Protein AF-A0A3S9SYV9-F1 (afdb_monomer)

Nearest PDB structures (foldseek):
  8h8b-assembly1_A  TM=3.430E-01  e=2.920E-08  Vibrio parahaemolyticus RIMD 2210633
  8qja-assembly3_C  TM=2.789E-01  e=6.130E-09  Advenella mimigardefordensis DPN7
  8uxt-assembly1_A  TM=2.568E-01  e=8.721E-09  Acinetobacter baumannii AB307-0294
  8qja-assembly1_A  TM=2.303E-01  e=1.052E-09  Advenella mimigardefordensis DPN7
  8qjd-assembly2_B  TM=2.544E-01  e=7.885E-09  Salmonella bongori N268-08

InterPro domains:
  IPR050708 Type VI secretion system VgrG/RHS [PTHR32305] (154-370)
  IPR056823 Teneurin-like, YD-shell [PF25023] (156-371)

Radius of gyration: 25.35 Å; Cα contacts (8 Å, |Δi|>4): 875; chains: 1; bounding box: 62×71×66 Å

Foldseek 3Di:
DDDPDWPKDKDKAFAKDWDWFAAQKFKDALCLPVQAFGDHDPALWDQQQFNQMKIWGQGPAWFFWFKKKFDFFQVLQDDDDDLVQKWKWFAQPSRGIDTDDSVQWDWDADNSRIIMIGGVGTDIHRMMMMTGNRNCADPVRDHDDPRSGIGRSVPGMIIIGIDRIWMWMFTADPVRATQWIWTGDVHTWIKGWDADPPDSQTAKIAGPPVRFMKGWDADPVRHTAKMWRAWDQDPVRDIDADLDDPPIWMKGFDADPVRHTAWIDTSNHTAKGFDADPVGQGQWIAGPVQGIKGFDADPVSDTQKIQSPVVRWIKGFDDDPNATQKIFRHDPPDPTWIKGFDADPVGDGAFIATPVRHTPDGFDADPVRDTSPDDDD

Structure (mmCIF, N/CA/C/O backbone):
data_AF-A0A3S9SYV9-F1
#
_entry.id   AF-A0A3S9SYV9-F1
#
loop_
_atom_site.group_PDB
_atom_site.id
_atom_site.type_symbol
_atom_site.label_atom_id
_atom_site.label_alt_id
_atom_site.label_comp_id
_atom_site.label_asym_id
_atom_site.label_entity_id
_atom_site.label_seq_id
_atom_site.pdbx_PDB_ins_code
_atom_site.Cartn_x
_atom_site.Cartn_y
_atom_site.Cartn_z
_atom_site.occupancy
_atom_site.B_iso_or_equiv
_atom_site.auth_seq_id
_atom_site.auth_comp_id
_atom_site.auth_asym_id
_atom_site.auth_atom_id
_atom_site.pdbx_PDB_model_num
ATOM 1 N N . MET A 1 1 ? -6.947 -41.726 -13.491 1.00 32.94 1 MET A N 1
ATOM 2 C CA . MET A 1 1 ? -7.273 -40.985 -12.256 1.00 32.94 1 MET A CA 1
ATOM 3 C C . MET A 1 1 ? -6.008 -40.227 -11.882 1.00 32.94 1 MET A C 1
ATOM 5 O O . MET A 1 1 ? -5.112 -40.821 -11.305 1.00 32.94 1 MET A O 1
ATOM 9 N N . SER A 1 2 ? -5.841 -39.002 -12.391 1.00 28.55 2 SER A N 1
ATOM 10 C CA . SER A 1 2 ? -4.617 -38.226 -12.152 1.00 28.55 2 SER A CA 1
ATOM 11 C C . SER A 1 2 ? -4.814 -37.427 -10.873 1.00 28.55 2 SER A C 1
ATOM 13 O O . SER A 1 2 ? -5.689 -36.564 -10.816 1.00 28.55 2 SER A O 1
ATOM 15 N N . VAL A 1 3 ? -4.065 -37.778 -9.834 1.00 29.42 3 VAL A N 1
ATOM 16 C CA . VAL A 1 3 ? -3.992 -37.007 -8.594 1.00 29.42 3 VAL A CA 1
ATOM 17 C C . VAL A 1 3 ? -3.172 -35.763 -8.924 1.00 29.42 3 VAL A C 1
ATOM 19 O O . VAL A 1 3 ? -1.954 -35.840 -9.044 1.00 29.42 3 VAL A O 1
ATOM 22 N N . TYR A 1 4 ? -3.838 -34.631 -9.153 1.00 37.09 4 TYR A N 1
ATOM 23 C CA . TYR A 1 4 ? -3.157 -33.341 -9.221 1.00 37.09 4 TYR A CA 1
ATOM 24 C C . TYR A 1 4 ? -2.640 -33.027 -7.815 1.00 37.09 4 TYR A C 1
ATOM 26 O O . TYR A 1 4 ? -3.418 -32.667 -6.931 1.00 37.09 4 TYR A O 1
ATOM 34 N N . MET A 1 5 ? -1.339 -33.212 -7.591 1.00 36.34 5 MET A N 1
ATOM 35 C CA . MET A 1 5 ? -0.671 -32.647 -6.424 1.00 36.34 5 MET A CA 1
ATOM 36 C C . MET A 1 5 ? -0.715 -31.129 -6.587 1.00 36.34 5 MET A C 1
ATOM 38 O O . MET A 1 5 ? -0.077 -30.589 -7.487 1.00 36.34 5 MET A O 1
ATOM 42 N N . ARG A 1 6 ? -1.520 -30.443 -5.770 1.00 44.97 6 ARG A N 1
ATOM 43 C CA . ARG A 1 6 ? -1.390 -28.992 -5.619 1.00 44.97 6 ARG A CA 1
ATOM 44 C C . ARG A 1 6 ? -0.018 -28.751 -4.998 1.00 44.97 6 ARG A C 1
ATOM 46 O O . ARG A 1 6 ? 0.234 -29.230 -3.894 1.00 44.97 6 ARG A O 1
ATOM 53 N N . GLU A 1 7 ? 0.873 -28.081 -5.722 1.00 51.38 7 GLU A N 1
ATOM 54 C CA . GLU A 1 7 ? 2.138 -27.628 -5.153 1.00 51.38 7 GLU A CA 1
ATOM 55 C C . GLU A 1 7 ? 1.826 -26.543 -4.125 1.00 51.38 7 GLU A C 1
ATOM 57 O O . GLU A 1 7 ? 1.419 -25.433 -4.459 1.00 51.38 7 GLU A O 1
ATOM 62 N N . TYR A 1 8 ? 1.954 -26.918 -2.860 1.00 56.91 8 TYR A N 1
ATOM 63 C CA . TYR A 1 8 ? 1.797 -26.037 -1.720 1.00 56.91 8 TYR A CA 1
ATOM 64 C C . TYR A 1 8 ? 3.190 -25.558 -1.320 1.00 56.91 8 TYR A C 1
ATOM 66 O O . TYR A 1 8 ? 4.042 -26.370 -0.951 1.00 56.91 8 TYR A O 1
ATOM 74 N N . GLN A 1 9 ? 3.441 -24.254 -1.437 1.00 76.44 9 GLN A N 1
ATOM 75 C CA . GLN A 1 9 ? 4.695 -23.656 -0.984 1.00 76.44 9 GLN A CA 1
ATOM 76 C C . GLN A 1 9 ? 4.468 -22.901 0.320 1.00 76.44 9 GLN A C 1
ATOM 78 O O . GLN A 1 9 ? 3.582 -22.048 0.405 1.00 76.44 9 GLN A O 1
ATOM 83 N N . VAL A 1 10 ? 5.298 -23.209 1.317 1.00 79.38 10 VAL A N 1
ATOM 84 C CA . VAL A 1 10 ? 5.347 -22.518 2.608 1.00 79.38 10 VAL A CA 1
ATOM 85 C C . VAL A 1 10 ? 6.697 -21.841 2.736 1.00 79.38 10 VAL A C 1
ATOM 87 O O . VAL A 1 10 ? 7.726 -22.456 2.454 1.00 79.38 10 VAL A O 1
ATOM 90 N N . ALA A 1 11 ? 6.684 -20.594 3.184 1.00 79.06 11 ALA A N 1
ATOM 91 C CA . ALA A 1 11 ? 7.879 -19.876 3.587 1.00 79.06 11 ALA A CA 1
ATOM 92 C C . ALA A 1 11 ? 7.674 -19.306 4.990 1.00 79.06 11 ALA A C 1
ATOM 94 O O . ALA A 1 11 ? 6.656 -18.668 5.263 1.00 79.06 11 ALA A O 1
ATOM 95 N N . GLU A 1 12 ? 8.650 -19.526 5.861 1.00 82.06 12 GLU A N 1
ATOM 96 C CA . GLU A 1 12 ? 8.803 -18.757 7.092 1.00 82.06 12 GLU A CA 1
ATOM 97 C C . GLU A 1 12 ? 9.744 -17.599 6.783 1.00 82.06 12 GLU A C 1
ATOM 99 O O . GLU A 1 12 ? 10.798 -17.795 6.176 1.00 82.06 12 GLU A O 1
ATOM 104 N N . VAL A 1 13 ? 9.310 -16.386 7.111 1.00 80.25 13 VAL A N 1
ATOM 105 C CA . VAL A 1 13 ? 10.032 -15.162 6.776 1.00 80.25 13 VAL A CA 1
ATOM 106 C C . VAL A 1 13 ? 10.212 -14.363 8.053 1.00 80.25 13 VAL A C 1
ATOM 108 O O . VAL A 1 13 ? 9.231 -14.074 8.736 1.00 80.25 13 VAL A O 1
ATOM 111 N N . GLU A 1 14 ? 11.456 -14.021 8.364 1.00 80.75 14 GLU A N 1
ATOM 112 C CA . GLU A 1 14 ? 11.798 -13.087 9.436 1.00 80.75 14 GLU A CA 1
ATOM 113 C C . GLU A 1 14 ? 11.598 -11.642 8.958 1.00 80.75 14 GLU A C 1
ATOM 115 O O . GLU A 1 14 ? 11.756 -11.340 7.772 1.00 80.75 14 GLU A O 1
ATOM 120 N N . GLY A 1 15 ? 11.215 -10.752 9.871 1.00 76.56 15 GLY A N 1
ATOM 121 C CA . GLY A 1 15 ? 10.959 -9.338 9.591 1.00 76.56 15 GLY A CA 1
ATOM 122 C C . GLY A 1 15 ? 9.756 -8.807 10.366 1.00 76.56 15 GLY A C 1
ATOM 123 O O . GLY A 1 15 ? 9.040 -9.569 11.001 1.00 76.56 15 GLY A O 1
ATOM 124 N N . THR A 1 16 ? 9.498 -7.501 10.312 1.00 83.31 16 THR A N 1
ATOM 125 C CA . THR A 1 16 ? 8.352 -6.922 11.026 1.00 83.31 16 THR A CA 1
ATOM 126 C C . THR A 1 16 ? 7.107 -7.086 10.181 1.00 83.31 16 THR A C 1
ATOM 128 O O . THR A 1 16 ? 6.980 -6.486 9.112 1.00 83.31 16 THR A O 1
ATOM 131 N N . PHE A 1 17 ? 6.161 -7.867 10.685 1.00 86.56 17 PHE A N 1
ATOM 132 C CA . PHE A 1 17 ? 4.874 -8.070 10.046 1.00 86.56 17 PHE A CA 1
ATOM 133 C C . PHE A 1 17 ? 3.739 -7.569 10.924 1.00 86.56 17 PHE A C 1
ATOM 135 O O . PHE A 1 17 ? 3.785 -7.653 12.152 1.00 86.56 17 PHE A O 1
ATOM 142 N N . TYR A 1 18 ? 2.695 -7.082 10.258 1.00 90.00 18 TYR A N 1
ATOM 143 C CA . TYR A 1 18 ? 1.478 -6.602 10.888 1.00 90.00 18 TYR A CA 1
ATOM 144 C C . TYR A 1 18 ? 0.292 -7.453 10.448 1.00 90.00 18 TYR A C 1
ATOM 146 O O . TYR A 1 18 ? 0.066 -7.642 9.254 1.00 90.00 18 TYR A O 1
ATOM 154 N N . GLY A 1 19 ? -0.463 -7.963 11.416 1.00 89.50 19 GLY A N 1
ATOM 155 C CA . GLY A 1 19 ? -1.680 -8.736 11.188 1.00 89.50 19 GLY A CA 1
ATOM 156 C C . GLY A 1 19 ? -2.866 -8.054 11.845 1.00 89.50 19 GLY A C 1
ATOM 157 O O . GLY A 1 19 ? -2.871 -7.866 13.061 1.00 89.50 19 GLY A O 1
ATOM 158 N N . GLU A 1 20 ? -3.877 -7.688 11.056 1.00 89.94 20 GLU A N 1
ATOM 159 C CA . GLU A 1 20 ? -5.078 -7.043 11.590 1.00 89.94 20 GLU A CA 1
ATOM 160 C C . GLU A 1 20 ? -5.781 -7.961 12.603 1.00 89.94 20 GLU A C 1
ATOM 162 O O . GLU A 1 20 ? -6.046 -9.150 12.340 1.00 89.94 20 GLU A O 1
ATOM 167 N N . ARG A 1 21 ? -6.085 -7.398 13.774 1.00 90.81 21 ARG A N 1
ATOM 168 C CA . ARG A 1 21 ? -6.859 -8.029 14.840 1.00 90.81 21 ARG A CA 1
ATOM 169 C C . ARG A 1 21 ? -8.244 -7.403 14.878 1.00 90.81 21 ARG A C 1
ATOM 171 O O . ARG A 1 21 ? -8.396 -6.192 14.791 1.00 90.81 21 ARG A O 1
ATOM 178 N N . THR A 1 22 ? -9.253 -8.245 15.051 1.00 86.88 22 THR A N 1
ATOM 179 C CA . THR A 1 22 ? -10.637 -7.810 15.218 1.00 86.88 22 THR A CA 1
ATOM 180 C C . THR A 1 22 ? -11.067 -7.959 16.672 1.00 86.88 22 THR A C 1
ATOM 182 O O . THR A 1 22 ? -10.459 -8.683 17.468 1.00 86.88 22 THR A O 1
ATOM 185 N N . GLY A 1 23 ? -12.132 -7.253 17.024 1.00 90.38 23 GLY A N 1
ATOM 186 C CA . GLY A 1 23 ? -12.687 -7.259 18.362 1.00 90.38 23 GLY A CA 1
ATOM 187 C C . GLY A 1 23 ? -13.959 -6.433 18.428 1.00 90.38 23 GLY A C 1
ATOM 188 O O . GLY A 1 23 ? -14.531 -6.039 17.412 1.00 90.38 23 GLY A O 1
ATOM 189 N N . PHE A 1 24 ? -14.394 -6.174 19.647 1.00 94.06 24 PHE A N 1
ATOM 190 C CA . PHE A 1 24 ? -15.469 -5.250 19.934 1.00 94.06 24 PHE A CA 1
ATOM 191 C C . PHE A 1 24 ? -14.972 -3.810 19.776 1.00 94.06 24 PHE A C 1
ATOM 193 O O . PHE A 1 24 ? -14.129 -3.347 20.542 1.00 94.06 24 PHE A O 1
ATOM 200 N N . LEU A 1 25 ? -15.492 -3.114 18.769 1.00 95.62 25 LEU A N 1
ATOM 201 C CA . LEU A 1 25 ? -15.267 -1.684 18.586 1.00 95.62 25 LEU A CA 1
ATOM 202 C C . LEU A 1 25 ? -16.074 -0.904 19.615 1.00 95.62 25 LEU A C 1
ATOM 204 O O . LEU A 1 25 ? -17.266 -1.167 19.787 1.00 95.62 25 LEU A O 1
ATOM 208 N N . GLY A 1 26 ? -15.429 0.051 20.276 1.00 94.75 26 GLY A N 1
ATOM 209 C CA . GLY A 1 26 ? -16.073 0.820 21.326 1.00 94.75 26 GLY A CA 1
ATOM 210 C C . GLY A 1 26 ? -15.733 2.299 21.318 1.00 94.75 26 GLY A C 1
ATOM 211 O O . GLY A 1 26 ? -14.740 2.742 20.736 1.00 94.75 26 GLY A O 1
ATOM 212 N N . LEU A 1 27 ? -16.588 3.032 22.017 1.00 96.44 27 LEU A N 1
ATOM 213 C CA . LEU A 1 27 ? -16.524 4.460 22.277 1.00 96.44 27 LEU A CA 1
ATOM 214 C C . LEU A 1 27 ? -16.571 4.670 23.794 1.00 96.44 27 LEU A C 1
ATOM 216 O O . LEU A 1 27 ? -17.246 3.933 24.513 1.00 96.44 27 LEU A O 1
ATOM 220 N N . ALA A 1 28 ? -15.860 5.677 24.279 1.00 96.00 28 ALA A N 1
ATOM 221 C CA . ALA A 1 28 ? -16.059 6.249 25.597 1.00 96.00 28 ALA A CA 1
ATOM 222 C C . ALA A 1 28 ? -16.313 7.749 25.423 1.00 96.00 28 ALA A C 1
ATOM 224 O O . ALA A 1 28 ? -15.402 8.503 25.072 1.00 96.00 28 ALA A O 1
ATOM 225 N N . GLU A 1 29 ? -17.567 8.157 25.601 1.00 92.88 29 GLU A N 1
ATOM 226 C CA . GLU A 1 29 ? -17.967 9.557 25.491 1.00 92.88 29 GLU A CA 1
ATOM 227 C C . GLU A 1 29 ? -17.609 10.336 26.753 1.00 92.88 29 GLU A C 1
ATOM 229 O O . GLU A 1 29 ? -17.670 9.791 27.856 1.00 92.88 29 GLU A O 1
ATOM 234 N N . GLU A 1 30 ? -17.263 11.615 26.596 1.00 92.44 30 GLU A N 1
ATOM 235 C CA . GLU A 1 30 ? -16.918 12.492 27.727 1.00 92.44 30 GLU A CA 1
ATOM 236 C C . GLU A 1 30 ? -15.788 11.908 28.603 1.00 92.44 30 GLU A C 1
ATOM 238 O O . GLU A 1 30 ? -15.714 12.124 29.816 1.00 92.44 30 GLU A O 1
ATOM 243 N N . ASP A 1 31 ? -14.865 11.175 27.973 1.00 93.06 31 ASP A N 1
ATOM 244 C CA . ASP A 1 31 ? -13.722 10.516 28.604 1.00 93.06 31 ASP A CA 1
ATOM 245 C C . ASP A 1 31 ? -12.575 11.499 28.869 1.00 93.06 31 ASP A C 1
ATOM 247 O O . ASP A 1 31 ? -11.430 11.246 28.517 1.00 93.06 31 ASP A O 1
ATOM 251 N N . ILE A 1 32 ? -12.868 12.627 29.524 1.00 88.25 32 ILE A N 1
ATOM 252 C CA . ILE A 1 32 ? -11.968 13.784 29.710 1.00 88.25 32 ILE A CA 1
ATOM 253 C C . ILE A 1 32 ? -10.565 13.415 30.236 1.00 88.25 32 ILE A C 1
ATOM 255 O O . ILE A 1 32 ? -9.602 14.145 30.009 1.00 88.25 32 ILE A O 1
ATOM 259 N N . PHE A 1 33 ? -10.435 12.299 30.958 1.00 88.38 33 PHE A N 1
ATOM 260 C CA . PHE A 1 33 ? -9.170 11.839 31.539 1.00 88.38 33 PHE A CA 1
ATOM 261 C C . PHE A 1 33 ? -8.582 10.589 30.865 1.00 88.38 33 PHE A C 1
ATOM 263 O O . PHE A 1 33 ? -7.517 10.117 31.276 1.00 88.38 33 PHE A O 1
ATOM 270 N N . GLY A 1 34 ? -9.255 10.030 29.859 1.00 89.06 34 GLY A N 1
ATOM 271 C CA . GLY A 1 34 ? -8.834 8.807 29.182 1.00 89.06 34 GLY A CA 1
ATOM 272 C C . GLY A 1 34 ? -8.993 7.541 30.032 1.00 89.06 34 GLY A C 1
ATOM 273 O O . GLY A 1 34 ? -8.336 6.534 29.759 1.00 89.06 34 GLY A O 1
ATOM 274 N N . THR A 1 35 ? -9.827 7.544 31.072 1.00 89.31 35 THR A N 1
ATOM 275 C CA . THR A 1 35 ? -9.948 6.447 32.052 1.00 89.31 35 THR A CA 1
ATOM 276 C C . THR A 1 35 ? -11.219 5.614 31.919 1.00 89.31 35 THR A C 1
ATOM 278 O O . THR A 1 35 ? -11.289 4.544 32.521 1.00 89.31 35 THR A O 1
ATOM 281 N N . LEU A 1 36 ? -12.205 6.053 31.135 1.00 95.94 36 LEU A N 1
ATOM 282 C CA . LEU A 1 36 ? -13.459 5.325 30.957 1.00 95.94 36 LEU A CA 1
ATOM 283 C C . LEU A 1 36 ? -13.276 4.048 30.122 1.00 95.94 36 LEU A C 1
ATOM 285 O O . LEU A 1 36 ? -12.420 3.969 29.235 1.00 95.94 36 LEU A O 1
ATOM 289 N N . SER A 1 37 ? -14.105 3.044 30.402 1.00 97.12 37 SER A N 1
ATOM 290 C CA . SER A 1 37 ? -14.185 1.810 29.619 1.00 97.12 37 SER A CA 1
ATOM 291 C C . SER A 1 37 ? -14.749 2.057 28.227 1.00 97.12 37 SER A C 1
ATOM 293 O O . SER A 1 37 ? -15.659 2.867 28.061 1.00 97.12 37 SER A O 1
ATOM 295 N N . LEU A 1 38 ? -14.262 1.301 27.241 1.00 97.06 38 LEU A N 1
ATOM 296 C CA . LEU A 1 38 ? -14.901 1.262 25.932 1.00 97.06 38 LEU A CA 1
ATOM 297 C C . LEU A 1 38 ? -16.234 0.523 26.048 1.00 97.06 38 LEU A C 1
ATOM 299 O O . LEU A 1 38 ? -16.277 -0.618 26.522 1.00 97.06 38 LEU A O 1
ATOM 303 N N . VAL A 1 39 ? -17.303 1.168 25.592 1.00 96.56 39 VAL A N 1
ATOM 304 C CA . VAL A 1 39 ? -18.648 0.596 25.491 1.00 96.56 39 VAL A CA 1
ATOM 305 C C . VAL A 1 39 ? -19.120 0.609 24.043 1.00 96.56 39 VAL A C 1
ATOM 307 O O . VAL A 1 39 ? -18.532 1.260 23.183 1.00 96.56 39 VAL A O 1
ATOM 310 N N . GLY A 1 40 ? -20.161 -0.165 23.760 1.00 92.19 40 GLY A N 1
ATOM 311 C CA . GLY A 1 40 ? -20.677 -0.309 22.403 1.00 92.19 40 GLY A CA 1
ATOM 312 C C . GLY A 1 40 ? -21.384 0.979 22.020 1.00 92.19 40 GLY A C 1
ATOM 313 O O . GLY A 1 40 ? -22.198 1.445 22.820 1.00 92.19 40 GLY A O 1
ATOM 314 N N . PRO A 1 41 ? -21.082 1.567 20.856 1.00 89.44 41 PRO A N 1
ATOM 315 C CA . PRO A 1 41 ? -21.733 2.803 20.472 1.00 89.44 41 PRO A CA 1
ATOM 316 C C . PRO A 1 41 ? -23.213 2.549 20.149 1.00 89.44 41 PRO A C 1
ATOM 318 O O . PRO A 1 41 ? -23.564 1.509 19.585 1.00 89.44 41 PRO A O 1
ATOM 321 N N . GLU A 1 42 ? -24.085 3.500 20.491 1.00 87.62 42 GLU A N 1
ATOM 322 C CA . GLU A 1 42 ? -25.486 3.479 20.038 1.00 87.62 42 GLU A CA 1
ATOM 323 C C . GLU A 1 42 ? -25.581 3.727 18.524 1.00 87.62 42 GLU A C 1
ATOM 325 O O . GLU A 1 42 ? -26.410 3.123 17.843 1.00 87.62 42 GLU A O 1
ATOM 330 N N . ASP A 1 43 ? -24.686 4.573 18.007 1.00 89.75 43 ASP A N 1
ATOM 331 C CA . ASP A 1 43 ? -24.488 4.856 16.590 1.00 89.75 43 ASP A CA 1
ATOM 332 C C . ASP A 1 43 ? -23.005 4.705 16.242 1.00 89.75 43 ASP A C 1
ATOM 334 O O . ASP A 1 43 ? -22.131 5.283 16.887 1.00 89.75 43 ASP A O 1
ATOM 338 N N . TYR A 1 44 ? -22.715 3.930 15.201 1.00 90.75 44 TYR A N 1
ATOM 339 C CA . TYR A 1 44 ? -21.349 3.749 14.724 1.00 90.75 44 TYR A CA 1
ATOM 340 C C . TYR A 1 44 ? -20.789 5.011 14.064 1.00 90.75 44 TYR A C 1
ATOM 342 O O . TYR A 1 44 ? -19.579 5.077 13.867 1.00 90.75 44 TYR A O 1
ATOM 350 N N . TRP A 1 45 ? -21.615 6.012 13.753 1.00 94.00 45 TRP A N 1
ATOM 351 C CA . TRP A 1 45 ? -21.139 7.324 13.336 1.00 94.00 45 TRP A CA 1
ATOM 352 C C . TRP A 1 45 ? -20.653 8.145 14.536 1.00 94.00 45 TRP A C 1
ATOM 354 O O . TRP A 1 45 ? -21.437 8.718 15.293 1.00 94.00 45 TRP A O 1
ATOM 364 N N . VAL A 1 46 ? -19.335 8.211 14.713 1.00 94.94 46 VAL A N 1
ATOM 365 C CA . VAL A 1 46 ? -18.696 8.775 15.906 1.00 94.94 46 VAL A CA 1
ATOM 366 C C . VAL A 1 46 ? -17.954 10.059 15.566 1.00 94.94 46 VAL A C 1
ATOM 368 O O . VAL A 1 46 ? -17.221 10.119 14.586 1.00 94.94 46 VAL A O 1
ATOM 371 N N . LYS A 1 47 ? -18.095 11.069 16.429 1.00 94.75 47 LYS A N 1
ATOM 372 C CA . LYS A 1 47 ? -17.286 12.297 16.429 1.00 94.75 47 LYS A CA 1
ATOM 373 C C . LYS A 1 47 ? -16.143 12.118 17.415 1.00 94.75 47 LYS A C 1
ATOM 375 O O . LYS A 1 47 ? -16.348 12.198 18.628 1.00 94.75 47 LYS A O 1
ATOM 380 N N . PHE A 1 48 ? -14.966 11.788 16.903 1.00 95.44 48 PHE A N 1
ATOM 381 C CA . PHE A 1 48 ? -13.834 11.410 17.738 1.00 95.44 48 PHE A CA 1
ATOM 382 C C . PHE A 1 48 ? -13.191 12.623 18.407 1.00 95.44 48 PHE A C 1
ATOM 384 O O . PHE A 1 48 ? -12.925 12.613 19.607 1.00 95.44 48 PHE A O 1
ATOM 391 N N . ASP A 1 49 ? -12.981 13.698 17.658 1.00 93.75 49 ASP A N 1
ATOM 392 C CA . ASP A 1 49 ? -12.330 14.904 18.155 1.00 93.75 49 ASP A CA 1
ATOM 393 C C . ASP A 1 49 ? -13.288 15.838 18.917 1.00 93.75 49 ASP A C 1
ATOM 395 O O . ASP A 1 49 ? -13.077 17.040 18.962 1.00 93.75 49 ASP A O 1
ATOM 399 N N . TYR A 1 50 ? -14.333 15.300 19.542 1.00 91.19 50 TYR A N 1
ATOM 400 C CA . TYR A 1 50 ? -15.347 16.048 20.283 1.00 91.19 50 TYR A CA 1
ATOM 401 C C . TYR A 1 50 ? -15.429 15.538 21.726 1.00 91.19 50 TYR A C 1
ATOM 403 O O . TYR A 1 50 ? -15.254 14.346 21.960 1.00 91.19 50 TYR A O 1
ATOM 411 N N . LYS A 1 51 ? -15.710 16.421 22.697 1.00 90.50 51 LYS A N 1
ATOM 412 C CA . LYS A 1 51 ? -16.008 16.066 24.106 1.00 90.50 51 LYS A CA 1
ATOM 413 C C . LYS A 1 51 ? -14.950 15.234 24.850 1.00 90.50 51 LYS A C 1
ATOM 415 O O . LYS A 1 51 ? -15.257 14.584 25.840 1.00 90.50 51 LYS A O 1
ATOM 420 N N . GLY A 1 52 ? -13.702 15.231 24.413 1.00 89.88 52 GLY A N 1
ATOM 421 C CA . GLY A 1 52 ? -12.663 14.383 24.990 1.00 89.88 52 GLY A CA 1
ATOM 422 C C . GLY A 1 52 ? -12.948 12.895 24.780 1.00 89.88 52 GLY A C 1
ATOM 423 O O . GLY A 1 52 ? -12.606 12.075 25.630 1.00 89.88 52 GLY A O 1
ATOM 424 N N . ASN A 1 53 ? -13.642 12.548 23.694 1.00 94.44 53 ASN A N 1
ATOM 425 C CA . ASN A 1 53 ? -14.036 11.180 23.407 1.00 94.44 53 ASN A CA 1
ATOM 426 C C . ASN A 1 53 ? -12.821 10.275 23.192 1.00 94.44 53 ASN A C 1
ATOM 428 O O . ASN A 1 53 ? -11.744 10.695 22.754 1.00 94.44 53 ASN A O 1
ATOM 432 N N . SER A 1 54 ? -13.033 8.991 23.447 1.00 97.12 54 SER A N 1
ATOM 433 C CA . SER A 1 54 ? -12.059 7.959 23.141 1.00 97.12 54 SER A CA 1
ATOM 434 C C . SER A 1 54 ? -12.673 6.858 22.292 1.00 97.12 54 SER A C 1
ATOM 436 O O . SER A 1 54 ? -13.777 6.402 22.567 1.00 97.12 54 SER A O 1
ATOM 438 N N . ILE A 1 55 ? -11.935 6.382 21.299 1.00 97.62 55 ILE A N 1
ATOM 439 C CA . ILE A 1 55 ? -12.338 5.274 20.426 1.00 97.62 55 ILE A CA 1
ATOM 440 C C . ILE A 1 55 ? -11.315 4.155 20.509 1.00 97.62 55 ILE A C 1
ATOM 442 O O . ILE A 1 55 ? -10.153 4.386 20.845 1.00 97.62 55 ILE A O 1
ATOM 446 N N . GLY A 1 56 ? -11.722 2.927 20.217 1.00 97.12 56 GLY A N 1
ATOM 447 C CA . GLY A 1 56 ? -10.781 1.823 20.263 1.00 97.12 56 GLY A CA 1
ATOM 448 C C . GLY A 1 56 ? -11.390 0.460 20.021 1.00 97.12 56 GLY A C 1
ATOM 449 O O . GLY A 1 56 ? -12.533 0.322 19.581 1.00 97.12 56 GLY A O 1
ATOM 450 N N . VAL A 1 57 ? -10.596 -0.557 20.340 1.00 97.31 57 VAL A N 1
ATOM 451 C CA . VAL A 1 57 ? -10.943 -1.961 20.134 1.00 97.31 57 VAL A CA 1
ATOM 452 C C . VAL A 1 57 ? -10.671 -2.740 21.413 1.00 97.31 57 VAL A C 1
ATOM 454 O O . VAL A 1 57 ? -9.576 -2.669 21.972 1.00 97.31 57 VAL A O 1
ATOM 457 N N . VAL A 1 58 ? -11.653 -3.524 21.848 1.00 97.75 58 VAL A N 1
ATOM 458 C CA . VAL A 1 58 ? -11.493 -4.590 22.839 1.00 97.75 58 VAL A CA 1
ATOM 459 C C . VAL A 1 58 ? -11.372 -5.906 22.078 1.00 97.75 58 VAL A C 1
ATOM 461 O O . VAL A 1 58 ? -12.326 -6.385 21.468 1.00 97.75 58 VAL A O 1
ATOM 464 N N . LEU A 1 59 ? -10.176 -6.473 22.065 1.00 95.94 59 LEU A N 1
ATOM 465 C CA . LEU A 1 59 ? -9.845 -7.694 21.345 1.00 95.94 59 LEU A CA 1
ATOM 466 C C . LEU A 1 59 ? -10.536 -8.914 21.966 1.00 95.94 59 LEU A C 1
ATOM 468 O O . LEU A 1 59 ? -10.880 -8.934 23.147 1.00 95.94 59 LEU A O 1
ATOM 472 N N . VAL A 1 60 ? -10.702 -9.966 21.162 1.00 91.88 60 VAL A N 1
ATOM 473 C CA . VAL A 1 60 ? -11.254 -11.257 21.622 1.00 91.88 60 VAL A CA 1
ATOM 474 C C . VAL A 1 60 ? -10.334 -11.935 22.648 1.00 91.88 60 VAL A C 1
ATOM 476 O O . VAL A 1 60 ? -10.791 -12.621 23.557 1.00 91.88 60 VAL A O 1
ATOM 479 N N . GLU A 1 61 ? -9.030 -11.720 22.505 1.00 92.81 61 GLU A N 1
ATOM 480 C CA . GLU A 1 61 ? -7.970 -12.192 23.391 1.00 92.81 61 GLU A CA 1
ATOM 481 C C . GLU A 1 61 ? -6.829 -11.170 23.382 1.00 92.81 61 GLU A C 1
ATOM 483 O O . GLU A 1 61 ? -6.743 -10.340 22.471 1.00 92.81 61 GLU A O 1
ATOM 488 N N . LYS A 1 62 ? -5.939 -11.240 24.376 1.00 95.88 62 LYS A N 1
ATOM 489 C CA . LYS A 1 62 ? -4.756 -10.377 24.407 1.00 95.88 62 LYS A CA 1
ATOM 490 C C . LYS A 1 62 ? -3.882 -10.626 23.180 1.00 95.88 62 LYS A C 1
ATOM 492 O O . LYS A 1 62 ? -3.675 -11.772 22.790 1.00 95.88 62 LYS A O 1
ATOM 497 N N . ALA A 1 63 ? -3.362 -9.553 22.598 1.00 95.25 63 ALA A N 1
ATOM 498 C CA . ALA A 1 63 ? -2.418 -9.627 21.491 1.00 95.25 63 ALA A CA 1
ATOM 499 C C . ALA A 1 63 ? -1.364 -8.525 21.613 1.00 95.25 63 ALA A C 1
ATOM 501 O O . ALA A 1 63 ? -1.651 -7.444 22.131 1.00 95.25 63 ALA A O 1
ATOM 502 N N . SER A 1 64 ? -0.163 -8.802 21.105 1.00 96.06 64 SER A N 1
ATOM 503 C CA . SER A 1 64 ? 0.956 -7.857 21.050 1.00 96.06 64 SER A CA 1
ATOM 504 C C . SER A 1 64 ? 0.771 -6.876 19.894 1.00 96.06 64 SER A C 1
ATOM 506 O O . SER A 1 64 ? 1.169 -7.136 18.759 1.00 96.06 64 SER A O 1
ATOM 508 N N . ILE A 1 65 ? 0.109 -5.757 20.160 1.00 97.31 65 ILE A N 1
ATOM 509 C CA . ILE A 1 65 ? -0.201 -4.733 19.162 1.00 97.31 65 ILE A CA 1
ATOM 510 C C . ILE A 1 65 ? 1.005 -3.837 18.943 1.00 97.31 65 ILE A C 1
ATOM 512 O O . ILE A 1 65 ? 1.626 -3.401 19.904 1.00 97.31 65 ILE A O 1
ATOM 516 N N . GLY A 1 66 ? 1.314 -3.534 17.684 1.00 96.25 66 GLY A N 1
ATOM 517 C CA . GLY A 1 66 ? 2.374 -2.581 17.344 1.00 96.25 66 GLY A CA 1
ATOM 518 C C . GLY A 1 66 ? 1.954 -1.477 16.381 1.00 96.25 66 GLY A C 1
ATOM 519 O O . GLY A 1 66 ? 2.786 -0.633 16.057 1.00 96.25 66 GLY A O 1
ATOM 520 N N . LYS A 1 67 ? 0.712 -1.492 15.884 1.00 96.69 67 LYS A N 1
ATOM 521 C CA . LYS A 1 67 ? 0.195 -0.449 14.994 1.00 96.69 67 LYS A CA 1
ATOM 522 C C . LYS A 1 67 ? -1.314 -0.273 15.155 1.00 96.69 67 LYS A C 1
ATOM 524 O O . LYS A 1 67 ? -2.044 -1.255 15.299 1.00 96.69 67 LYS A O 1
ATOM 529 N N . ILE A 1 68 ? -1.765 0.973 15.090 1.00 98.12 68 ILE A N 1
ATOM 530 C CA . ILE A 1 68 ? -3.173 1.370 15.022 1.00 98.12 68 ILE A CA 1
ATOM 531 C C . ILE A 1 68 ? -3.318 2.365 13.872 1.00 98.12 68 ILE A C 1
ATOM 533 O O . ILE A 1 68 ? -2.504 3.274 13.745 1.00 98.12 68 ILE A O 1
ATOM 537 N N . GLU A 1 69 ? -4.353 2.205 13.059 1.00 97.62 69 GLU A N 1
ATOM 538 C CA . GLU A 1 69 ? -4.723 3.161 12.015 1.00 97.62 69 GLU A CA 1
ATOM 539 C C . GLU A 1 69 ? -6.041 3.836 12.387 1.00 97.62 69 GLU A C 1
ATOM 541 O O . GLU A 1 69 ? -6.970 3.165 12.855 1.00 97.62 69 GLU A O 1
ATOM 546 N N . LEU A 1 70 ? -6.104 5.151 12.175 1.00 97.50 70 LEU A N 1
ATOM 547 C CA . LEU A 1 70 ? -7.311 5.949 12.314 1.00 97.50 70 LEU A CA 1
ATOM 548 C C . LEU A 1 70 ? -7.636 6.615 10.985 1.00 97.50 70 LEU A C 1
ATOM 550 O O . LEU A 1 70 ? -6.789 7.314 10.437 1.00 97.50 70 LEU A O 1
ATOM 554 N N . LYS A 1 71 ? -8.860 6.426 10.504 1.00 95.38 71 LYS A N 1
ATOM 555 C CA . LYS A 1 71 ? -9.305 6.964 9.215 1.00 95.38 71 LYS A CA 1
ATOM 556 C C . LYS A 1 71 ? -10.593 7.755 9.394 1.00 95.38 71 LYS A C 1
ATOM 558 O O . LYS A 1 71 ? -11.591 7.157 9.804 1.00 95.38 71 LYS A O 1
ATOM 563 N N . PRO A 1 72 ? -10.614 9.073 9.166 1.00 95.12 72 PRO A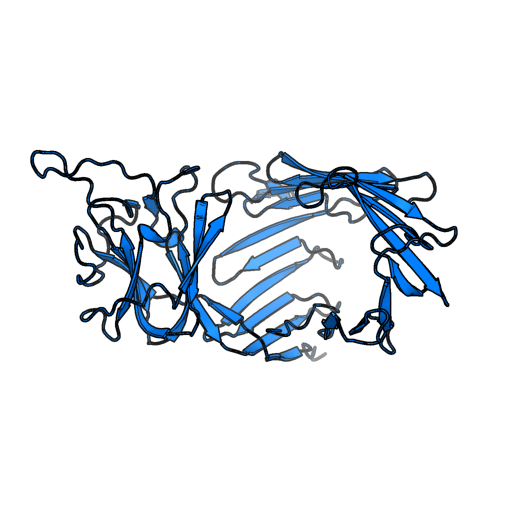 N 1
ATOM 564 C CA . PRO A 1 72 ? -11.859 9.810 9.268 1.00 95.12 72 PRO A CA 1
ATOM 565 C C . PRO A 1 72 ? -12.823 9.382 8.150 1.00 95.12 72 PRO A C 1
ATOM 567 O O . PRO A 1 72 ? -12.513 8.572 7.273 1.00 95.12 72 PRO A O 1
ATOM 570 N N . ALA A 1 73 ? -14.036 9.917 8.190 1.00 92.19 73 ALA A N 1
ATOM 571 C CA . ALA A 1 73 ? -14.944 9.845 7.067 1.00 92.19 73 ALA A CA 1
ATOM 572 C C . ALA A 1 73 ? -14.253 10.470 5.843 1.00 92.19 73 ALA A C 1
ATOM 574 O O . ALA A 1 73 ? -13.597 11.497 5.964 1.00 92.19 73 ALA A O 1
ATOM 575 N N . PRO A 1 74 ? -14.402 9.888 4.658 1.00 81.50 74 PRO A N 1
ATOM 576 C CA . PRO A 1 74 ? -13.696 10.316 3.443 1.00 81.50 74 PRO A CA 1
ATOM 577 C C . PRO A 1 74 ? -13.996 11.733 2.970 1.00 81.50 74 PRO A C 1
ATOM 579 O O . PRO A 1 74 ? -13.237 12.298 2.190 1.00 81.50 74 PRO A O 1
ATOM 582 N N . GLU A 1 75 ? -15.137 12.296 3.362 1.00 84.75 75 GLU A N 1
ATOM 583 C CA . GLU A 1 75 ? -15.463 13.692 3.102 1.00 84.75 75 GLU A CA 1
ATOM 584 C C . GLU A 1 75 ? -14.624 14.663 3.949 1.00 84.75 75 GLU A C 1
ATOM 586 O O . GLU A 1 75 ? -14.592 15.862 3.660 1.00 84.75 75 GLU A O 1
ATOM 591 N N . VAL A 1 76 ? -13.939 14.162 4.981 1.00 88.81 76 VAL A N 1
ATOM 592 C CA . VAL A 1 76 ? -12.971 14.909 5.780 1.00 88.81 76 VAL A CA 1
ATOM 593 C C . VAL A 1 76 ? -11.655 14.957 5.015 1.00 88.81 76 VAL A C 1
ATOM 595 O O . VAL A 1 76 ? -10.873 14.018 5.037 1.00 88.81 76 VAL A O 1
ATOM 598 N N . LEU A 1 77 ? -11.416 16.081 4.344 1.00 81.19 77 LEU A N 1
ATOM 599 C CA . LEU A 1 77 ? -10.160 16.337 3.629 1.00 81.19 77 LEU A CA 1
ATOM 600 C C . LEU A 1 77 ? -9.078 16.943 4.532 1.00 81.19 77 LEU A C 1
ATOM 602 O O . LEU A 1 77 ? -7.893 16.839 4.249 1.00 81.19 77 LEU A O 1
ATOM 606 N N . GLU A 1 78 ? -9.487 17.617 5.605 1.00 89.44 78 GLU A N 1
ATOM 607 C CA . GLU A 1 78 ? -8.596 18.219 6.591 1.00 89.44 78 GLU A CA 1
ATOM 608 C C . GLU A 1 78 ? -9.223 18.080 7.977 1.00 89.44 78 GLU A C 1
ATOM 610 O O . GLU A 1 78 ? -10.441 18.179 8.134 1.00 89.44 78 GLU A O 1
ATOM 615 N N . HIS A 1 79 ? -8.382 17.885 8.990 1.00 95.75 79 HIS A N 1
ATOM 616 C CA . HIS A 1 79 ? -8.812 17.874 10.382 1.00 95.75 79 HIS A CA 1
ATOM 617 C C . HIS A 1 79 ? -7.692 18.306 11.331 1.00 95.75 79 HIS A C 1
ATOM 619 O O . HIS A 1 79 ? -6.501 18.079 11.089 1.00 95.75 79 HIS A O 1
ATOM 625 N N . ARG A 1 80 ? -8.092 18.825 12.490 1.00 95.19 80 ARG A N 1
ATOM 626 C CA . ARG A 1 80 ? -7.211 19.291 13.575 1.00 95.19 80 ARG A CA 1
ATOM 627 C C . ARG A 1 80 ? -6.497 18.225 14.415 1.00 95.19 80 ARG A C 1
ATOM 629 O O . ARG A 1 80 ? -5.702 18.587 15.281 1.00 95.19 80 ARG A O 1
ATOM 636 N N . VAL A 1 81 ? -6.791 16.934 14.237 1.00 96.69 81 VAL A N 1
ATOM 637 C CA . VAL A 1 81 ? -6.093 15.868 14.983 1.00 96.69 81 VAL A CA 1
ATOM 638 C C . VAL A 1 81 ? -4.617 15.777 14.576 1.00 96.69 81 VAL A C 1
ATOM 640 O O . VAL A 1 81 ? -4.297 15.558 13.409 1.00 96.69 81 VAL A O 1
ATOM 643 N N . GLU A 1 82 ? -3.752 15.908 15.582 1.00 96.69 82 GLU A N 1
ATOM 644 C CA . GLU A 1 82 ? -2.285 15.869 15.522 1.00 96.69 82 GLU A CA 1
ATOM 645 C C . GLU A 1 82 ? -1.701 15.057 16.694 1.00 96.69 82 GLU A C 1
ATOM 647 O O . GLU A 1 82 ? -2.373 14.863 17.715 1.00 96.69 82 GLU A O 1
ATOM 652 N N . LYS A 1 83 ? -0.425 14.637 16.620 1.00 95.94 83 LYS A N 1
ATOM 653 C CA . LYS A 1 83 ? 0.236 13.819 17.668 1.00 95.94 83 LYS A CA 1
ATOM 654 C C . LYS A 1 83 ? -0.005 14.344 19.092 1.00 95.94 83 LYS A C 1
ATOM 656 O O . LYS A 1 83 ? -0.369 13.590 19.993 1.00 95.94 83 LYS A O 1
ATOM 661 N N . ASN A 1 84 ? 0.186 15.644 19.313 1.00 95.81 84 ASN A N 1
ATOM 662 C CA . ASN A 1 84 ? 0.064 16.273 20.632 1.00 95.81 84 ASN A CA 1
ATOM 663 C C . ASN A 1 84 ? -1.388 16.388 21.133 1.00 95.81 84 ASN A C 1
ATOM 665 O O . ASN A 1 84 ? -1.596 16.584 22.334 1.00 95.81 84 ASN A O 1
ATOM 669 N N . THR A 1 85 ? -2.376 16.221 20.253 1.00 95.81 85 THR A N 1
ATOM 670 C CA . THR A 1 85 ? -3.814 16.240 20.573 1.00 95.81 85 THR A CA 1
ATOM 671 C C . THR A 1 85 ? -4.355 14.869 20.978 1.00 95.81 85 THR A C 1
ATOM 673 O O . THR A 1 85 ? -5.508 14.768 21.387 1.00 95.81 85 THR A O 1
ATOM 676 N N . LEU A 1 86 ? -3.518 13.827 20.930 1.00 96.75 86 LEU A N 1
ATOM 677 C CA . LEU A 1 86 ? -3.908 12.452 21.220 1.00 96.75 86 LEU A CA 1
ATOM 678 C C . LEU A 1 86 ? -3.218 11.883 22.455 1.00 96.75 86 LEU A C 1
ATOM 680 O O . LEU A 1 86 ? -2.179 12.353 22.932 1.00 96.75 86 LEU A O 1
ATOM 684 N N . SER A 1 87 ? -3.811 10.833 23.007 1.00 97.56 87 SER A N 1
ATOM 685 C CA . SER A 1 87 ? -3.150 9.931 23.944 1.00 97.56 87 SER A CA 1
ATOM 686 C C . SER A 1 87 ? -3.554 8.495 23.653 1.00 97.56 87 SER A C 1
ATOM 688 O O . SER A 1 87 ? -4.725 8.203 23.436 1.00 97.56 87 SER A O 1
ATOM 690 N N . VAL A 1 88 ? -2.569 7.603 23.650 1.00 98.19 88 VAL A N 1
ATOM 691 C CA . VAL A 1 88 ? -2.776 6.171 23.437 1.00 98.19 88 VAL A CA 1
ATOM 692 C C . VAL A 1 88 ? -2.840 5.494 24.795 1.00 98.19 88 VAL A C 1
ATOM 694 O O . VAL A 1 88 ? -1.999 5.738 25.661 1.00 98.19 88 VAL A O 1
ATOM 697 N N . TYR A 1 89 ? -3.836 4.643 24.979 1.00 98.12 89 TYR A N 1
ATOM 698 C CA . TYR A 1 89 ? -4.024 3.850 26.177 1.00 98.12 89 TYR A CA 1
ATOM 699 C C . TYR A 1 89 ? -4.167 2.378 25.817 1.00 98.12 89 TYR A C 1
ATOM 701 O O . TYR A 1 89 ? -4.719 2.018 24.777 1.00 98.12 89 TYR A O 1
ATOM 709 N N . TYR A 1 90 ? -3.723 1.527 26.729 1.00 98.06 90 TYR A N 1
ATOM 710 C CA . TYR A 1 90 ? -3.943 0.091 26.671 1.00 98.06 90 TYR A CA 1
ATOM 711 C C . TYR A 1 90 ? -4.518 -0.398 27.997 1.00 98.06 90 TYR A C 1
ATOM 713 O O . TYR A 1 90 ? -4.356 0.237 29.043 1.00 98.06 90 TYR A O 1
ATOM 721 N N . SER A 1 91 ? -5.219 -1.524 27.961 1.00 98.12 91 SER A N 1
ATOM 722 C CA . SER A 1 91 ? -5.847 -2.109 29.136 1.00 98.12 91 SER A CA 1
ATOM 723 C C . SER A 1 91 ? -5.836 -3.637 29.071 1.00 98.12 91 SER A C 1
ATOM 725 O O . SER A 1 91 ? -6.178 -4.219 28.037 1.00 98.12 91 SER A O 1
ATOM 727 N N . PRO A 1 92 ? -5.469 -4.329 30.164 1.00 97.31 92 PRO A N 1
ATOM 728 C CA . PRO A 1 92 ? -5.513 -5.784 30.223 1.00 97.31 92 PRO A CA 1
ATOM 729 C C . PRO A 1 92 ? -6.940 -6.342 30.334 1.00 97.31 92 PRO A C 1
ATOM 731 O O . PRO A 1 92 ? -7.100 -7.552 30.170 1.00 97.31 92 PRO A O 1
ATOM 734 N N . ASP A 1 93 ? -7.936 -5.502 30.639 1.00 96.56 93 ASP A N 1
ATOM 735 C CA . ASP A 1 93 ? -9.286 -5.917 31.038 1.00 96.56 93 ASP A CA 1
ATOM 736 C C . ASP A 1 93 ? -10.430 -5.000 30.545 1.00 96.56 93 ASP A C 1
ATOM 738 O O . ASP A 1 93 ? -11.589 -5.321 30.788 1.00 96.56 93 ASP A O 1
ATOM 742 N N . ASN A 1 94 ? -10.132 -3.900 29.839 1.00 97.25 94 ASN A N 1
ATOM 743 C CA . ASN A 1 94 ? -11.072 -2.829 29.459 1.00 97.25 94 ASN A CA 1
ATOM 744 C C . ASN A 1 94 ? -11.662 -2.040 30.652 1.00 97.25 94 ASN A C 1
ATOM 746 O O . ASN A 1 94 ? -12.632 -1.302 30.489 1.00 97.25 94 ASN A O 1
ATOM 750 N N . PHE A 1 95 ? -11.083 -2.147 31.848 1.00 95.69 95 PHE A N 1
ATOM 751 C CA . PHE A 1 95 ? -11.493 -1.382 33.033 1.00 95.69 95 PHE A CA 1
ATOM 752 C C . PHE A 1 95 ? -10.376 -0.470 33.524 1.00 95.69 95 PHE A C 1
ATOM 754 O O . PHE A 1 95 ? -10.603 0.709 33.782 1.00 95.69 95 PHE A O 1
ATOM 761 N N . THR A 1 96 ? -9.159 -1.000 33.627 1.00 96.00 96 THR A N 1
ATOM 762 C CA . THR A 1 96 ? -7.992 -0.230 34.061 1.00 96.00 96 THR A CA 1
ATOM 763 C C . THR A 1 96 ? -7.163 0.147 32.846 1.00 96.00 96 THR A C 1
ATOM 765 O O . THR A 1 96 ? -6.562 -0.721 32.213 1.00 96.00 96 THR A O 1
ATOM 768 N N . PHE A 1 97 ? -7.131 1.435 32.508 1.00 97.12 97 PHE A N 1
ATOM 769 C CA . PHE A 1 97 ? -6.357 1.948 31.379 1.00 97.12 97 PHE A CA 1
ATOM 770 C C . PHE A 1 97 ? -5.027 2.549 31.824 1.00 97.12 97 PHE A C 1
ATOM 772 O O . PHE A 1 97 ? -4.955 3.319 32.782 1.00 97.12 97 PHE A O 1
ATOM 779 N N . TYR A 1 98 ? -3.982 2.227 31.070 1.00 97.12 98 TYR A N 1
ATOM 780 C CA . TYR A 1 98 ? -2.63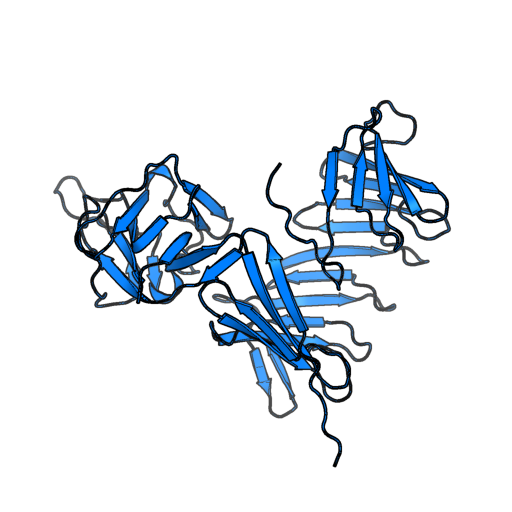3 2.745 31.237 1.00 97.12 98 TYR A CA 1
ATOM 781 C C . TYR A 1 98 ? -2.278 3.585 30.016 1.00 97.12 98 TYR A C 1
ATOM 783 O O . TYR A 1 98 ? -2.430 3.125 28.884 1.00 97.12 98 TYR A O 1
ATOM 791 N N . LYS A 1 99 ? -1.821 4.820 30.238 1.00 97.62 99 LYS A N 1
ATOM 792 C CA . LYS A 1 99 ? -1.347 5.685 29.154 1.00 97.62 99 LYS A CA 1
ATOM 793 C C . LYS A 1 99 ? -0.001 5.163 28.651 1.00 97.62 99 LYS A C 1
ATOM 795 O O . LYS A 1 99 ? 0.912 4.972 29.453 1.00 97.62 99 LYS A O 1
ATOM 800 N N . LEU A 1 100 ? 0.125 4.977 27.340 1.00 97.19 100 LEU A N 1
ATOM 801 C CA . LEU A 1 100 ? 1.402 4.707 26.693 1.00 97.19 100 LEU A CA 1
ATOM 802 C C . LEU A 1 100 ? 2.225 6.014 26.650 1.00 97.19 100 LEU A C 1
ATOM 804 O O . LEU A 1 100 ? 1.700 7.039 26.192 1.00 97.19 100 LEU A O 1
ATOM 808 N N . PRO A 1 101 ? 3.473 6.021 27.153 1.00 97.56 101 PRO A N 1
ATOM 809 C CA . PRO A 1 101 ? 4.359 7.183 27.089 1.00 97.56 101 PRO A CA 1
ATOM 810 C C . PRO A 1 101 ? 4.511 7.742 25.664 1.00 97.56 101 PRO A C 1
ATOM 812 O O . PRO A 1 101 ? 4.519 6.989 24.697 1.00 97.56 101 PRO A O 1
ATOM 815 N N . GLU A 1 102 ? 4.599 9.070 25.519 1.00 94.50 102 GLU A N 1
ATOM 816 C CA . GLU A 1 102 ? 4.586 9.755 24.206 1.00 94.50 102 GLU A CA 1
ATOM 817 C C . GLU A 1 102 ? 5.856 9.529 23.362 1.00 94.50 102 GLU A C 1
ATOM 819 O O . GLU A 1 102 ? 5.862 9.810 22.157 1.00 94.50 102 GLU A O 1
ATOM 824 N N . ASP A 1 103 ? 6.915 9.024 23.993 1.00 95.25 103 ASP A N 1
ATOM 825 C CA . ASP A 1 103 ? 8.170 8.577 23.392 1.00 95.25 103 ASP A CA 1
ATOM 826 C C . ASP A 1 103 ? 8.117 7.128 22.881 1.00 95.25 103 ASP A C 1
ATOM 828 O O . ASP A 1 103 ? 8.900 6.791 22.004 1.00 95.25 103 ASP A O 1
ATOM 832 N N . GLN A 1 104 ? 7.153 6.315 23.328 1.00 97.44 104 GLN A N 1
ATOM 833 C CA . GLN A 1 104 ? 7.006 4.905 22.925 1.00 97.44 104 GLN A CA 1
ATOM 834 C C . GLN A 1 104 ? 6.111 4.694 21.695 1.00 97.44 104 GLN A C 1
ATOM 836 O O . GLN A 1 104 ? 5.752 3.561 21.361 1.00 97.44 104 GLN A O 1
ATOM 841 N N . TRP A 1 105 ? 5.700 5.772 21.026 1.00 97.94 105 TRP A N 1
ATOM 842 C CA . TRP A 1 105 ? 4.942 5.681 19.783 1.00 97.94 105 TRP A CA 1
ATOM 843 C C . TRP A 1 105 ? 5.175 6.865 18.842 1.00 97.94 105 TRP A C 1
ATOM 845 O O . TRP A 1 105 ? 5.410 8.016 19.235 1.00 97.94 105 TRP A O 1
ATOM 855 N N . TYR A 1 106 ? 5.058 6.561 17.558 1.00 96.69 106 TYR A N 1
ATOM 856 C CA . TYR A 1 106 ? 5.206 7.471 16.436 1.00 96.69 106 TYR A CA 1
ATOM 857 C C . TYR A 1 106 ? 3.843 7.757 15.814 1.00 96.69 106 TYR A C 1
ATOM 859 O O . TYR A 1 106 ? 2.921 6.948 15.913 1.00 96.69 106 TYR A O 1
ATOM 867 N N . PHE A 1 107 ? 3.727 8.935 15.213 1.00 97.81 107 PHE A N 1
ATOM 868 C CA . PHE A 1 107 ? 2.521 9.426 14.563 1.00 97.81 107 PHE A CA 1
ATOM 869 C C . PHE A 1 107 ? 2.891 9.825 13.146 1.00 97.81 107 PHE A C 1
ATOM 871 O O . PHE A 1 107 ? 3.789 10.647 12.959 1.00 97.81 107 PHE A O 1
ATOM 878 N N . GLU A 1 108 ? 2.172 9.272 12.188 1.00 97.50 108 GLU A N 1
ATOM 879 C CA . GLU A 1 108 ? 2.246 9.632 10.782 1.00 97.50 108 GLU A CA 1
ATOM 880 C C . GLU A 1 108 ? 0.841 10.021 10.335 1.00 97.50 108 GLU A C 1
ATOM 882 O O . GLU A 1 108 ? -0.133 9.384 10.738 1.00 97.50 108 GLU A O 1
ATOM 887 N N . LYS A 1 109 ? 0.739 11.085 9.545 1.00 94.62 109 LYS A N 1
ATOM 888 C CA . LYS A 1 109 ? -0.504 11.549 8.934 1.00 94.62 109 LYS A CA 1
ATOM 889 C C . LYS A 1 109 ? -0.212 11.803 7.468 1.00 94.62 109 LYS A C 1
ATOM 891 O O . LYS A 1 109 ? 0.744 12.524 7.173 1.00 94.62 109 LYS A O 1
ATOM 896 N N . ASP A 1 110 ? -0.966 11.160 6.591 1.00 89.50 110 ASP A N 1
ATOM 897 C CA . ASP A 1 110 ? -0.786 11.310 5.151 1.00 89.50 110 ASP A CA 1
ATOM 898 C C . ASP A 1 110 ? -1.585 12.498 4.589 1.00 89.50 110 ASP A C 1
ATOM 900 O O . ASP A 1 110 ? -2.201 13.272 5.328 1.00 89.50 110 ASP A O 1
ATOM 904 N N . GLU A 1 111 ? -1.513 12.685 3.270 1.00 84.19 111 GLU A N 1
ATOM 905 C CA . GLU A 1 111 ? -2.183 13.784 2.565 1.00 84.19 111 GLU A CA 1
ATOM 906 C C . GLU A 1 111 ? -3.713 13.675 2.584 1.00 84.19 111 GLU A C 1
ATOM 908 O O . GLU A 1 111 ? -4.387 14.694 2.434 1.00 84.19 111 GLU A O 1
ATOM 913 N N . ASP A 1 112 ? -4.251 12.471 2.800 1.00 82.94 112 ASP A N 1
ATOM 914 C CA . ASP A 1 112 ? -5.687 12.214 2.923 1.00 82.94 112 ASP A CA 1
ATOM 915 C C . ASP A 1 112 ? -6.173 12.399 4.380 1.00 82.94 112 ASP A C 1
ATOM 917 O O . ASP A 1 112 ? -7.370 12.332 4.658 1.00 82.94 112 ASP A O 1
ATOM 921 N N . GLY A 1 113 ? -5.258 12.670 5.322 1.00 89.31 113 GLY A N 1
ATOM 922 C CA . GLY A 1 113 ? -5.557 12.817 6.746 1.00 89.31 113 GLY A CA 1
ATOM 923 C C . GLY A 1 113 ? -5.660 11.486 7.496 1.00 89.31 113 GLY A C 1
ATOM 924 O O . GLY A 1 113 ? -5.984 11.479 8.684 1.00 89.31 113 GLY A O 1
ATOM 925 N N . ASP A 1 114 ? -5.345 10.357 6.862 1.00 93.69 114 ASP A N 1
ATOM 926 C CA . ASP A 1 114 ? -5.291 9.079 7.561 1.00 93.69 114 ASP A CA 1
ATOM 927 C C . ASP A 1 114 ? -4.109 9.082 8.534 1.00 93.69 114 ASP A C 1
ATOM 929 O O . ASP A 1 114 ? -2.985 9.472 8.211 1.00 93.69 114 ASP A O 1
ATOM 933 N N . ILE A 1 115 ? -4.362 8.631 9.761 1.00 97.81 115 ILE A N 1
ATOM 934 C CA . ILE A 1 115 ? -3.375 8.614 10.836 1.00 97.81 115 ILE A CA 1
ATOM 935 C C . ILE A 1 115 ? -2.888 7.186 11.054 1.00 97.81 115 ILE A C 1
ATOM 937 O O . ILE A 1 115 ? -3.676 6.278 11.321 1.00 97.81 115 ILE A O 1
ATOM 941 N N . THR A 1 116 ? -1.571 7.007 11.080 1.00 97.94 116 THR A N 1
ATOM 942 C CA . THR A 1 116 ? -0.924 5.774 11.531 1.00 97.94 116 THR A CA 1
ATOM 943 C C . THR A 1 116 ? -0.168 6.020 12.834 1.00 97.94 116 THR A C 1
ATOM 945 O O . THR A 1 116 ? 0.706 6.880 12.931 1.00 97.94 116 THR A O 1
ATOM 948 N N . ILE A 1 117 ? -0.503 5.237 13.859 1.00 98.31 117 ILE A N 1
ATOM 949 C CA . ILE A 1 117 ? 0.184 5.202 15.148 1.00 98.31 117 ILE A CA 1
ATOM 950 C C . ILE A 1 117 ? 1.012 3.920 15.208 1.00 98.31 117 ILE A C 1
ATOM 952 O O . ILE A 1 117 ? 0.458 2.820 15.175 1.00 98.31 117 ILE A O 1
ATOM 956 N N . ILE A 1 118 ? 2.330 4.054 15.338 1.00 97.75 118 ILE A N 1
ATOM 957 C CA . ILE A 1 118 ? 3.278 2.931 15.364 1.00 97.75 118 ILE A CA 1
ATOM 958 C C . ILE A 1 118 ? 3.912 2.867 16.747 1.00 97.75 118 ILE A C 1
ATOM 960 O O . ILE A 1 118 ? 4.442 3.867 17.220 1.00 97.75 118 ILE A O 1
ATOM 964 N N . PHE A 1 119 ? 3.873 1.714 17.410 1.00 97.69 119 PHE A N 1
ATOM 965 C CA . PHE A 1 119 ? 4.519 1.561 18.715 1.00 97.69 119 PHE A CA 1
ATOM 966 C C . PHE A 1 119 ? 5.992 1.204 18.530 1.00 97.69 119 PHE A C 1
ATOM 968 O O . PHE A 1 119 ? 6.323 0.407 17.650 1.00 97.69 119 PHE A O 1
ATOM 975 N N . GLU A 1 120 ? 6.861 1.773 19.364 1.00 94.88 120 GLU A N 1
ATOM 976 C CA . GLU A 1 120 ? 8.291 1.443 19.397 1.00 94.88 120 GLU A CA 1
ATOM 977 C C . GLU A 1 120 ? 8.475 -0.052 19.698 1.00 94.88 120 GLU A C 1
ATOM 979 O O . GLU A 1 120 ? 9.034 -0.797 18.892 1.00 94.88 120 GLU A O 1
ATOM 984 N N . GLU A 1 121 ? 7.846 -0.522 20.775 1.00 95.06 121 GLU A N 1
ATOM 985 C CA . GLU A 1 121 ? 7.750 -1.934 21.148 1.00 95.06 121 GLU A CA 1
ATOM 986 C C . GLU A 1 121 ? 6.293 -2.403 21.148 1.00 95.06 121 GLU A C 1
ATOM 988 O O . GLU A 1 121 ? 5.392 -1.614 21.453 1.00 95.06 121 GLU A O 1
ATOM 993 N N . PRO A 1 122 ? 6.011 -3.672 20.799 1.00 95.62 122 PRO A N 1
ATOM 994 C CA . PRO A 1 122 ? 4.646 -4.138 20.747 1.00 95.62 122 PRO A CA 1
ATOM 995 C C . PRO A 1 122 ? 4.109 -4.291 22.172 1.00 95.62 122 PRO A C 1
ATOM 997 O O . PRO A 1 122 ? 4.760 -4.845 23.058 1.00 95.62 122 PRO A O 1
ATOM 1000 N N . VAL A 1 123 ? 2.889 -3.818 22.393 1.00 97.88 123 VAL A N 1
ATOM 1001 C CA . VAL A 1 123 ? 2.243 -3.823 23.704 1.00 97.88 123 VAL A CA 1
ATOM 1002 C C . VAL A 1 123 ? 1.228 -4.954 23.737 1.00 97.88 123 VAL A C 1
ATOM 1004 O O . VAL A 1 123 ? 0.347 -5.023 22.885 1.00 97.88 123 VAL A O 1
ATOM 1007 N N . GLU A 1 124 ? 1.329 -5.851 24.717 1.00 97.56 124 GLU A N 1
ATOM 1008 C CA . GLU A 1 124 ? 0.343 -6.915 24.915 1.00 97.56 124 GLU A CA 1
ATOM 1009 C C . GLU A 1 124 ? -0.795 -6.430 25.821 1.00 97.56 124 GLU A C 1
ATOM 1011 O O . GLU A 1 124 ? -0.605 -6.174 27.012 1.00 97.56 124 GLU A O 1
ATOM 1016 N N . ALA A 1 125 ? -2.006 -6.324 25.273 1.00 97.88 125 ALA A N 1
ATOM 1017 C CA . ALA A 1 125 ? -3.188 -5.954 26.048 1.00 97.88 125 ALA A CA 1
ATOM 1018 C C . ALA A 1 125 ? -4.475 -6.522 25.437 1.00 97.88 125 ALA A C 1
ATOM 1020 O O . ALA A 1 125 ? -4.468 -7.053 24.326 1.00 97.88 125 ALA A O 1
ATOM 1021 N N . LEU A 1 126 ? -5.578 -6.428 26.186 1.00 97.75 126 LEU A N 1
ATOM 1022 C CA . LEU A 1 126 ? -6.904 -6.848 25.724 1.00 97.75 126 LEU A CA 1
ATOM 1023 C C . LEU A 1 126 ? -7.628 -5.709 25.005 1.00 97.75 126 LEU A C 1
ATOM 1025 O O . LEU A 1 126 ? -8.335 -5.957 24.041 1.00 97.75 126 LEU A O 1
ATOM 1029 N N . ALA A 1 127 ? -7.467 -4.471 25.464 1.00 98.06 127 ALA A N 1
ATOM 1030 C CA . ALA A 1 127 ? -8.093 -3.311 24.853 1.00 98.06 127 ALA A CA 1
ATOM 1031 C C . ALA A 1 127 ? -7.071 -2.217 24.574 1.00 98.06 127 ALA A C 1
ATOM 1033 O O . ALA A 1 127 ? -6.159 -1.984 25.368 1.00 98.06 127 ALA A O 1
ATOM 1034 N N . PHE A 1 128 ? -7.272 -1.527 23.460 1.00 98.12 128 PHE A N 1
ATOM 1035 C CA . PHE A 1 128 ? -6.506 -0.356 23.060 1.00 98.12 128 PHE A CA 1
ATOM 1036 C C . PHE A 1 128 ? -7.466 0.770 22.749 1.00 98.12 128 PHE A C 1
ATOM 1038 O O . PHE A 1 128 ? -8.511 0.554 22.136 1.00 98.12 128 PHE A O 1
ATOM 1045 N N . LYS A 1 129 ? -7.103 1.967 23.191 1.00 95.69 129 LYS A N 1
ATOM 1046 C CA . LYS A 1 129 ? -7.956 3.141 23.143 1.00 95.69 129 LYS A CA 1
ATOM 1047 C C . LYS A 1 129 ? -7.135 4.365 22.783 1.00 95.69 129 LYS A C 1
ATOM 1049 O O . LYS A 1 129 ? -6.055 4.578 23.325 1.00 95.69 129 LYS A O 1
ATOM 1054 N N . ILE A 1 130 ? -7.667 5.169 21.882 1.00 97.88 130 ILE A N 1
ATOM 1055 C CA . ILE A 1 130 ? -7.094 6.428 21.446 1.00 97.88 130 ILE A CA 1
ATOM 1056 C C . ILE A 1 130 ? -8.032 7.485 21.994 1.00 97.88 130 ILE A C 1
ATOM 1058 O O . ILE A 1 130 ? -9.234 7.447 21.747 1.00 97.88 130 ILE A O 1
ATOM 1062 N N . HIS A 1 131 ? -7.475 8.384 22.787 1.00 97.62 131 HIS A N 1
ATOM 1063 C CA . HIS A 1 131 ? -8.191 9.439 23.475 1.00 97.62 131 HIS A CA 1
ATOM 1064 C C . HIS A 1 131 ? -7.898 10.779 22.803 1.00 97.62 131 HIS A C 1
ATOM 1066 O O . HIS A 1 131 ? -6.729 11.154 22.646 1.00 97.62 131 HIS A O 1
ATOM 1072 N N . SER A 1 132 ? -8.957 11.489 22.428 1.00 96.56 132 SER A N 1
ATOM 1073 C CA . SER A 1 132 ? -8.896 12.866 21.955 1.00 96.56 132 SER A CA 1
ATOM 1074 C C . SER A 1 132 ? -8.783 13.821 23.140 1.00 96.56 132 SER A C 1
ATOM 1076 O O . SER A 1 132 ? -9.597 13.780 24.055 1.00 96.56 132 SER A O 1
ATOM 1078 N N . LYS A 1 133 ? -7.819 14.746 23.105 1.00 94.88 133 LYS A N 1
ATOM 1079 C CA . LYS A 1 133 ? -7.692 15.816 24.113 1.00 94.88 133 LYS A CA 1
ATOM 1080 C C . LYS A 1 133 ? -8.620 17.013 23.841 1.00 94.88 133 LYS A C 1
ATOM 1082 O O . LYS A 1 133 ? -8.555 18.006 24.568 1.00 94.88 133 LYS A O 1
ATOM 1087 N N . PHE A 1 134 ? -9.442 16.971 22.789 1.00 92.56 134 PHE A N 1
ATOM 1088 C CA . PHE A 1 134 ? -10.343 18.068 22.427 1.00 92.56 134 PHE A CA 1
ATOM 1089 C C . PHE A 1 134 ? -11.611 18.062 23.276 1.00 92.56 134 PHE A C 1
ATOM 1091 O O . PHE A 1 134 ? -12.481 17.224 23.090 1.00 92.56 134 PHE A O 1
ATOM 1098 N N . ASP A 1 135 ? -11.736 19.036 24.172 1.00 85.31 135 ASP A N 1
ATOM 1099 C CA . ASP A 1 135 ? -12.857 19.172 25.112 1.00 85.31 135 ASP A CA 1
ATOM 1100 C C . ASP A 1 135 ? -13.912 20.217 24.664 1.00 85.31 135 ASP A C 1
ATOM 1102 O O . ASP A 1 135 ? -15.031 20.208 25.151 1.00 85.31 135 ASP A O 1
ATOM 1106 N N . ASP A 1 136 ? -13.597 21.099 23.704 1.00 85.88 136 ASP A N 1
ATOM 1107 C CA . ASP A 1 136 ? -14.493 22.075 23.034 1.00 85.88 136 ASP A CA 1
ATOM 1108 C C . ASP A 1 136 ? -15.598 22.762 23.872 1.00 85.88 136 ASP A C 1
ATOM 1110 O O . ASP A 1 136 ? -16.677 23.084 23.369 1.00 85.88 136 ASP A O 1
ATOM 1114 N N . ARG A 1 137 ? -15.351 23.051 25.150 1.00 90.69 137 ARG A N 1
ATOM 1115 C CA . ARG A 1 137 ? -16.306 23.792 25.984 1.00 90.69 137 ARG A CA 1
ATOM 1116 C C . ARG A 1 137 ? -16.245 25.300 25.728 1.00 90.69 137 ARG A C 1
ATOM 1118 O O . ARG A 1 137 ? -15.168 25.879 25.578 1.00 90.69 137 ARG A O 1
ATOM 1125 N N . ASP A 1 138 ? -17.407 25.947 25.697 1.00 90.69 138 ASP A N 1
ATOM 1126 C CA . ASP A 1 138 ? -17.532 27.404 25.667 1.00 90.69 138 ASP A CA 1
ATOM 1127 C C . ASP A 1 138 ? -17.328 28.040 27.057 1.00 90.69 138 ASP A C 1
ATOM 1129 O O . ASP A 1 138 ? -17.054 27.372 28.057 1.00 90.69 138 ASP A O 1
ATOM 1133 N N . MET A 1 139 ? -17.485 29.367 27.136 1.00 91.56 139 MET A N 1
ATOM 1134 C CA . MET A 1 139 ? -17.346 30.118 28.392 1.00 91.56 139 MET A CA 1
ATOM 1135 C C . MET A 1 139 ? -18.394 29.756 29.462 1.00 91.56 139 MET A C 1
ATOM 1137 O O . MET A 1 139 ? -18.246 30.154 30.617 1.00 91.56 139 MET A O 1
ATOM 1141 N N . TYR A 1 140 ? -19.450 29.032 29.084 1.00 93.62 140 TYR A N 1
ATOM 1142 C CA . TYR A 1 140 ? -20.519 28.553 29.955 1.00 93.62 140 TYR A CA 1
ATOM 1143 C C . TYR A 1 140 ? -20.398 27.052 30.255 1.00 93.62 140 TYR A C 1
ATOM 1145 O O . TYR A 1 140 ? -21.318 26.479 30.838 1.00 93.62 140 TYR A O 1
ATOM 1153 N N . PHE A 1 141 ? -19.266 26.428 29.905 1.00 87.56 141 PHE A N 1
ATOM 1154 C CA . PHE A 1 141 ? -19.016 24.989 30.026 1.00 87.56 141 PHE A CA 1
ATOM 1155 C C . PHE A 1 141 ? -19.939 24.110 29.165 1.00 87.56 141 PHE A C 1
ATOM 1157 O O . PHE A 1 141 ? -20.028 22.905 29.398 1.00 87.56 141 PHE A O 1
ATOM 1164 N N . GLY A 1 142 ? -20.606 24.689 28.164 1.00 89.12 142 GLY A N 1
ATOM 1165 C CA . GLY A 1 142 ? -21.367 23.952 27.164 1.00 89.12 142 GLY A CA 1
ATOM 1166 C C . GLY A 1 142 ? -20.449 23.433 26.063 1.00 89.12 142 GLY A C 1
ATOM 1167 O O . GLY A 1 142 ? -19.589 24.162 25.575 1.00 89.12 142 GLY A O 1
ATOM 1168 N N . PHE A 1 143 ? -20.624 22.179 25.658 1.00 88.19 143 PHE A N 1
ATOM 1169 C CA . PHE A 1 143 ? -19.873 21.617 24.538 1.00 88.19 143 PHE A CA 1
ATOM 1170 C C . PHE A 1 143 ? -20.296 22.260 23.216 1.00 88.19 143 PHE A C 1
ATOM 1172 O O . PHE A 1 143 ? -21.473 22.233 22.852 1.00 88.19 143 PHE A O 1
ATOM 1179 N N . VAL A 1 144 ? -19.324 22.780 22.473 1.00 91.38 144 VAL A N 1
ATOM 1180 C CA . VAL A 1 144 ? -19.497 23.299 21.116 1.00 91.38 144 VAL A CA 1
ATOM 1181 C C . VAL A 1 144 ? -19.003 22.244 20.144 1.00 91.38 144 VAL A C 1
ATOM 1183 O O . VAL A 1 144 ? -17.846 21.850 20.185 1.00 91.38 144 VAL A O 1
ATOM 1186 N N . ASP A 1 145 ? -19.875 21.774 19.262 1.00 91.25 145 ASP A N 1
ATOM 1187 C CA . ASP A 1 145 ? -19.475 20.803 18.250 1.00 91.25 145 ASP A CA 1
ATOM 1188 C C . ASP A 1 145 ? -18.622 21.477 17.168 1.00 91.25 145 ASP A C 1
ATOM 1190 O O . ASP A 1 145 ? -19.123 22.267 16.365 1.00 91.25 145 ASP A O 1
ATOM 1194 N N . LYS A 1 146 ? -17.321 21.187 17.198 1.00 91.62 146 LYS A N 1
ATOM 1195 C CA . LYS A 1 146 ? -16.333 21.567 16.181 1.00 91.62 146 LYS A CA 1
ATOM 1196 C C . LYS A 1 146 ? -15.705 20.340 15.524 1.00 91.62 146 LYS A C 1
ATOM 1198 O O . LYS A 1 146 ? -14.584 20.435 15.041 1.00 91.62 146 LYS A O 1
ATOM 1203 N N . SER A 1 147 ? -16.370 19.189 15.601 1.00 91.44 147 SER A N 1
ATOM 1204 C CA . SER A 1 147 ? -15.786 17.932 15.146 1.00 91.44 147 SER A CA 1
ATOM 1205 C C . SER A 1 147 ? -15.367 18.002 13.679 1.00 91.44 147 SER A C 1
ATOM 1207 O O . SER A 1 147 ? -16.167 18.307 12.797 1.00 91.44 147 SER A O 1
ATOM 1209 N N . GLU A 1 148 ? -14.094 17.719 13.437 1.00 94.75 148 GLU A N 1
ATOM 1210 C CA . GLU A 1 148 ? -13.499 17.606 12.106 1.00 94.75 148 GLU A CA 1
ATOM 1211 C C . GLU A 1 148 ? -13.034 16.172 11.849 1.00 94.75 148 GLU A C 1
ATOM 1213 O O . GLU A 1 148 ? -12.915 15.774 10.701 1.00 94.75 148 GLU A O 1
ATOM 1218 N N . PHE A 1 149 ? -12.833 15.366 12.897 1.00 96.06 149 PHE A N 1
ATOM 1219 C CA . PHE A 1 149 ? -12.504 13.950 12.785 1.00 96.06 149 PHE A CA 1
ATOM 1220 C C . PHE A 1 149 ? -13.692 13.117 13.261 1.00 96.06 149 PHE A C 1
ATOM 1222 O O . PHE A 1 149 ? -13.890 12.867 14.456 1.00 96.06 149 PHE A O 1
ATOM 1229 N N . TYR A 1 150 ? -14.499 12.675 12.308 1.00 95.31 150 TYR A N 1
ATOM 1230 C CA . TYR A 1 150 ? -15.670 11.842 12.547 1.00 95.31 150 TYR A CA 1
ATOM 1231 C C . TYR A 1 150 ? -15.779 10.765 11.479 1.00 95.31 150 TYR A C 1
ATOM 1233 O O . TYR A 1 150 ? -15.184 10.905 10.421 1.00 95.31 150 TYR A O 1
ATOM 1241 N N . GLY A 1 151 ? -16.562 9.720 11.727 1.00 94.81 151 GLY A N 1
ATOM 1242 C CA . GLY A 1 151 ? -16.873 8.715 10.717 1.00 94.81 151 GLY A CA 1
ATOM 1243 C C . GLY A 1 151 ? -17.450 7.437 11.298 1.00 94.81 151 GLY A C 1
ATOM 1244 O O . GLY A 1 151 ? -17.751 7.349 12.488 1.00 94.81 151 GLY A O 1
ATOM 1245 N N . ASP A 1 152 ? -17.611 6.434 10.439 1.00 94.31 152 ASP A N 1
ATOM 1246 C CA . ASP A 1 152 ? -18.051 5.106 10.856 1.00 94.31 152 ASP A CA 1
ATOM 1247 C C . ASP A 1 152 ? -16.929 4.388 11.615 1.00 94.31 152 ASP A C 1
ATOM 1249 O O . ASP A 1 152 ? -15.902 4.033 11.033 1.00 94.31 152 ASP A O 1
ATOM 1253 N N . LEU A 1 153 ? -17.143 4.115 12.903 1.00 94.06 153 LEU A N 1
ATOM 1254 C CA . LEU A 1 153 ? -16.183 3.465 13.794 1.00 94.06 153 LEU A CA 1
ATOM 1255 C C . LEU A 1 153 ? -15.650 2.130 13.238 1.00 94.06 153 LEU A C 1
ATOM 1257 O O . LEU A 1 153 ? -14.521 1.756 13.545 1.00 94.06 153 LEU A O 1
ATOM 1261 N N . ARG A 1 154 ? -16.423 1.432 12.390 1.00 89.94 154 ARG A N 1
ATOM 1262 C CA . ARG A 1 154 ? -16.016 0.169 11.736 1.00 89.94 154 ARG A CA 1
ATOM 1263 C C . ARG A 1 154 ? -14.875 0.333 10.744 1.00 89.94 154 ARG A C 1
ATOM 1265 O O . ARG A 1 154 ? -14.097 -0.599 10.567 1.00 89.94 154 ARG A O 1
ATOM 1272 N N . ASN A 1 155 ? -14.788 1.500 10.121 1.00 89.50 155 ASN A N 1
ATOM 1273 C CA . ASN A 1 155 ? -13.741 1.836 9.161 1.00 89.50 155 ASN A CA 1
ATOM 1274 C C . ASN A 1 155 ? -12.700 2.774 9.779 1.00 89.50 155 ASN A C 1
ATOM 1276 O O . ASN A 1 155 ? -11.557 2.794 9.332 1.00 89.50 155 ASN A O 1
ATOM 1280 N N . MET A 1 156 ? -13.095 3.507 10.823 1.00 93.88 156 MET A N 1
ATOM 1281 C CA . MET A 1 156 ? -12.289 4.551 11.433 1.00 93.88 156 MET A CA 1
ATOM 1282 C C . MET A 1 156 ? -11.192 4.034 12.352 1.00 93.88 156 MET A C 1
ATOM 1284 O O . MET A 1 156 ? -10.230 4.759 12.547 1.00 93.88 156 MET A O 1
ATOM 1288 N N . VAL A 1 157 ? -11.294 2.830 12.924 1.00 95.69 157 VAL A N 1
ATOM 1289 C CA . VAL A 1 157 ? -10.238 2.274 13.787 1.00 95.69 157 VAL A CA 1
ATOM 1290 C C . VAL A 1 157 ? -9.876 0.869 13.344 1.00 95.69 157 VAL A C 1
ATOM 1292 O O . VAL A 1 157 ? -10.706 -0.038 13.397 1.00 95.69 157 VAL A O 1
ATOM 1295 N N . LYS A 1 158 ? -8.604 0.670 12.999 1.00 94.25 158 LYS A N 1
ATOM 1296 C CA . LYS A 1 158 ? -8.021 -0.656 12.768 1.00 94.25 158 LYS A CA 1
ATOM 1297 C C . LYS A 1 158 ? -6.804 -0.861 13.653 1.00 94.25 158 LYS A C 1
ATOM 1299 O O . LYS A 1 158 ? -6.064 0.074 13.946 1.00 94.25 158 LYS A O 1
ATOM 1304 N N . ILE A 1 159 ? -6.592 -2.097 14.091 1.00 95.12 159 ILE A N 1
ATOM 1305 C CA . ILE A 1 159 ? -5.528 -2.447 15.031 1.00 95.12 159 ILE A CA 1
ATOM 1306 C C . ILE A 1 159 ? -4.774 -3.683 14.565 1.00 95.12 159 ILE A C 1
ATOM 1308 O O . ILE A 1 159 ? -5.364 -4.652 14.088 1.00 95.12 159 ILE A O 1
ATOM 1312 N N . TYR A 1 160 ? -3.453 -3.654 14.711 1.00 94.81 160 TYR A N 1
ATOM 1313 C CA . TYR A 1 160 ? -2.574 -4.646 14.116 1.00 94.81 160 TYR A CA 1
ATOM 1314 C C . TYR A 1 160 ? -1.598 -5.210 15.142 1.00 94.81 160 TYR A C 1
ATOM 1316 O O . TYR A 1 160 ? -0.813 -4.489 15.769 1.00 94.81 160 TYR A O 1
ATOM 1324 N N . GLN A 1 161 ? -1.624 -6.534 15.272 1.00 93.94 161 GLN A N 1
ATOM 1325 C CA . GLN A 1 161 ? -0.590 -7.280 15.974 1.00 93.94 161 GLN A CA 1
ATOM 1326 C C . GLN A 1 161 ? 0.729 -7.149 15.214 1.00 93.94 161 GLN A C 1
ATOM 1328 O O . GLN A 1 161 ? 0.723 -7.247 13.989 1.00 93.94 161 GLN A O 1
ATOM 1333 N N . ARG A 1 162 ? 1.838 -6.964 15.936 1.00 93.00 162 ARG A N 1
ATOM 1334 C CA . ARG A 1 162 ? 3.195 -6.964 15.378 1.00 93.00 162 ARG A CA 1
ATOM 1335 C C . ARG A 1 162 ? 3.917 -8.251 15.765 1.00 93.00 162 ARG A C 1
ATOM 1337 O O . ARG A 1 162 ? 3.876 -8.650 16.928 1.00 93.00 162 ARG A O 1
ATOM 1344 N N . THR A 1 163 ? 4.572 -8.889 14.802 1.00 89.75 163 THR A N 1
ATOM 1345 C CA . THR A 1 163 ? 5.462 -10.038 15.029 1.00 89.75 163 THR A CA 1
ATOM 1346 C C . THR A 1 163 ? 6.739 -9.886 14.210 1.00 89.75 163 THR A C 1
ATOM 1348 O O . THR A 1 163 ? 6.710 -9.283 13.140 1.00 89.75 163 THR A O 1
ATOM 1351 N N . ASP A 1 164 ? 7.833 -10.491 14.679 1.00 87.56 164 ASP A N 1
ATOM 1352 C CA . ASP A 1 164 ? 9.147 -10.463 14.004 1.00 87.56 164 ASP A CA 1
ATOM 1353 C C . ASP A 1 164 ? 9.309 -11.584 12.959 1.00 87.56 164 ASP A C 1
ATOM 1355 O O . ASP A 1 164 ? 10.404 -11.901 12.490 1.00 87.56 164 ASP A O 1
ATOM 1359 N N . GLY A 1 165 ? 8.190 -12.193 12.575 1.00 84.81 165 GLY A N 1
ATOM 1360 C CA . GLY A 1 165 ? 8.128 -13.139 11.480 1.00 84.81 165 GLY A CA 1
ATOM 1361 C C . GLY A 1 165 ? 6.698 -13.448 11.069 1.00 84.81 165 GLY A C 1
ATOM 1362 O O . GLY A 1 165 ? 5.746 -13.233 11.827 1.00 84.81 165 GLY A O 1
ATOM 1363 N N . ALA A 1 166 ? 6.552 -13.965 9.856 1.00 87.00 166 ALA A N 1
ATOM 1364 C CA . ALA A 1 166 ? 5.284 -14.411 9.305 1.00 87.00 166 ALA A CA 1
ATOM 1365 C C . ALA A 1 166 ? 5.452 -15.740 8.578 1.00 87.00 166 ALA A C 1
ATOM 1367 O O . ALA A 1 166 ? 6.487 -16.029 7.973 1.00 87.00 166 ALA A O 1
ATOM 1368 N N . ARG A 1 167 ? 4.376 -16.526 8.574 1.00 88.62 167 ARG A N 1
ATOM 1369 C CA . ARG A 1 167 ? 4.261 -17.683 7.690 1.00 88.62 167 ARG A CA 1
ATOM 1370 C C . ARG A 1 167 ? 3.468 -17.284 6.454 1.00 88.62 167 ARG A C 1
ATOM 1372 O O . ARG A 1 167 ? 2.336 -16.810 6.556 1.00 88.62 167 ARG A O 1
ATOM 1379 N N . LEU A 1 168 ? 4.077 -17.474 5.291 1.00 88.38 168 LEU A N 1
ATOM 1380 C CA . LEU A 1 168 ? 3.467 -17.236 3.992 1.00 88.38 168 LEU A CA 1
ATOM 1381 C C . LEU A 1 168 ? 3.138 -18.570 3.336 1.00 88.38 168 LEU A C 1
ATOM 1383 O O . LEU A 1 168 ? 3.984 -19.462 3.277 1.00 88.38 168 LEU A O 1
ATOM 1387 N N . GLU A 1 169 ? 1.929 -18.689 2.804 1.00 91.06 169 GLU A N 1
ATOM 1388 C CA . GLU A 1 169 ? 1.503 -19.872 2.060 1.00 91.06 169 GLU A CA 1
ATOM 1389 C C . GLU A 1 169 ? 0.932 -19.483 0.706 1.00 91.06 169 GLU A C 1
ATOM 1391 O O . GLU A 1 169 ? 0.264 -18.453 0.571 1.00 91.06 169 GLU A O 1
ATOM 1396 N N . TYR A 1 170 ? 1.171 -20.329 -0.289 1.00 90.81 170 TYR A N 1
ATOM 1397 C CA . TYR A 1 170 ? 0.745 -20.088 -1.657 1.00 90.81 170 TYR A CA 1
ATOM 1398 C C . TYR A 1 170 ? 0.109 -21.333 -2.257 1.00 90.81 170 TYR A C 1
ATOM 1400 O O . TYR A 1 170 ? 0.662 -22.429 -2.152 1.00 90.81 170 TYR A O 1
ATOM 1408 N N . ASP A 1 171 ? -1.013 -21.123 -2.942 1.00 93.75 171 ASP A N 1
ATOM 1409 C CA . ASP A 1 171 ? -1.634 -22.127 -3.799 1.00 93.75 171 ASP A CA 1
ATOM 1410 C C . ASP A 1 171 ? -1.531 -21.688 -5.255 1.00 93.75 171 ASP A C 1
ATOM 1412 O O . ASP A 1 171 ? -1.680 -20.502 -5.571 1.00 93.75 171 ASP A O 1
ATOM 1416 N N . TYR A 1 172 ? -1.344 -22.659 -6.146 1.00 92.94 172 TYR A N 1
ATOM 1417 C CA . TYR A 1 172 ? -1.204 -22.433 -7.579 1.00 92.94 172 TYR A CA 1
ATOM 1418 C C . TYR A 1 172 ? -2.182 -23.289 -8.389 1.00 92.94 172 TYR A C 1
ATOM 1420 O O . TYR A 1 172 ? -2.583 -24.380 -7.969 1.00 92.94 172 TYR A O 1
ATOM 1428 N N . ASP A 1 173 ? -2.567 -22.793 -9.564 1.00 93.00 173 ASP A N 1
ATOM 1429 C CA . ASP A 1 173 ? -3.219 -23.601 -10.591 1.00 93.00 173 ASP A CA 1
ATOM 1430 C C . ASP A 1 173 ? -2.200 -24.463 -11.368 1.00 93.00 173 ASP A C 1
ATOM 1432 O O . ASP A 1 173 ? -0.989 -24.396 -11.152 1.00 93.00 173 ASP A O 1
ATOM 1436 N N . ALA A 1 174 ? -2.685 -25.288 -12.301 1.00 90.62 174 ALA A N 1
ATOM 1437 C CA . ALA A 1 174 ? -1.827 -26.152 -13.119 1.00 90.62 174 ALA A CA 1
ATOM 1438 C C . ALA A 1 174 ? -0.931 -25.387 -14.118 1.00 90.62 174 ALA A C 1
ATOM 1440 O O . ALA A 1 174 ? -0.002 -25.977 -14.667 1.00 90.62 174 ALA A O 1
ATOM 1441 N N . GLY A 1 175 ? -1.221 -24.109 -14.382 1.00 90.12 175 GLY A N 1
ATOM 1442 C CA . GLY A 1 175 ? -0.406 -23.216 -15.206 1.00 90.12 175 GLY A CA 1
ATOM 1443 C C . GLY A 1 175 ? 0.665 -22.463 -14.411 1.00 90.12 175 GLY A C 1
ATOM 1444 O O . GLY A 1 175 ? 1.442 -21.723 -15.012 1.00 90.12 175 GLY A O 1
ATOM 1445 N N . GLY A 1 176 ? 0.720 -22.648 -13.086 1.00 91.06 176 GLY A N 1
ATOM 1446 C CA . GLY A 1 176 ? 1.632 -21.938 -12.192 1.00 91.06 176 GLY A CA 1
ATOM 1447 C C . GLY A 1 176 ? 1.146 -20.542 -11.792 1.00 91.06 176 GLY A C 1
ATOM 1448 O O . GLY A 1 176 ? 1.917 -19.772 -11.216 1.00 91.06 176 GLY A O 1
ATOM 1449 N N . ASN A 1 177 ? -0.115 -20.193 -12.064 1.00 92.75 177 ASN A N 1
ATOM 1450 C CA . ASN A 1 177 ? -0.693 -18.946 -11.579 1.00 92.75 177 ASN A CA 1
ATOM 1451 C C . ASN A 1 177 ? -1.072 -19.091 -10.108 1.00 92.75 177 ASN A C 1
ATOM 1453 O O . ASN A 1 177 ? -1.679 -20.083 -9.706 1.00 92.75 177 ASN A O 1
ATOM 1457 N N . ARG A 1 178 ? -0.738 -18.090 -9.295 1.00 94.31 178 ARG A N 1
ATOM 1458 C CA . ARG A 1 178 ? -1.066 -18.086 -7.869 1.00 94.31 178 ARG A CA 1
ATOM 1459 C C . ARG A 1 178 ? -2.557 -17.854 -7.688 1.00 94.31 178 ARG A C 1
ATOM 1461 O O . ARG A 1 178 ? -3.022 -16.777 -8.014 1.00 94.31 178 ARG A O 1
ATOM 1468 N N . ILE A 1 179 ? -3.280 -18.803 -7.109 1.00 96.25 179 ILE A N 1
ATOM 1469 C CA . ILE A 1 179 ? -4.728 -18.693 -6.858 1.00 96.25 179 ILE A CA 1
ATOM 1470 C C . ILE A 1 179 ? -5.054 -18.267 -5.425 1.00 96.25 179 ILE A C 1
ATOM 1472 O O . ILE A 1 179 ? -6.131 -17.728 -5.183 1.00 96.25 179 ILE A O 1
ATOM 1476 N N . ALA A 1 180 ? -4.120 -18.450 -4.487 1.00 95.81 180 ALA A N 1
ATOM 1477 C CA . ALA A 1 180 ? -4.240 -17.932 -3.129 1.00 95.81 180 ALA A CA 1
ATOM 1478 C C . ALA A 1 180 ? -2.875 -17.549 -2.545 1.00 95.81 180 ALA A C 1
ATOM 1480 O O . ALA A 1 180 ? -1.853 -18.176 -2.838 1.00 95.81 180 ALA A O 1
ATOM 1481 N N . LYS A 1 181 ? -2.875 -16.517 -1.702 1.00 93.25 181 LYS A N 1
ATOM 1482 C CA . LYS A 1 181 ? -1.794 -16.154 -0.786 1.00 93.25 181 LYS A CA 1
ATOM 1483 C C . LYS A 1 181 ? -2.382 -16.078 0.615 1.00 93.25 181 LYS A C 1
ATOM 1485 O O . LYS A 1 181 ? -3.337 -15.335 0.821 1.00 93.25 181 LYS A O 1
ATOM 1490 N N . ARG A 1 182 ? -1.762 -16.757 1.575 1.00 92.12 182 ARG A N 1
ATOM 1491 C CA . ARG A 1 182 ? -2.045 -16.583 3.001 1.00 92.12 182 ARG A CA 1
ATOM 1492 C C . ARG A 1 182 ? -0.855 -15.934 3.695 1.00 92.12 182 ARG A C 1
ATOM 1494 O O . ARG A 1 182 ? 0.268 -16.405 3.539 1.00 92.12 182 ARG A O 1
ATOM 1501 N N . THR A 1 183 ? -1.107 -14.862 4.438 1.00 89.88 183 THR A N 1
ATOM 1502 C CA . THR A 1 183 ? -0.151 -14.228 5.354 1.00 89.88 183 THR A CA 1
ATOM 1503 C C . THR A 1 183 ? -0.621 -14.510 6.776 1.00 89.88 183 THR A C 1
ATOM 1505 O O . THR A 1 183 ? -1.724 -14.114 7.149 1.00 89.88 183 THR A O 1
ATOM 1508 N N . ILE A 1 184 ? 0.183 -15.213 7.569 1.00 89.44 184 ILE A N 1
ATOM 1509 C CA . ILE A 1 184 ? -0.190 -15.624 8.924 1.00 89.44 184 ILE A CA 1
ATOM 1510 C C . ILE A 1 184 ? 0.653 -14.838 9.928 1.00 89.44 184 ILE A C 1
ATOM 1512 O O . ILE A 1 184 ? 1.854 -15.079 10.058 1.00 89.44 184 ILE A O 1
ATOM 1516 N N . VAL A 1 185 ? -0.003 -13.905 10.623 1.00 87.56 185 VAL A N 1
ATOM 1517 C CA . VAL A 1 185 ? 0.562 -13.006 11.645 1.00 87.56 185 VAL A CA 1
ATOM 1518 C C . VAL A 1 185 ? -0.443 -12.919 12.791 1.00 87.56 185 VAL A C 1
ATOM 1520 O O . VAL A 1 185 ? -1.314 -12.049 12.811 1.00 87.56 185 VAL A O 1
ATOM 1523 N N . GLY A 1 186 ? -0.425 -13.914 13.682 1.00 80.56 186 GLY A N 1
ATOM 1524 C CA . GLY A 1 186 ? -1.490 -14.155 14.668 1.00 80.56 186 GLY A CA 1
ATOM 1525 C C . GLY A 1 186 ? -2.802 -14.629 14.023 1.00 80.56 186 GLY A C 1
ATOM 1526 O O . GLY A 1 186 ? -3.282 -15.717 14.318 1.00 80.56 186 GLY A O 1
ATOM 1527 N N . ASN A 1 187 ? -3.344 -13.847 13.086 1.00 81.94 187 ASN A N 1
ATOM 1528 C CA . ASN A 1 187 ? -4.467 -14.188 12.216 1.00 81.94 187 ASN A CA 1
ATOM 1529 C C . ASN A 1 187 ? -4.000 -14.536 10.792 1.00 81.94 187 ASN A C 1
ATOM 1531 O O . ASN A 1 187 ? -2.940 -14.102 10.349 1.00 81.94 187 ASN A O 1
ATOM 1535 N N . THR A 1 188 ? -4.830 -15.278 10.050 1.00 87.62 188 THR A N 1
ATOM 1536 C CA . THR A 1 188 ? -4.574 -15.632 8.639 1.00 87.62 188 THR A CA 1
ATOM 1537 C C . THR A 1 188 ? -5.277 -14.664 7.702 1.00 87.62 188 THR A C 1
ATOM 1539 O O . THR A 1 188 ? -6.500 -14.718 7.560 1.00 87.62 188 THR A O 1
ATOM 1542 N N . GLU A 1 189 ? -4.544 -13.742 7.092 1.00 88.69 189 GLU A N 1
ATOM 1543 C CA . GLU A 1 189 ? -5.044 -12.954 5.966 1.00 88.69 189 GLU A CA 1
ATOM 1544 C C . GLU A 1 189 ? -4.956 -13.801 4.697 1.00 88.69 189 GLU A C 1
ATOM 1546 O O . GLU A 1 189 ? -3.885 -14.312 4.378 1.00 88.69 189 GLU A O 1
ATOM 1551 N N . GLU A 1 190 ? -6.064 -13.957 3.975 1.00 93.19 190 GLU A N 1
ATOM 1552 C CA . GLU A 1 190 ? -6.091 -14.691 2.713 1.00 93.19 190 GLU A CA 1
ATOM 1553 C C . GLU A 1 190 ? -6.518 -13.778 1.568 1.00 93.19 190 GLU A C 1
ATOM 1555 O O . GLU A 1 190 ? -7.575 -13.150 1.613 1.00 93.19 190 GLU A O 1
ATOM 1560 N N . ILE A 1 191 ? -5.699 -13.762 0.521 1.00 95.12 191 ILE A N 1
ATOM 1561 C CA . ILE A 1 191 ? -5.989 -13.098 -0.741 1.00 95.12 191 ILE A CA 1
ATOM 1562 C C . ILE A 1 191 ? -6.124 -14.171 -1.814 1.00 95.12 191 ILE A C 1
ATOM 1564 O O . ILE A 1 191 ? -5.211 -14.975 -2.009 1.00 95.12 191 ILE A O 1
ATOM 1568 N N . THR A 1 192 ? -7.245 -14.169 -2.524 1.00 97.69 192 THR A N 1
ATOM 1569 C CA . THR A 1 192 ? -7.505 -15.064 -3.653 1.00 97.69 192 THR A CA 1
ATOM 1570 C C . THR A 1 192 ? -7.378 -14.332 -4.977 1.00 97.69 192 THR A C 1
ATOM 1572 O O . THR A 1 192 ? -7.561 -13.115 -5.057 1.00 97.69 192 THR A O 1
ATOM 1575 N N . TYR A 1 193 ? -7.047 -15.084 -6.022 1.00 97.50 193 TYR A N 1
ATOM 1576 C CA . TYR A 1 193 ? -6.813 -14.559 -7.359 1.00 97.50 193 TYR A CA 1
ATOM 1577 C C . TYR A 1 193 ? -7.567 -15.391 -8.397 1.00 97.50 193 TYR A C 1
ATOM 1579 O O . TYR A 1 193 ? -7.491 -16.620 -8.415 1.00 97.50 193 TYR A O 1
ATOM 1587 N N . GLU A 1 194 ? -8.259 -14.704 -9.295 1.00 97.19 194 GLU A N 1
ATOM 1588 C CA . GLU A 1 194 ? -8.928 -15.277 -10.456 1.00 97.19 194 GLU A CA 1
ATOM 1589 C C . GLU A 1 194 ? -8.255 -14.785 -11.733 1.00 97.19 194 GLU A C 1
ATOM 1591 O O . GLU A 1 194 ? -7.859 -13.622 -11.828 1.00 97.19 194 GLU A O 1
ATOM 1596 N N . TYR A 1 195 ? -8.200 -15.642 -12.749 1.00 96.44 195 TYR A N 1
ATOM 1597 C CA . TYR A 1 195 ? -7.565 -15.355 -14.033 1.00 96.44 195 TYR A CA 1
ATOM 1598 C C . TYR A 1 195 ? -8.568 -15.481 -15.179 1.00 96.44 195 TYR A C 1
ATOM 1600 O O . TYR A 1 195 ? -9.570 -16.198 -15.084 1.00 96.44 195 TYR A O 1
ATOM 1608 N N . TYR A 1 196 ? -8.310 -14.786 -16.286 1.00 94.00 196 TYR A N 1
ATOM 1609 C CA . TYR A 1 196 ? -9.091 -14.975 -17.505 1.00 94.00 196 TYR A CA 1
ATOM 1610 C C . TYR A 1 196 ? -8.856 -16.382 -18.064 1.00 94.00 196 TYR A C 1
ATOM 1612 O O . TYR A 1 196 ? -7.715 -16.831 -18.182 1.00 94.00 196 TYR A O 1
ATOM 1620 N N . GLY A 1 197 ? -9.940 -17.076 -18.423 1.00 92.12 197 GLY A N 1
ATOM 1621 C CA . GLY A 1 197 ? -9.883 -18.464 -18.882 1.00 92.12 197 GLY A CA 1
ATOM 1622 C C . GLY A 1 197 ? -8.930 -18.656 -20.065 1.00 92.12 197 GLY A C 1
ATOM 1623 O O . GLY A 1 197 ? -8.975 -17.900 -21.031 1.00 92.12 197 GLY A O 1
ATOM 1624 N N . GLY A 1 198 ? -8.068 -19.674 -19.981 1.00 90.06 198 GLY A N 1
ATOM 1625 C CA . GLY A 1 198 ? -7.062 -19.965 -21.010 1.00 90.06 198 GLY A CA 1
ATOM 1626 C C . GLY A 1 198 ? -5.883 -18.986 -21.047 1.00 90.06 198 GLY A C 1
ATOM 1627 O O . GLY A 1 198 ? -5.137 -18.984 -22.022 1.00 90.06 198 GLY A O 1
ATOM 1628 N N . SER A 1 199 ? -5.708 -18.155 -20.017 1.00 93.06 199 SER A N 1
ATOM 1629 C CA . SER A 1 199 ? -4.620 -17.182 -19.927 1.00 93.06 199 SER A CA 1
ATOM 1630 C C . SER A 1 199 ? -4.020 -17.127 -18.520 1.00 93.06 199 SER A C 1
ATOM 1632 O O . SER A 1 199 ? -4.623 -17.598 -17.561 1.00 93.06 199 SER A O 1
ATOM 1634 N N . ASN A 1 200 ? -2.875 -16.454 -18.403 1.00 93.00 200 ASN A N 1
ATOM 1635 C CA . ASN A 1 200 ? -2.235 -16.113 -17.128 1.00 93.00 200 ASN A CA 1
ATOM 1636 C C . ASN A 1 200 ? -2.505 -14.647 -16.728 1.00 93.00 200 ASN A C 1
ATOM 1638 O O . ASN A 1 200 ? -1.766 -14.055 -15.944 1.00 93.00 200 ASN A O 1
ATOM 1642 N N . ARG A 1 201 ? -3.542 -14.022 -17.309 1.00 94.31 201 ARG A N 1
ATOM 1643 C CA . ARG A 1 201 ? -3.902 -12.620 -17.052 1.00 94.31 201 ARG A CA 1
ATOM 1644 C C . ARG A 1 201 ? -4.801 -12.547 -15.822 1.00 94.31 201 ARG A C 1
ATOM 1646 O O . ARG A 1 201 ? -5.860 -13.179 -15.803 1.00 94.31 201 ARG A O 1
ATOM 1653 N N . LEU A 1 202 ? -4.372 -11.798 -14.807 1.00 96.50 202 LEU A N 1
ATOM 1654 C CA . LEU A 1 202 ? -5.156 -11.584 -13.593 1.00 96.50 202 LEU A CA 1
ATOM 1655 C C . LEU A 1 202 ? -6.468 -10.883 -13.960 1.00 96.50 202 LEU A C 1
ATOM 1657 O O . LEU A 1 202 ? -6.470 -9.913 -14.711 1.00 96.50 202 LEU A O 1
ATOM 1661 N N . LYS A 1 203 ? -7.575 -11.406 -13.447 1.00 96.75 203 LYS A N 1
ATOM 1662 C CA . LYS A 1 203 ? -8.934 -10.915 -13.677 1.00 96.75 203 LYS A CA 1
ATOM 1663 C C . LYS A 1 203 ? -9.492 -10.265 -12.424 1.00 96.75 203 LYS A C 1
ATOM 1665 O O . LYS A 1 203 ? -10.082 -9.193 -12.503 1.00 96.75 203 LYS A O 1
ATOM 1670 N N . LYS A 1 204 ? -9.308 -10.912 -11.274 1.00 97.81 204 LYS A N 1
ATOM 1671 C CA . LYS A 1 204 ? -9.806 -10.420 -9.993 1.00 97.81 204 LYS A CA 1
ATOM 1672 C C . LYS A 1 204 ? -8.877 -10.828 -8.858 1.00 97.81 204 LYS A C 1
ATOM 1674 O O . LYS A 1 204 ? -8.341 -11.931 -8.867 1.00 97.81 204 LYS A O 1
ATOM 1679 N N . MET A 1 205 ? -8.711 -9.947 -7.886 1.00 97.69 205 MET A N 1
ATOM 1680 C CA . MET A 1 205 ? -8.122 -10.237 -6.582 1.00 97.69 205 MET A CA 1
ATOM 1681 C C . MET A 1 205 ? -9.198 -9.993 -5.523 1.00 97.69 205 MET A C 1
ATOM 1683 O O . MET A 1 205 ? -9.923 -9.010 -5.641 1.00 97.69 205 MET A O 1
ATOM 1687 N N . THR A 1 206 ? -9.293 -10.843 -4.502 1.00 97.44 206 THR A N 1
ATOM 1688 C CA . THR A 1 206 ? -10.180 -10.617 -3.349 1.00 97.44 206 THR A CA 1
ATOM 1689 C C . THR A 1 206 ? -9.419 -10.850 -2.055 1.00 97.44 206 THR A C 1
ATOM 1691 O O . THR A 1 206 ? -8.848 -11.924 -1.873 1.00 97.44 206 THR A O 1
ATOM 1694 N N . ASN A 1 207 ? -9.426 -9.876 -1.149 1.00 93.19 207 ASN A N 1
ATOM 1695 C CA . ASN A 1 207 ? -9.044 -10.083 0.239 1.00 93.19 207 ASN A CA 1
ATOM 1696 C C . ASN A 1 207 ? -10.249 -10.671 0.982 1.00 93.19 207 ASN A C 1
ATOM 1698 O O . ASN A 1 207 ? -11.250 -9.998 1.219 1.00 93.19 207 ASN A O 1
ATOM 1702 N N . ASN A 1 208 ? -10.166 -11.949 1.345 1.00 89.69 208 ASN A N 1
ATOM 1703 C CA . ASN A 1 208 ? -11.285 -12.677 1.943 1.00 89.69 208 ASN A CA 1
ATOM 1704 C C . ASN A 1 208 ? -11.633 -12.172 3.351 1.00 89.69 208 ASN A C 1
ATOM 1706 O O . ASN A 1 208 ? -12.714 -12.471 3.854 1.00 89.69 208 ASN A O 1
ATOM 1710 N N . ARG A 1 209 ? -10.724 -11.431 3.999 1.00 80.94 209 ARG A N 1
ATOM 1711 C CA . ARG A 1 209 ? -10.959 -10.853 5.324 1.00 80.94 209 ARG A CA 1
ATOM 1712 C C . ARG A 1 209 ? -11.770 -9.569 5.237 1.00 80.94 209 ARG A C 1
ATOM 1714 O O . ARG A 1 209 ? -12.773 -9.448 5.931 1.00 80.94 209 ARG A O 1
ATOM 1721 N N . THR A 1 210 ? -11.299 -8.615 4.440 1.00 80.81 210 THR A N 1
ATOM 1722 C CA . THR A 1 210 ? -11.913 -7.285 4.335 1.00 80.81 210 THR A CA 1
ATOM 1723 C C . THR A 1 210 ? -13.095 -7.285 3.369 1.00 80.81 210 THR A C 1
ATOM 1725 O O . THR A 1 210 ? -13.934 -6.394 3.424 1.00 80.81 210 THR A O 1
ATOM 1728 N N . GLY A 1 211 ? -13.173 -8.282 2.481 1.00 86.81 211 GLY A N 1
ATOM 1729 C CA . GLY A 1 211 ? -14.113 -8.307 1.362 1.00 86.81 211 GLY A CA 1
ATOM 1730 C C . GLY A 1 211 ? -13.701 -7.387 0.212 1.00 86.81 211 GLY A C 1
ATOM 1731 O O . GLY A 1 211 ? -14.362 -7.384 -0.827 1.00 86.81 211 GLY A O 1
ATOM 1732 N N . GLU A 1 212 ? -12.607 -6.638 0.370 1.00 89.31 212 GLU A N 1
ATOM 1733 C CA . GLU A 1 212 ? -12.062 -5.772 -0.664 1.00 89.31 212 GLU A CA 1
ATOM 1734 C C . GLU A 1 212 ? -11.659 -6.603 -1.880 1.00 89.31 212 GLU A C 1
ATOM 1736 O O . GLU A 1 212 ? -11.061 -7.679 -1.766 1.00 89.31 212 GLU A O 1
ATOM 1741 N N . SER A 1 213 ? -11.985 -6.111 -3.071 1.00 96.00 213 SER A N 1
ATOM 1742 C CA . SER A 1 213 ? -11.638 -6.808 -4.299 1.00 96.00 213 SER A CA 1
ATOM 1743 C C . SER A 1 213 ? -11.264 -5.838 -5.394 1.00 96.00 213 SER A C 1
ATOM 1745 O O . SER A 1 213 ? -11.926 -4.827 -5.542 1.00 96.00 213 SER A O 1
ATOM 1747 N N . PHE A 1 214 ? -10.267 -6.185 -6.202 1.00 97.94 214 PHE A N 1
ATOM 1748 C CA . PHE A 1 214 ? -9.915 -5.451 -7.413 1.00 97.94 214 PHE A CA 1
ATOM 1749 C C . PHE A 1 214 ? -10.251 -6.276 -8.642 1.00 97.94 214 PHE A C 1
ATOM 1751 O O . PHE A 1 214 ? -9.921 -7.463 -8.698 1.00 97.94 214 PHE A O 1
ATOM 1758 N N . TYR A 1 215 ? -10.839 -5.639 -9.649 1.00 98.50 215 TYR A N 1
ATOM 1759 C CA . TYR A 1 215 ? -11.004 -6.219 -10.978 1.00 98.50 215 TYR A CA 1
ATOM 1760 C C . TYR A 1 215 ? -10.018 -5.595 -11.960 1.00 98.50 215 TYR A C 1
ATOM 1762 O O . TYR A 1 215 ? -9.714 -4.411 -11.861 1.00 98.50 215 TYR A O 1
ATOM 1770 N N . TYR A 1 216 ? -9.538 -6.389 -12.914 1.00 98.31 216 TYR A N 1
ATOM 1771 C CA . TYR A 1 216 ? -8.502 -6.016 -13.873 1.00 98.31 216 TYR A CA 1
ATOM 1772 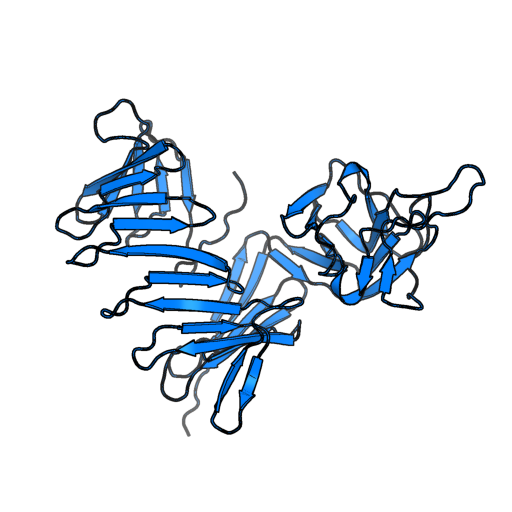C C . TYR A 1 216 ? -9.002 -6.270 -15.294 1.00 98.31 216 TYR A C 1
ATOM 1774 O O . TYR A 1 216 ? -9.442 -7.376 -15.616 1.00 98.31 216 TYR A O 1
ATOM 1782 N N . VAL A 1 217 ? -8.925 -5.261 -16.157 1.00 98.00 217 VAL A N 1
ATOM 1783 C CA . VAL A 1 217 ? -9.323 -5.341 -17.566 1.00 98.00 217 VAL A CA 1
ATOM 1784 C C . VAL A 1 217 ? -8.097 -5.137 -18.437 1.00 98.00 217 VAL A C 1
ATOM 1786 O O . VAL A 1 217 ? -7.388 -4.140 -18.310 1.00 98.00 217 VAL A O 1
ATOM 1789 N N . CYS A 1 218 ? -7.859 -6.091 -19.333 1.00 96.19 218 CYS A N 1
ATOM 1790 C CA . CYS A 1 218 ? -6.786 -6.023 -20.313 1.00 96.19 218 CYS A CA 1
ATOM 1791 C C . CYS A 1 218 ? -7.342 -5.797 -21.719 1.00 96.19 218 CYS A C 1
ATOM 1793 O O . CYS A 1 218 ? -8.446 -6.247 -22.026 1.00 96.19 218 CYS A O 1
ATOM 1795 N N . ASP A 1 219 ? -6.547 -5.174 -22.583 1.00 94.50 219 ASP A N 1
ATOM 1796 C CA . ASP A 1 219 ? -6.806 -5.159 -24.021 1.00 94.50 219 ASP A CA 1
ATOM 1797 C C . ASP A 1 219 ? -6.497 -6.525 -24.681 1.00 94.50 219 ASP A C 1
ATOM 1799 O O . ASP A 1 219 ? -6.106 -7.508 -24.032 1.00 94.50 219 ASP A O 1
ATOM 1803 N N . GLU A 1 220 ? -6.684 -6.608 -26.001 1.00 92.12 220 GLU A N 1
ATOM 1804 C CA . GLU A 1 220 ? -6.431 -7.829 -26.777 1.00 92.12 220 GLU A CA 1
ATOM 1805 C C . GLU A 1 220 ? -4.952 -8.256 -26.723 1.00 92.12 220 GLU A C 1
ATOM 1807 O O . GLU A 1 220 ? -4.650 -9.445 -26.538 1.00 92.12 220 GLU A O 1
ATOM 1812 N N . ASN A 1 221 ? -4.034 -7.285 -26.759 1.00 93.69 221 ASN A N 1
ATOM 1813 C CA . ASN A 1 221 ? -2.587 -7.499 -26.658 1.00 93.69 221 ASN A CA 1
ATOM 1814 C C . ASN A 1 221 ? -2.163 -7.961 -25.251 1.00 93.69 221 ASN A C 1
ATOM 1816 O O . ASN A 1 221 ? -1.106 -8.570 -25.083 1.00 93.69 221 ASN A O 1
ATOM 1820 N N . GLY A 1 222 ? -3.029 -7.788 -24.250 1.00 93.56 222 GLY A N 1
ATOM 1821 C CA . GLY A 1 222 ? -2.811 -8.200 -22.868 1.00 93.56 222 GLY A CA 1
ATOM 1822 C C . GLY A 1 222 ? -2.258 -7.109 -21.970 1.00 93.56 222 GLY A C 1
ATOM 1823 O O . GLY A 1 222 ? -1.873 -7.412 -20.841 1.00 93.56 222 GLY A O 1
ATOM 1824 N N . ASN A 1 223 ? -2.246 -5.864 -22.436 1.00 96.38 223 ASN A N 1
ATOM 1825 C CA . ASN A 1 223 ? -1.916 -4.723 -21.603 1.00 96.38 223 ASN A CA 1
ATOM 1826 C C . ASN A 1 223 ? -3.061 -4.480 -20.617 1.00 96.38 223 ASN A C 1
ATOM 1828 O O . ASN A 1 223 ? -4.225 -4.473 -21.013 1.00 96.38 223 ASN A O 1
ATOM 1832 N N . LEU A 1 224 ? -2.753 -4.281 -19.335 1.00 97.62 224 LEU A N 1
ATOM 1833 C CA . LEU A 1 224 ? -3.740 -3.859 -18.339 1.00 97.62 224 LEU A CA 1
ATOM 1834 C C . LEU A 1 224 ? -4.172 -2.427 -18.656 1.00 97.62 224 LEU A C 1
ATOM 1836 O O . LEU A 1 224 ? -3.341 -1.542 -18.556 1.00 97.62 224 LEU A O 1
ATOM 1840 N N . ILE A 1 225 ? -5.436 -2.195 -19.001 1.00 97.94 225 ILE A N 1
ATOM 1841 C CA . ILE A 1 225 ? -5.950 -0.863 -19.359 1.00 97.94 225 ILE A CA 1
ATOM 1842 C C . ILE A 1 225 ? -6.754 -0.218 -18.233 1.00 97.94 225 ILE A C 1
ATOM 1844 O O . ILE A 1 225 ? -6.729 1.002 -18.092 1.00 97.94 225 ILE A O 1
ATOM 1848 N N . GLU A 1 226 ? -7.414 -1.019 -17.396 1.00 98.31 226 GLU A N 1
ATOM 1849 C CA . GLU A 1 226 ? -8.176 -0.535 -16.244 1.00 98.31 226 GLU A CA 1
ATOM 1850 C C . GLU A 1 226 ? -8.048 -1.510 -15.072 1.00 98.31 226 GLU A C 1
ATOM 1852 O O . GLU A 1 226 ? -8.059 -2.730 -15.258 1.00 98.31 226 GLU A O 1
ATOM 1857 N N . LYS A 1 227 ? -7.974 -0.983 -13.850 1.00 98.25 227 LYS A N 1
ATOM 1858 C CA . LYS A 1 227 ? -8.284 -1.757 -12.642 1.00 98.25 227 LYS A CA 1
ATOM 1859 C C . LYS A 1 227 ? -9.076 -0.903 -11.664 1.00 98.25 227 LYS A C 1
ATOM 1861 O O . LYS A 1 227 ? -8.901 0.311 -11.641 1.00 98.25 227 LYS A O 1
ATOM 1866 N N . GLY A 1 228 ? -9.889 -1.522 -10.822 1.00 98.12 228 GLY A N 1
ATOM 1867 C CA . GLY A 1 228 ? -10.575 -0.783 -9.767 1.00 98.12 228 GLY A CA 1
ATOM 1868 C C . GLY A 1 228 ? -11.162 -1.664 -8.680 1.00 98.12 228 GLY A C 1
ATOM 1869 O O . GLY A 1 228 ? -11.429 -2.845 -8.927 1.00 98.12 228 GLY A O 1
ATOM 1870 N N . ASN A 1 229 ? -11.337 -1.089 -7.491 1.00 96.50 229 ASN A N 1
ATOM 1871 C CA . ASN A 1 229 ? -11.853 -1.795 -6.317 1.00 96.50 229 ASN A CA 1
ATOM 1872 C C . ASN A 1 229 ? -13.390 -1.823 -6.218 1.00 96.50 229 ASN A C 1
ATOM 1874 O O . ASN A 1 229 ? -13.968 -2.691 -5.566 1.00 96.50 229 ASN A O 1
ATOM 1878 N N . GLN A 1 230 ? -14.068 -0.917 -6.922 1.00 96.44 230 GLN A N 1
ATOM 1879 C CA . GLN A 1 230 ? -15.525 -0.854 -7.001 1.00 96.44 230 GLN A CA 1
ATOM 1880 C C . GLN A 1 230 ? -15.985 -1.021 -8.450 1.00 96.44 230 GLN A C 1
ATOM 1882 O O . GLN A 1 230 ? -15.660 -0.218 -9.330 1.00 96.44 230 GLN A O 1
ATOM 1887 N N . PHE A 1 231 ? -16.729 -2.093 -8.719 1.00 97.31 231 PHE A N 1
ATOM 1888 C CA . PHE A 1 231 ? -17.099 -2.468 -10.080 1.00 97.31 231 PHE A CA 1
ATOM 1889 C C . PHE A 1 231 ? -18.377 -3.305 -10.144 1.00 97.31 231 PHE A C 1
ATOM 1891 O O . PHE A 1 231 ? -18.729 -4.025 -9.211 1.00 97.31 231 PHE A O 1
ATOM 1898 N N . THR A 1 232 ? -19.040 -3.260 -11.299 1.00 97.38 232 THR A N 1
ATOM 1899 C CA . THR A 1 232 ? -20.163 -4.131 -11.660 1.00 97.38 232 THR A CA 1
ATOM 1900 C C . THR A 1 232 ? -19.813 -4.920 -12.916 1.00 97.38 232 THR A C 1
ATOM 1902 O O . THR A 1 232 ? -19.439 -4.344 -13.936 1.00 97.38 232 THR A O 1
ATOM 1905 N N . VAL A 1 233 ? -19.951 -6.247 -12.861 1.00 96.12 233 VAL A N 1
ATOM 1906 C CA . VAL A 1 233 ? -19.801 -7.120 -14.036 1.00 96.12 233 VAL A CA 1
ATOM 1907 C C . VAL A 1 233 ? -21.169 -7.300 -14.691 1.00 96.12 233 VAL A C 1
ATOM 1909 O O . VAL A 1 233 ? -22.102 -7.781 -14.049 1.00 96.12 233 VAL A O 1
ATOM 1912 N N . LYS A 1 234 ? -21.294 -6.913 -15.962 1.00 95.62 234 LYS A N 1
ATOM 1913 C CA . LYS A 1 234 ? -22.536 -7.013 -16.744 1.00 95.62 234 LYS A CA 1
ATOM 1914 C C . LYS A 1 234 ? -22.744 -8.425 -17.297 1.00 95.62 234 LYS A C 1
ATOM 1916 O O . LYS A 1 234 ? -21.835 -9.255 -17.299 1.00 95.62 234 LYS A O 1
ATOM 1921 N N . GLU A 1 235 ? -23.946 -8.697 -17.809 1.00 94.00 235 GLU A N 1
ATOM 1922 C CA . GLU A 1 235 ? -24.300 -10.002 -18.396 1.00 94.00 235 GLU A CA 1
ATOM 1923 C C . GLU A 1 235 ? -23.408 -10.387 -19.589 1.00 94.00 235 GLU A C 1
ATOM 1925 O O . GLU A 1 235 ? -23.071 -11.559 -19.767 1.00 94.00 235 GLU A O 1
ATOM 1930 N N . ASP A 1 236 ? -22.966 -9.400 -20.371 1.00 93.12 236 ASP A N 1
ATOM 1931 C CA . ASP A 1 236 ? -22.042 -9.574 -21.498 1.00 93.12 236 ASP A CA 1
ATOM 1932 C C . ASP A 1 236 ? -20.570 -9.739 -21.071 1.00 93.12 236 ASP A C 1
ATOM 1934 O O . ASP A 1 236 ? -19.689 -9.860 -21.922 1.00 93.12 236 ASP A O 1
ATOM 1938 N N . ARG A 1 237 ? -20.308 -9.802 -19.756 1.00 88.38 237 ARG A N 1
ATOM 1939 C CA . ARG A 1 237 ? -18.986 -9.895 -19.111 1.00 88.38 237 ARG A CA 1
ATOM 1940 C C . ARG A 1 237 ? -18.126 -8.638 -19.226 1.00 88.38 237 ARG A C 1
ATOM 1942 O O . ARG A 1 237 ? -16.971 -8.680 -18.795 1.00 88.38 237 ARG A O 1
ATOM 1949 N N . SER A 1 238 ? -18.659 -7.538 -19.756 1.00 92.25 238 SER A N 1
ATOM 1950 C CA . SER A 1 238 ? -18.018 -6.232 -19.613 1.00 92.25 238 SER A CA 1
ATOM 1951 C C . SER A 1 238 ? -18.063 -5.776 -18.153 1.00 92.25 238 SER A C 1
ATOM 1953 O O . SER A 1 238 ? -18.912 -6.213 -17.368 1.00 92.25 238 SER A O 1
ATOM 1955 N N . VAL A 1 239 ? -17.118 -4.919 -17.773 1.00 96.69 239 VAL A N 1
ATOM 1956 C CA . VAL A 1 239 ? -17.017 -4.388 -16.413 1.00 96.69 239 VAL A CA 1
ATOM 1957 C C . VAL A 1 239 ? -17.191 -2.884 -16.443 1.00 96.69 239 VAL A C 1
ATOM 1959 O O . VAL A 1 239 ? -16.585 -2.194 -17.256 1.00 96.69 239 VAL A O 1
ATOM 1962 N N . GLU A 1 240 ? -18.040 -2.388 -15.553 1.00 97.50 240 GLU A N 1
ATOM 1963 C CA . GLU A 1 240 ? -18.231 -0.967 -15.304 1.00 97.50 240 GLU A CA 1
ATOM 1964 C C . GLU A 1 240 ? -17.629 -0.621 -13.946 1.00 97.50 240 GLU A C 1
ATOM 1966 O O . GLU A 1 240 ? -18.033 -1.179 -12.925 1.00 97.50 240 GLU A O 1
ATOM 1971 N N . PHE A 1 241 ? -16.641 0.271 -13.948 1.00 98.00 241 PHE A N 1
ATOM 1972 C CA . PHE A 1 241 ? -15.969 0.747 -12.743 1.00 98.00 241 PHE A CA 1
ATOM 1973 C C . PHE A 1 241 ? -16.617 2.022 -12.217 1.00 98.00 241 PHE A C 1
ATOM 1975 O O . PHE A 1 241 ? -16.962 2.917 -12.994 1.00 98.00 241 PHE A O 1
ATOM 1982 N N . VAL A 1 242 ? -16.696 2.129 -10.893 1.00 96.81 242 VAL A N 1
ATOM 1983 C CA . VAL A 1 242 ? -16.870 3.419 -10.226 1.00 96.81 242 VAL A CA 1
ATOM 1984 C C . VAL A 1 242 ? -15.525 4.146 -10.298 1.00 96.81 242 VAL A C 1
ATOM 1986 O O . VAL A 1 242 ? -14.487 3.544 -10.035 1.00 96.81 242 VAL A O 1
ATOM 1989 N N . LYS A 1 243 ? -15.527 5.412 -10.729 1.00 95.00 243 LYS A N 1
ATOM 1990 C CA . LYS A 1 243 ? -14.295 6.167 -11.050 1.00 95.00 243 LYS A CA 1
ATOM 1991 C C . LYS A 1 243 ? -13.970 7.279 -10.059 1.00 95.00 243 LYS A C 1
ATOM 1993 O O . LYS A 1 243 ? -12.857 7.794 -10.059 1.00 95.00 243 LYS A O 1
ATOM 1998 N N . GLU A 1 244 ? -14.957 7.651 -9.259 1.00 89.69 244 GLU A N 1
ATOM 1999 C CA . GLU A 1 244 ? -14.903 8.696 -8.248 1.00 89.69 244 GLU A CA 1
ATOM 2000 C C . GLU A 1 244 ? -15.870 8.333 -7.121 1.00 89.69 244 GLU A C 1
ATOM 2002 O O . GLU A 1 244 ? -16.853 7.626 -7.349 1.00 89.69 244 GLU A O 1
ATOM 2007 N N . GLY A 1 245 ? -15.603 8.823 -5.917 1.00 81.69 245 GLY A N 1
ATOM 2008 C CA . GLY A 1 245 ? -16.416 8.546 -4.740 1.00 81.69 245 GLY A CA 1
ATOM 2009 C C . GLY A 1 245 ? -15.589 7.993 -3.588 1.00 81.69 245 GLY A C 1
ATOM 2010 O O . GLY A 1 245 ? -14.367 7.874 -3.675 1.00 81.69 245 GLY A O 1
ATOM 2011 N N . PHE A 1 246 ? -16.279 7.679 -2.495 1.00 68.19 246 PHE A N 1
ATOM 2012 C CA . PHE A 1 246 ? -15.644 7.176 -1.286 1.00 68.19 246 PHE A CA 1
ATOM 2013 C C . PHE A 1 246 ? -14.975 5.826 -1.516 1.00 68.19 246 PHE A C 1
ATOM 2015 O O . PHE A 1 246 ? -15.624 4.906 -2.016 1.00 68.19 246 PHE A O 1
ATOM 2022 N N . ASP A 1 247 ? -13.714 5.715 -1.081 1.00 78.00 247 ASP A N 1
ATOM 2023 C CA . ASP A 1 247 ? -12.952 4.467 -1.070 1.00 78.00 247 ASP A CA 1
ATOM 2024 C C . ASP A 1 247 ? -12.897 3.859 -2.474 1.00 78.00 247 ASP A C 1
ATOM 2026 O O . ASP A 1 247 ? -12.899 2.647 -2.669 1.00 78.00 247 ASP A O 1
ATOM 2030 N N . VAL A 1 248 ? -12.948 4.727 -3.488 1.00 88.44 248 VAL A N 1
ATOM 2031 C CA . VAL A 1 248 ? -12.793 4.348 -4.882 1.00 88.44 248 VAL A CA 1
ATOM 2032 C C . VAL A 1 248 ? -11.321 4.468 -5.207 1.00 88.44 248 VAL A C 1
ATOM 2034 O O . VAL A 1 248 ? -10.745 5.554 -5.217 1.00 88.44 248 VAL A O 1
ATOM 2037 N N . GLU A 1 249 ? -10.719 3.337 -5.525 1.00 94.38 249 GLU A N 1
ATOM 2038 C CA . GLU A 1 249 ? -9.417 3.261 -6.150 1.00 94.38 249 GLU A CA 1
ATOM 2039 C C . GLU A 1 249 ? -9.608 2.709 -7.559 1.00 94.38 249 GLU A C 1
ATOM 2041 O O . GLU A 1 249 ? -9.815 1.512 -7.762 1.00 94.38 249 GLU A O 1
ATOM 2046 N N . TYR A 1 250 ? -9.530 3.595 -8.546 1.00 97.56 250 TYR A N 1
ATOM 2047 C CA . TYR A 1 250 ? -9.660 3.282 -9.959 1.00 97.56 250 TYR A CA 1
ATOM 2048 C C . TYR A 1 250 ? -8.434 3.772 -10.721 1.00 97.56 250 TYR A C 1
ATOM 2050 O O . TYR A 1 250 ? -8.005 4.916 -10.586 1.00 97.56 250 TYR A O 1
ATOM 2058 N N . TRP A 1 251 ? -7.873 2.899 -11.548 1.00 98.19 251 TRP A N 1
ATOM 2059 C CA . TRP A 1 251 ? -6.684 3.173 -12.336 1.00 98.19 251 TRP A CA 1
ATOM 2060 C C . TRP A 1 251 ? -6.944 2.950 -13.811 1.00 98.19 251 TRP A C 1
ATOM 2062 O O . TRP A 1 251 ? -7.588 1.973 -14.197 1.00 98.19 251 TRP A O 1
ATOM 2072 N N . GLN A 1 252 ? -6.356 3.817 -14.626 1.00 98.50 252 GLN A N 1
ATOM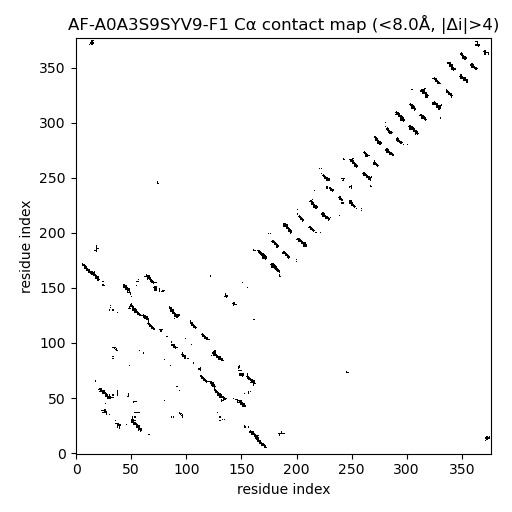 2073 C CA . GLN A 1 252 ? -6.369 3.706 -16.078 1.00 98.50 252 GLN A CA 1
ATOM 2074 C C . GLN A 1 252 ? -4.951 3.783 -16.621 1.00 98.50 252 GLN A C 1
ATOM 2076 O O . GLN A 1 252 ? -4.122 4.555 -16.132 1.00 98.50 252 GLN A O 1
ATOM 2081 N N . TYR A 1 253 ? -4.691 3.008 -17.665 1.00 98.56 253 TYR A N 1
ATOM 2082 C CA . TYR A 1 253 ? -3.383 2.905 -18.286 1.00 98.56 253 TYR A CA 1
ATOM 2083 C C . TYR A 1 253 ? -3.520 3.110 -19.788 1.00 98.56 253 TYR A C 1
ATOM 2085 O O . TYR A 1 253 ? -4.277 2.419 -20.470 1.00 98.56 253 TYR A O 1
ATOM 2093 N N . GLU A 1 254 ? -2.754 4.054 -20.316 1.00 98.44 254 GLU A N 1
ATOM 2094 C CA . GLU A 1 254 ? -2.667 4.285 -21.751 1.00 98.44 254 GLU A CA 1
ATOM 2095 C C . GLU A 1 254 ? -1.379 3.703 -22.303 1.00 98.44 254 GLU A C 1
ATOM 2097 O O . GLU A 1 254 ? -0.316 3.847 -21.698 1.00 98.44 254 GLU A O 1
ATOM 2102 N N . TYR A 1 255 ? -1.448 3.139 -23.505 1.00 98.31 255 TYR A N 1
ATOM 2103 C CA . TYR A 1 255 ? -0.297 2.577 -24.197 1.00 98.31 255 TYR A CA 1
ATOM 2104 C C . TYR A 1 255 ? -0.075 3.270 -25.539 1.00 98.31 255 TYR A C 1
ATOM 2106 O O . TYR A 1 255 ? -0.990 3.789 -26.179 1.00 98.31 255 TYR A O 1
ATOM 2114 N N . THR A 1 256 ? 1.181 3.308 -25.969 1.00 96.62 256 THR A N 1
ATOM 2115 C CA . THR A 1 256 ? 1.527 3.655 -27.350 1.00 96.62 256 THR A CA 1
ATOM 2116 C C . THR A 1 256 ? 1.089 2.539 -28.302 1.00 96.62 256 THR A C 1
ATOM 2118 O O . THR A 1 256 ? 0.882 1.406 -27.883 1.00 96.62 256 THR A O 1
ATOM 2121 N N . VAL A 1 257 ? 1.063 2.814 -29.610 1.00 94.31 257 VAL A N 1
ATOM 2122 C CA . VAL A 1 257 ? 0.770 1.810 -30.660 1.00 94.31 257 VAL A CA 1
ATOM 2123 C C . VAL A 1 257 ? 1.768 0.639 -30.727 1.00 94.31 257 VAL A C 1
ATOM 2125 O O . VAL A 1 257 ? 1.605 -0.254 -31.549 1.00 94.31 257 VAL A O 1
ATOM 2128 N N . ARG A 1 258 ? 2.831 0.662 -29.914 1.00 95.56 258 ARG A N 1
ATOM 2129 C CA . ARG A 1 258 ? 3.822 -0.416 -29.766 1.00 95.56 258 ARG A CA 1
ATOM 2130 C C . ARG A 1 258 ? 3.769 -1.051 -28.368 1.00 95.56 258 ARG A C 1
ATOM 2132 O O . ARG A 1 258 ? 4.804 -1.482 -27.869 1.00 95.56 258 ARG A O 1
ATOM 2139 N N . ASP A 1 259 ? 2.605 -1.012 -27.716 1.00 96.38 259 ASP A N 1
ATOM 2140 C CA . ASP A 1 259 ? 2.330 -1.633 -26.409 1.00 96.38 259 ASP A CA 1
ATOM 2141 C C . ASP A 1 259 ? 3.254 -1.158 -25.272 1.00 96.38 259 ASP A C 1
ATOM 2143 O O . ASP A 1 259 ? 3.634 -1.906 -24.374 1.00 96.38 259 ASP A O 1
ATOM 2147 N N . ARG A 1 260 ? 3.636 0.126 -25.290 1.00 96.62 260 ARG A N 1
ATOM 2148 C CA . ARG A 1 260 ? 4.439 0.740 -24.210 1.00 96.62 260 ARG A CA 1
ATOM 2149 C C . ARG A 1 260 ? 3.597 1.662 -23.358 1.00 96.62 260 ARG A C 1
ATOM 2151 O O . ARG A 1 260 ? 2.956 2.546 -23.921 1.00 96.62 260 ARG A O 1
ATOM 2158 N N . LEU A 1 261 ? 3.656 1.496 -22.037 1.00 98.12 261 LEU A N 1
ATOM 2159 C CA . LEU A 1 261 ? 2.918 2.321 -21.083 1.00 98.12 261 LEU A CA 1
ATOM 2160 C C . LEU A 1 261 ? 3.289 3.796 -21.263 1.00 98.12 261 LEU A C 1
ATOM 2162 O O . LEU A 1 261 ? 4.450 4.166 -21.113 1.00 98.12 261 LEU A O 1
ATOM 2166 N N . LYS A 1 262 ? 2.303 4.613 -21.605 1.00 98.12 262 LYS A N 1
ATOM 2167 C CA . LYS A 1 262 ? 2.415 6.026 -21.971 1.00 98.12 262 LYS A CA 1
ATOM 2168 C C . LYS A 1 262 ? 1.938 6.934 -20.845 1.00 98.12 262 LYS A C 1
ATOM 2170 O O . LYS A 1 262 ? 2.569 7.957 -20.603 1.00 98.12 262 LYS A O 1
ATOM 2175 N N . ALA A 1 263 ? 0.835 6.582 -20.193 1.00 98.38 263 ALA A N 1
ATOM 2176 C CA . ALA A 1 263 ? 0.278 7.357 -19.095 1.00 98.38 263 ALA A CA 1
ATOM 2177 C C . ALA A 1 263 ? -0.436 6.450 -18.094 1.00 98.38 263 ALA A C 1
ATOM 2179 O O . ALA A 1 263 ? -0.968 5.403 -18.468 1.00 98.38 263 ALA A O 1
ATOM 2180 N N . VAL A 1 264 ? -0.432 6.870 -16.836 1.00 98.31 264 VAL A N 1
ATOM 2181 C CA . VAL A 1 264 ? -1.129 6.228 -15.724 1.00 98.31 264 VAL A CA 1
ATOM 2182 C C . VAL A 1 264 ? -1.992 7.277 -15.053 1.00 98.31 264 VAL A C 1
ATOM 2184 O O . VAL A 1 264 ? -1.501 8.361 -14.734 1.00 98.31 264 VAL A O 1
ATOM 2187 N N . TYR A 1 265 ? -3.252 6.942 -14.819 1.00 97.38 265 TYR A N 1
ATOM 2188 C CA . TYR A 1 265 ? -4.194 7.781 -14.097 1.00 97.38 265 TYR A CA 1
ATOM 2189 C C . TYR A 1 265 ? -4.730 7.031 -12.886 1.00 97.38 265 TYR A C 1
ATOM 2191 O O . TYR A 1 265 ? -4.992 5.832 -12.985 1.00 97.38 265 TYR A O 1
ATOM 2199 N N . ARG A 1 266 ? -4.934 7.747 -11.781 1.00 95.62 266 ARG A N 1
ATOM 2200 C CA . ARG A 1 266 ? -5.638 7.278 -10.583 1.00 95.62 266 ARG A CA 1
ATOM 2201 C C . ARG A 1 266 ? -6.805 8.222 -10.329 1.00 95.62 266 ARG A C 1
ATOM 2203 O O . ARG A 1 266 ? -6.600 9.427 -10.226 1.00 95.62 266 ARG A O 1
ATOM 2210 N N . ASN A 1 267 ? -8.026 7.695 -10.297 1.00 94.31 267 ASN A N 1
ATOM 2211 C CA . ASN A 1 267 ? -9.265 8.458 -10.102 1.00 94.31 267 ASN A CA 1
ATOM 2212 C C . ASN A 1 267 ? -9.351 9.701 -11.015 1.00 94.31 267 ASN A C 1
ATOM 2214 O O . ASN A 1 267 ? -9.678 10.803 -10.584 1.00 94.31 267 ASN A O 1
ATOM 2218 N N . GLY A 1 268 ? -8.958 9.540 -12.284 1.00 92.44 268 GLY A N 1
ATOM 2219 C CA . GLY A 1 268 ? -8.933 10.611 -13.288 1.00 92.44 268 GLY A CA 1
ATOM 2220 C C . GLY A 1 268 ? -7.754 11.593 -13.199 1.00 92.44 268 GLY A C 1
ATOM 2221 O O . GLY A 1 268 ? -7.543 12.358 -14.141 1.00 92.44 268 GLY A O 1
ATOM 2222 N N . LYS A 1 269 ? -6.945 11.565 -12.132 1.00 93.44 269 LYS A N 1
ATOM 2223 C CA . LYS A 1 269 ? -5.729 12.384 -11.994 1.00 93.44 269 LYS A CA 1
ATOM 2224 C C . LYS A 1 269 ? -4.537 11.693 -12.653 1.00 93.44 269 LYS A C 1
ATOM 2226 O O . LYS A 1 269 ? -4.366 10.485 -12.512 1.00 93.44 269 LYS A O 1
ATOM 2231 N N . LEU A 1 270 ? -3.714 12.448 -13.383 1.00 95.25 270 LEU A N 1
ATOM 2232 C CA . LEU A 1 270 ? -2.473 11.932 -13.968 1.00 95.25 270 LEU A CA 1
ATOM 2233 C C . LEU A 1 270 ? -1.483 11.599 -12.845 1.00 95.25 270 LEU A C 1
ATOM 2235 O O . LEU A 1 270 ? -1.278 12.410 -11.953 1.00 95.25 270 LEU A O 1
ATOM 2239 N N . GLN A 1 271 ? -0.883 10.415 -12.900 1.00 96.12 271 GLN A N 1
ATOM 2240 C CA . GLN A 1 271 ? 0.074 9.921 -11.901 1.00 96.12 271 GLN A CA 1
ATOM 2241 C C . GLN A 1 271 ? 1.465 9.735 -12.494 1.00 96.12 271 GLN A C 1
ATOM 2243 O O . GLN A 1 271 ? 2.475 10.016 -11.856 1.00 96.12 271 GLN A O 1
ATOM 2248 N N . ALA A 1 272 ? 1.514 9.255 -13.737 1.00 97.25 272 ALA A N 1
ATOM 2249 C CA . ALA A 1 272 ? 2.759 9.099 -14.462 1.00 97.25 272 ALA A CA 1
ATOM 2250 C C . ALA A 1 272 ? 2.557 9.295 -15.961 1.00 97.25 272 ALA A C 1
ATOM 2252 O O . ALA A 1 272 ? 1.528 8.906 -16.520 1.00 97.25 272 ALA A O 1
ATOM 2253 N N . LYS A 1 273 ? 3.572 9.833 -16.630 1.00 98.19 273 LYS A N 1
ATOM 2254 C CA . LYS A 1 273 ? 3.642 9.963 -18.083 1.00 98.19 273 LYS A CA 1
ATOM 2255 C C . LYS A 1 273 ? 5.036 9.609 -18.576 1.00 98.19 273 LYS A C 1
ATOM 2257 O O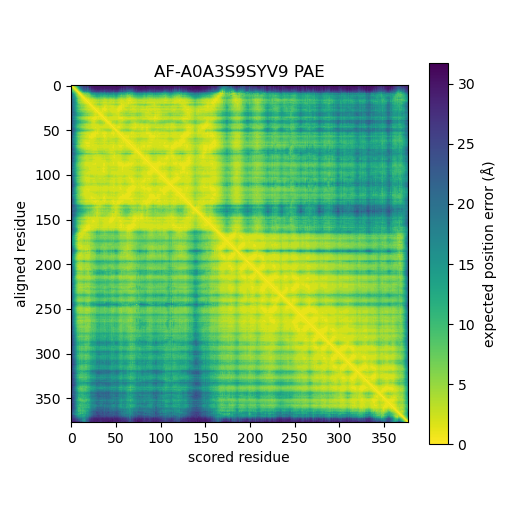 . LYS A 1 273 ? 6.038 9.971 -17.970 1.00 98.19 273 LYS A O 1
ATOM 2262 N N . PHE A 1 274 ? 5.095 8.913 -19.705 1.00 98.31 274 PHE A N 1
ATOM 2263 C CA . PHE A 1 274 ? 6.336 8.396 -20.266 1.00 98.31 274 PHE A CA 1
ATOM 2264 C C . PHE A 1 274 ? 6.468 8.752 -21.744 1.00 98.31 274 PHE A C 1
ATOM 2266 O O . PHE A 1 274 ? 5.527 8.595 -22.528 1.00 98.31 274 PHE A O 1
ATOM 2273 N N . ILE A 1 275 ? 7.664 9.190 -22.134 1.00 97.94 275 ILE A N 1
ATOM 2274 C CA . ILE A 1 275 ? 8.016 9.489 -23.525 1.00 97.94 275 ILE A CA 1
ATOM 2275 C C . ILE A 1 275 ? 9.102 8.514 -23.963 1.00 97.94 275 ILE A C 1
ATOM 2277 O O . ILE A 1 275 ? 10.044 8.239 -23.221 1.00 97.94 275 ILE A O 1
ATOM 2281 N N . TYR A 1 276 ? 8.963 7.998 -25.180 1.00 97.81 276 TYR A N 1
ATOM 2282 C CA . TYR A 1 276 ? 9.867 7.006 -25.746 1.00 97.81 276 TYR A CA 1
ATOM 2283 C C . TYR A 1 276 ? 10.495 7.519 -27.036 1.00 97.81 276 TYR A C 1
ATOM 2285 O O . TYR A 1 276 ? 9.842 8.227 -27.806 1.00 97.81 276 TYR A O 1
ATOM 2293 N N . ASP A 1 277 ? 11.739 7.125 -27.285 1.00 95.19 277 ASP A N 1
ATOM 2294 C CA . ASP A 1 277 ? 12.383 7.324 -28.581 1.00 95.19 277 ASP A CA 1
ATOM 2295 C C . ASP A 1 277 ? 11.913 6.287 -29.629 1.00 95.19 277 ASP A C 1
ATOM 2297 O O . ASP A 1 277 ? 11.039 5.440 -29.389 1.00 95.19 277 ASP A O 1
ATOM 2301 N N . ALA A 1 278 ? 12.479 6.377 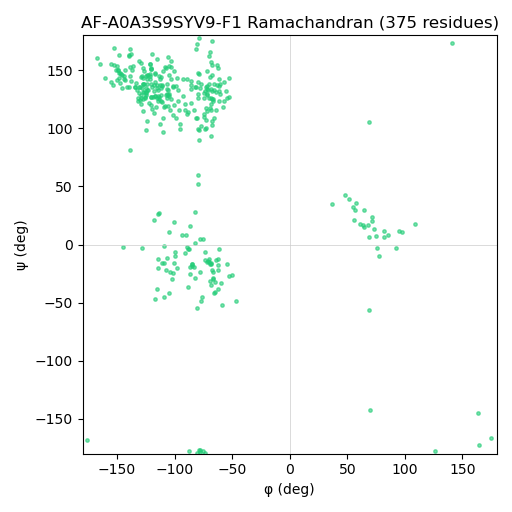-30.836 1.00 92.81 278 ALA A N 1
ATOM 2302 C CA . ALA A 1 278 ? 12.117 5.521 -31.964 1.00 92.81 278 ALA A CA 1
ATOM 2303 C C . ALA A 1 278 ? 12.488 4.042 -31.755 1.00 92.81 278 ALA A C 1
ATOM 2305 O O . ALA A 1 278 ? 11.778 3.172 -32.273 1.00 92.81 278 ALA A O 1
ATOM 2306 N N . ASP A 1 279 ? 13.537 3.759 -30.981 1.00 93.25 279 ASP A N 1
ATOM 2307 C CA . ASP A 1 279 ? 13.977 2.401 -30.636 1.00 93.25 279 ASP A CA 1
ATOM 2308 C C . ASP A 1 279 ? 13.154 1.843 -29.468 1.00 93.25 279 ASP A C 1
ATOM 2310 O O . ASP A 1 279 ? 12.831 0.655 -29.392 1.00 93.25 279 ASP A O 1
ATOM 2314 N N . GLY A 1 280 ? 12.667 2.738 -28.617 1.00 94.69 280 GLY A N 1
ATOM 2315 C CA . GLY A 1 280 ? 11.811 2.459 -27.490 1.00 94.69 280 GLY A CA 1
ATOM 2316 C C . GLY A 1 280 ? 12.362 2.575 -26.122 1.00 94.69 280 GLY A C 1
ATOM 2317 O O . GLY A 1 280 ? 11.744 2.055 -25.191 1.00 94.69 280 GLY A O 1
ATOM 2318 N N . ASN A 1 281 ? 13.474 3.260 -26.005 1.00 96.50 281 ASN A N 1
ATOM 2319 C CA . ASN A 1 281 ? 13.971 3.620 -24.712 1.00 96.50 281 ASN A CA 1
ATOM 2320 C C . ASN A 1 281 ? 13.062 4.711 -24.143 1.00 96.50 281 ASN A C 1
ATOM 2322 O O . ASN A 1 281 ? 12.641 5.626 -24.858 1.00 96.50 281 ASN A O 1
ATOM 2326 N N . ARG A 1 282 ? 12.712 4.587 -22.863 1.00 97.50 282 ARG A N 1
ATOM 2327 C CA . ARG A 1 282 ? 11.952 5.608 -22.140 1.00 97.50 282 ARG A CA 1
ATOM 2328 C C . ARG A 1 282 ? 12.886 6.780 -21.868 1.00 97.50 282 ARG A C 1
ATOM 2330 O O . ARG A 1 282 ? 13.684 6.705 -20.949 1.00 97.50 282 ARG A O 1
ATOM 2337 N N . ILE A 1 283 ? 12.808 7.830 -22.673 1.00 97.69 283 ILE A N 1
ATOM 2338 C CA . ILE A 1 283 ? 13.710 8.987 -22.589 1.00 97.69 283 ILE A CA 1
ATOM 2339 C C . ILE A 1 283 ? 13.262 10.028 -21.564 1.00 97.69 283 ILE A C 1
ATOM 2341 O O . ILE A 1 283 ? 14.074 10.854 -21.165 1.00 97.69 283 ILE A O 1
ATOM 2345 N N . CYS A 1 284 ? 12.001 9.982 -21.129 1.00 97.69 284 CYS A N 1
ATOM 2346 C CA . CYS A 1 284 ? 11.478 10.846 -20.075 1.00 97.69 284 CYS A CA 1
ATOM 2347 C C . CYS A 1 284 ? 10.405 10.112 -19.261 1.00 97.69 284 CYS A C 1
ATOM 2349 O O . CYS A 1 284 ? 9.563 9.402 -19.832 1.00 97.69 284 CYS A O 1
ATOM 2351 N N . SER A 1 285 ? 10.441 10.299 -17.944 1.00 97.69 285 SER A N 1
ATOM 2352 C CA . SER A 1 285 ? 9.357 9.991 -17.015 1.00 97.69 285 SER A CA 1
ATOM 2353 C C . SER A 1 285 ? 8.971 11.238 -16.240 1.00 97.69 285 SER A C 1
ATOM 2355 O O . SER A 1 285 ? 9.824 11.922 -15.687 1.00 97.69 285 SER A O 1
ATOM 2357 N N . GLU A 1 286 ? 7.677 11.493 -16.167 1.00 97.44 286 GLU A N 1
ATOM 2358 C CA . GLU A 1 286 ? 7.077 12.530 -15.339 1.00 97.44 286 GLU A CA 1
ATOM 2359 C C . GLU A 1 286 ? 6.158 11.819 -14.351 1.00 97.44 286 GLU A C 1
ATOM 2361 O O . GLU A 1 286 ? 5.196 11.179 -14.776 1.00 97.44 286 GLU A O 1
ATOM 2366 N N . THR A 1 287 ? 6.494 11.856 -13.065 1.00 95.19 287 THR A N 1
ATOM 2367 C CA . THR A 1 287 ? 5.731 11.207 -11.991 1.00 95.19 287 THR A CA 1
ATOM 2368 C C . THR A 1 287 ? 5.488 12.182 -10.847 1.00 95.19 287 THR A C 1
ATOM 2370 O O . THR A 1 287 ? 6.213 13.165 -10.707 1.00 95.19 287 THR A O 1
ATOM 2373 N N . GLU A 1 288 ? 4.463 11.914 -10.044 1.00 87.38 288 GLU A N 1
ATOM 2374 C CA . GLU A 1 288 ? 4.155 12.711 -8.852 1.00 87.38 288 GLU A CA 1
ATOM 2375 C C . GLU A 1 288 ? 5.264 12.623 -7.789 1.00 87.38 288 GLU A C 1
ATOM 2377 O O . GLU A 1 288 ? 5.662 13.645 -7.241 1.00 87.38 288 GLU A O 1
ATOM 2382 N N . GLU A 1 289 ? 5.820 11.426 -7.571 1.00 87.19 289 GLU A N 1
ATOM 2383 C CA . GLU A 1 289 ? 6.829 11.157 -6.536 1.00 87.19 289 GLU A CA 1
ATOM 2384 C C . GLU A 1 289 ? 8.235 11.643 -6.921 1.00 87.19 289 GLU A C 1
ATOM 2386 O O . GLU A 1 289 ? 8.894 12.328 -6.144 1.00 87.19 289 GLU A O 1
ATOM 2391 N N . GLU A 1 290 ? 8.708 11.314 -8.127 1.00 89.44 290 GLU A N 1
ATOM 2392 C CA . GLU A 1 290 ? 10.095 11.592 -8.535 1.00 89.44 290 GLU A CA 1
ATOM 2393 C C . GLU A 1 290 ? 10.233 12.855 -9.402 1.00 89.44 290 GLU A C 1
ATOM 2395 O O . GLU A 1 290 ? 11.343 13.270 -9.750 1.00 89.44 290 GLU A O 1
ATOM 2400 N N . GLY A 1 291 ? 9.119 13.476 -9.794 1.00 93.38 291 GLY A N 1
ATOM 2401 C CA . GLY A 1 291 ? 9.114 14.596 -10.727 1.00 93.38 291 GLY A CA 1
ATOM 2402 C C . GLY A 1 291 ? 9.494 14.179 -12.152 1.00 93.38 291 GLY A C 1
ATOM 2403 O O . GLY A 1 291 ? 9.075 13.129 -12.645 1.00 93.38 291 GLY A O 1
ATOM 2404 N N . ASN A 1 292 ? 10.243 15.038 -12.852 1.00 96.81 292 ASN A N 1
ATOM 2405 C CA . ASN A 1 292 ? 10.620 14.845 -14.250 1.00 96.81 292 ASN A CA 1
ATOM 2406 C C . ASN A 1 292 ? 12.079 14.398 -14.380 1.00 96.81 292 ASN A C 1
ATOM 2408 O O . ASN A 1 292 ? 13.000 15.164 -14.082 1.00 96.81 292 ASN A O 1
ATOM 2412 N N . ILE A 1 293 ? 12.274 13.181 -14.888 1.00 98.06 293 ILE A N 1
ATOM 2413 C CA . ILE A 1 293 ? 13.581 12.574 -15.125 1.00 98.06 293 ILE A CA 1
ATOM 2414 C C . ILE A 1 293 ? 13.758 12.313 -16.616 1.00 98.06 293 ILE A C 1
ATOM 2416 O O . ILE A 1 293 ? 12.940 11.642 -17.249 1.00 98.06 293 ILE A O 1
ATOM 2420 N N . ASN A 1 294 ? 14.869 12.800 -17.164 1.00 98.25 294 ASN A N 1
ATOM 2421 C CA . ASN A 1 294 ? 15.332 12.440 -18.497 1.00 98.25 294 ASN A CA 1
ATOM 2422 C C . ASN A 1 294 ? 16.397 11.350 -18.436 1.00 98.25 294 ASN A C 1
ATOM 2424 O O . ASN A 1 294 ? 17.278 11.375 -17.579 1.00 98.25 294 ASN A O 1
ATOM 2428 N N . TYR A 1 295 ? 16.367 10.451 -19.415 1.00 98.06 295 TYR A N 1
ATOM 2429 C CA . TYR A 1 295 ? 17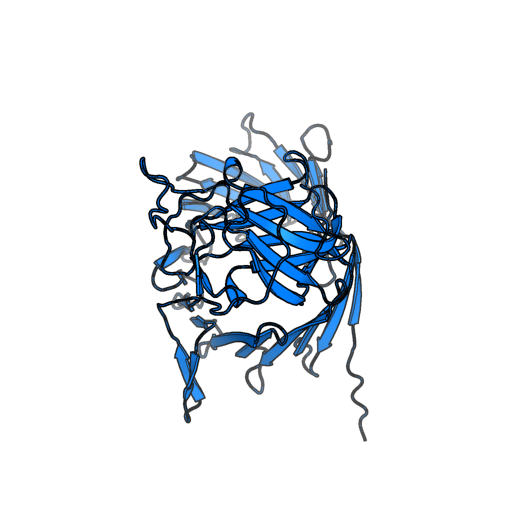.264 9.304 -19.494 1.00 98.06 295 TYR A CA 1
ATOM 2430 C C . TYR A 1 295 ? 18.093 9.335 -20.774 1.00 98.06 295 TYR A C 1
ATOM 2432 O O . TYR A 1 295 ? 17.578 9.578 -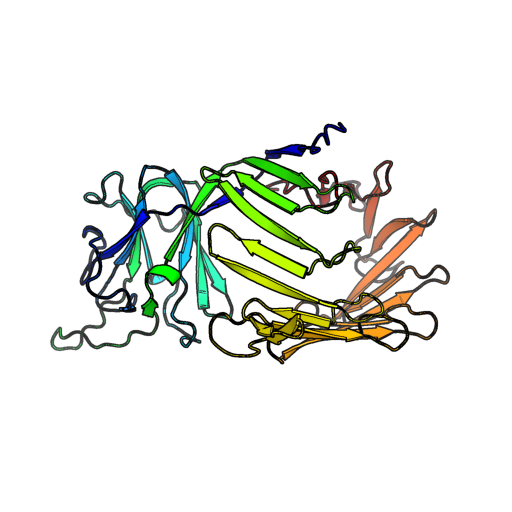21.869 1.00 98.06 295 TYR A O 1
ATOM 2440 N N . VAL A 1 296 ? 19.375 8.998 -20.652 1.00 97.38 296 VAL A N 1
ATOM 2441 C CA . VAL A 1 296 ? 20.262 8.737 -21.790 1.00 97.38 296 VAL A CA 1
ATOM 2442 C C . VAL A 1 296 ? 20.669 7.274 -21.774 1.00 97.38 296 VAL A C 1
ATOM 2444 O O . VAL A 1 296 ? 21.092 6.738 -20.747 1.00 97.38 296 VAL A O 1
ATOM 2447 N N . PHE A 1 297 ? 20.575 6.636 -22.936 1.00 96.75 297 PHE A N 1
ATOM 2448 C CA . PHE A 1 297 ? 20.855 5.219 -23.115 1.00 96.75 297 PHE A CA 1
ATOM 2449 C C . PHE A 1 297 ? 22.128 5.010 -23.927 1.00 96.75 297 PHE A C 1
ATOM 2451 O O . PHE A 1 297 ? 22.470 5.800 -24.807 1.00 96.75 297 PHE A O 1
ATOM 2458 N N . ASN A 1 298 ? 22.826 3.911 -23.658 1.00 92.88 298 ASN A N 1
ATOM 2459 C CA . ASN A 1 298 ? 23.846 3.411 -24.571 1.00 92.88 298 ASN A CA 1
ATOM 2460 C C . ASN A 1 298 ? 23.216 2.623 -25.735 1.00 92.88 298 ASN A C 1
ATOM 2462 O O . ASN A 1 298 ? 22.033 2.289 -25.723 1.00 92.88 298 ASN A O 1
ATOM 2466 N N . TYR A 1 299 ? 24.037 2.240 -26.716 1.00 90.81 299 TYR A N 1
ATOM 2467 C CA . TYR A 1 299 ? 23.601 1.451 -27.879 1.00 90.81 299 TYR A CA 1
ATOM 2468 C C . TYR A 1 299 ? 23.048 0.054 -27.546 1.00 90.81 299 TYR A C 1
ATOM 2470 O O . TYR A 1 299 ? 22.466 -0.591 -28.411 1.00 90.81 299 TYR A O 1
ATOM 2478 N N . ALA A 1 300 ? 23.227 -0.429 -26.313 1.00 91.81 300 ALA A N 1
ATOM 2479 C CA . ALA A 1 300 ? 22.647 -1.681 -25.832 1.00 91.81 300 ALA A CA 1
ATOM 2480 C C . ALA A 1 300 ? 21.299 -1.473 -25.106 1.00 91.81 300 ALA A C 1
ATOM 2482 O O . ALA A 1 300 ? 20.799 -2.409 -24.481 1.00 91.81 300 ALA A O 1
ATOM 2483 N N . GLY A 1 301 ? 20.731 -0.259 -25.143 1.00 92.69 301 GLY A N 1
ATOM 2484 C CA . GLY A 1 301 ? 19.454 0.073 -24.506 1.00 92.69 301 GLY A CA 1
ATOM 2485 C C . GLY A 1 301 ? 19.521 0.134 -22.978 1.00 92.69 301 GLY A C 1
ATOM 2486 O O . GLY A 1 301 ? 18.514 -0.076 -22.306 1.00 92.69 301 GLY A O 1
ATOM 2487 N N . LYS A 1 302 ? 20.703 0.372 -22.394 1.00 94.62 302 LYS A N 1
ATOM 2488 C CA . LYS A 1 302 ? 20.873 0.545 -20.941 1.00 94.62 302 LYS A CA 1
ATOM 2489 C C . LYS A 1 302 ? 20.996 2.021 -20.590 1.00 94.62 302 LYS A C 1
ATOM 2491 O O . LYS A 1 302 ? 21.761 2.725 -21.247 1.00 94.62 302 LYS A O 1
ATOM 2496 N N . VAL A 1 303 ? 20.293 2.460 -19.543 1.00 96.69 303 VAL A N 1
ATOM 2497 C CA . VAL A 1 303 ? 20.419 3.816 -18.985 1.00 96.69 303 VAL A CA 1
ATOM 2498 C C . VAL A 1 303 ? 21.846 4.009 -18.487 1.00 96.69 303 VAL A C 1
ATOM 2500 O O . VAL A 1 303 ? 22.320 3.224 -17.669 1.00 96.69 303 VAL A O 1
ATOM 2503 N N . ILE A 1 304 ? 22.524 5.036 -18.988 1.00 97.06 304 ILE A N 1
ATOM 2504 C CA . ILE A 1 304 ? 23.871 5.441 -18.563 1.00 97.06 304 ILE A CA 1
ATOM 2505 C C . ILE A 1 304 ? 23.874 6.775 -17.823 1.00 97.06 304 ILE A C 1
ATOM 2507 O O . ILE A 1 304 ? 24.862 7.092 -17.163 1.00 97.06 304 ILE A O 1
ATOM 2511 N N . TYR A 1 305 ? 22.793 7.546 -17.929 1.00 97.88 305 TYR A N 1
ATOM 2512 C CA . TYR A 1 305 ? 22.664 8.843 -17.286 1.00 97.88 305 TYR A CA 1
ATOM 2513 C C . TYR A 1 305 ? 21.194 9.209 -17.071 1.00 97.88 305 TYR A C 1
ATOM 2515 O O . TYR A 1 305 ? 20.361 8.971 -17.948 1.00 97.88 305 TYR A O 1
ATOM 2523 N N . GLU A 1 306 ? 20.925 9.800 -15.914 1.00 98.06 306 GLU A N 1
ATOM 2524 C CA . GLU A 1 306 ? 19.643 10.327 -15.465 1.00 98.06 306 GLU A CA 1
ATOM 2525 C C . GLU A 1 306 ? 19.817 11.794 -15.071 1.00 98.06 306 GLU A C 1
ATOM 2527 O O . GLU A 1 306 ? 20.771 12.158 -14.373 1.00 98.06 306 GLU A O 1
ATOM 2532 N N . ASP A 1 307 ? 18.887 12.632 -15.516 1.00 97.69 307 ASP A N 1
ATOM 2533 C CA . ASP A 1 307 ? 18.801 14.046 -15.161 1.00 97.69 307 ASP A CA 1
ATOM 2534 C C . ASP A 1 307 ? 17.408 14.319 -14.600 1.00 97.69 307 ASP A C 1
ATOM 2536 O O . ASP A 1 307 ? 16.441 14.449 -15.356 1.00 97.69 307 ASP A O 1
ATOM 2540 N N . ASN A 1 308 ? 17.300 14.352 -13.271 1.00 96.94 308 ASN A N 1
ATOM 2541 C CA . ASN A 1 308 ? 16.085 14.767 -12.589 1.00 96.94 308 ASN A CA 1
ATOM 2542 C C . ASN A 1 308 ? 16.027 16.297 -12.621 1.00 96.94 308 ASN A C 1
ATOM 2544 O O . ASN A 1 308 ? 16.670 16.979 -11.822 1.00 96.94 308 ASN A O 1
ATOM 2548 N N . ILE A 1 309 ? 15.268 16.836 -13.574 1.00 95.44 309 ILE A N 1
ATOM 2549 C CA . ILE A 1 309 ? 15.154 18.279 -13.798 1.00 95.44 309 ILE A CA 1
ATOM 2550 C C . ILE A 1 309 ? 14.390 18.944 -12.651 1.00 95.44 309 ILE A C 1
ATOM 2552 O O . ILE A 1 309 ? 14.678 20.094 -12.318 1.00 95.44 309 ILE A O 1
ATOM 2556 N N . SER A 1 310 ? 13.442 18.229 -12.042 1.00 94.44 310 SER A N 1
ATOM 2557 C CA . SER A 1 310 ? 12.647 18.745 -10.926 1.00 94.44 310 SER A CA 1
ATOM 2558 C C . SER A 1 310 ? 13.501 18.988 -9.682 1.00 94.44 310 SER A C 1
ATOM 2560 O O . SER A 1 310 ? 13.358 20.022 -9.035 1.00 94.44 310 SER A O 1
ATOM 2562 N N . GLU A 1 311 ? 14.420 18.072 -9.370 1.00 94.00 311 GLU A N 1
ATOM 2563 C CA . GLU A 1 311 ? 15.276 18.159 -8.179 1.00 94.00 311 GLU A CA 1
ATOM 2564 C C . GLU A 1 311 ? 16.688 18.700 -8.460 1.00 94.00 311 GLU A C 1
ATOM 2566 O O . GLU A 1 311 ? 17.458 18.959 -7.535 1.00 94.00 311 GLU A O 1
ATOM 2571 N N . GLY A 1 312 ? 17.072 18.833 -9.731 1.00 93.88 312 GLY A N 1
ATOM 2572 C CA . GLY A 1 312 ? 18.438 19.168 -10.138 1.00 93.88 312 GLY A CA 1
ATOM 2573 C C . GLY A 1 312 ? 19.467 18.067 -9.839 1.00 93.88 312 GLY A C 1
ATOM 2574 O O . GLY A 1 312 ? 20.671 18.342 -9.838 1.00 93.88 312 GLY A O 1
ATOM 2575 N N . LYS A 1 313 ? 19.017 16.832 -9.575 1.00 95.44 313 LYS A N 1
ATOM 2576 C CA . LYS A 1 313 ? 19.879 15.678 -9.279 1.00 95.44 313 LYS A CA 1
ATOM 2577 C C . LYS A 1 313 ? 20.275 14.944 -10.553 1.00 95.44 313 LYS A C 1
ATOM 2579 O O . LYS A 1 313 ? 19.480 14.773 -11.472 1.00 95.44 313 LYS A O 1
ATOM 2584 N N . LYS A 1 314 ? 21.519 14.471 -10.582 1.00 97.25 314 LYS A N 1
ATOM 2585 C CA . LYS A 1 314 ? 22.101 13.751 -11.717 1.00 97.25 314 LYS A CA 1
ATOM 2586 C C . LYS A 1 314 ? 22.679 12.437 -11.246 1.00 97.25 314 LYS A C 1
ATOM 2588 O O . LYS A 1 314 ? 23.346 12.404 -10.215 1.00 97.25 314 LYS A O 1
ATOM 2593 N N . VAL A 1 315 ? 22.468 11.384 -12.021 1.00 97.81 315 VAL A N 1
ATOM 2594 C CA . VAL A 1 315 ? 23.023 10.062 -11.735 1.00 97.81 315 VAL A CA 1
ATOM 2595 C C . VAL A 1 315 ? 23.617 9.495 -13.012 1.00 97.81 315 VAL A C 1
ATOM 2597 O O . VAL A 1 315 ? 23.018 9.584 -14.076 1.00 97.81 315 VAL A O 1
ATOM 2600 N N . SER A 1 316 ? 24.806 8.908 -12.924 1.00 98.25 316 SER A N 1
ATOM 2601 C CA . SER A 1 316 ? 25.419 8.183 -14.035 1.00 98.25 316 SER A CA 1
ATOM 2602 C C . SER A 1 316 ? 25.676 6.732 -13.670 1.00 98.25 316 SER A C 1
ATOM 2604 O O . SER A 1 316 ? 25.963 6.410 -12.518 1.00 98.25 316 SER A O 1
ATOM 2606 N N . TYR A 1 317 ? 25.669 5.863 -14.674 1.00 97.44 317 TYR A N 1
ATOM 2607 C CA . TYR A 1 317 ? 25.909 4.434 -14.506 1.00 97.44 317 TYR A CA 1
ATOM 2608 C C . TYR A 1 317 ? 27.065 3.967 -15.380 1.00 97.44 317 TYR A C 1
ATOM 2610 O O . TYR A 1 317 ? 27.125 4.244 -16.580 1.00 97.44 317 TYR A O 1
ATOM 2618 N N . ILE A 1 318 ? 27.973 3.202 -14.779 1.00 96.38 318 ILE A N 1
ATOM 2619 C CA . ILE A 1 318 ? 29.102 2.579 -15.468 1.00 96.38 318 ILE A CA 1
ATOM 2620 C C . ILE A 1 318 ? 28.810 1.090 -15.603 1.00 96.38 318 ILE A C 1
ATOM 2622 O O . ILE A 1 318 ? 28.508 0.418 -14.616 1.00 96.38 318 ILE A O 1
ATOM 2626 N N . TYR A 1 319 ? 28.932 0.568 -16.823 1.00 95.06 319 TYR A N 1
ATOM 2627 C CA . TYR A 1 319 ? 28.671 -0.835 -17.130 1.00 95.06 319 TYR A CA 1
ATOM 2628 C C . TYR A 1 319 ? 29.946 -1.571 -17.528 1.00 95.06 319 TYR A C 1
ATOM 2630 O O . TYR A 1 319 ? 30.763 -1.057 -18.291 1.00 95.06 319 TYR A O 1
ATOM 2638 N N . ALA A 1 320 ? 30.054 -2.822 -17.093 1.00 92.38 320 ALA A N 1
ATOM 2639 C CA . ALA A 1 320 ? 30.994 -3.799 -17.626 1.00 92.38 320 ALA A CA 1
ATOM 2640 C C . ALA A 1 320 ? 30.291 -5.155 -17.734 1.00 92.38 320 ALA A C 1
ATOM 2642 O O . ALA A 1 320 ? 29.421 -5.476 -16.927 1.00 92.38 320 ALA A O 1
ATOM 2643 N N . PHE A 1 321 ? 30.628 -5.944 -18.758 1.00 88.50 321 PHE A N 1
ATOM 2644 C CA . PHE A 1 321 ? 30.009 -7.258 -19.000 1.00 88.50 321 PHE A CA 1
ATOM 2645 C C . PHE A 1 321 ? 28.466 -7.218 -19.023 1.00 88.50 321 PHE A C 1
ATOM 2647 O O . PHE A 1 321 ? 27.800 -8.110 -18.503 1.00 88.50 321 PHE A O 1
ATOM 2654 N N . ALA A 1 322 ? 27.903 -6.155 -19.612 1.00 87.12 322 ALA A N 1
ATOM 2655 C CA . ALA A 1 322 ? 26.462 -5.885 -19.688 1.00 87.12 322 ALA A CA 1
ATOM 2656 C C . ALA A 1 322 ? 25.737 -5.726 -18.331 1.00 87.12 322 ALA A C 1
ATOM 2658 O O . ALA A 1 322 ? 24.507 -5.774 -18.287 1.00 87.12 322 ALA A O 1
ATOM 2659 N N . ARG A 1 323 ? 26.476 -5.485 -17.240 1.00 90.00 323 ARG A N 1
ATOM 2660 C CA . ARG A 1 323 ? 25.941 -5.244 -15.892 1.00 90.00 323 ARG A CA 1
ATOM 2661 C C . ARG A 1 323 ? 26.388 -3.878 -15.366 1.00 90.00 323 ARG A C 1
ATOM 2663 O O . ARG A 1 323 ? 27.512 -3.471 -15.675 1.00 90.00 323 ARG A O 1
ATOM 2670 N N . PRO A 1 324 ? 25.550 -3.164 -14.596 1.00 93.19 324 PRO A N 1
ATOM 2671 C CA . PRO A 1 324 ? 25.989 -1.953 -13.918 1.00 93.19 324 PRO A CA 1
ATOM 2672 C C . PRO A 1 324 ? 27.001 -2.353 -12.842 1.00 93.19 324 PRO A C 1
ATOM 2674 O O . PRO A 1 324 ? 26.723 -3.214 -12.011 1.00 93.19 324 PRO A O 1
ATOM 2677 N N . ILE A 1 325 ? 28.192 -1.767 -12.877 1.00 95.56 325 ILE A N 1
ATOM 2678 C CA . ILE A 1 325 ? 29.252 -2.016 -11.890 1.00 95.56 325 ILE A CA 1
ATOM 2679 C C . ILE A 1 325 ? 29.443 -0.836 -10.946 1.00 95.56 325 ILE A C 1
ATOM 2681 O O . ILE A 1 325 ? 29.946 -1.022 -9.842 1.00 95.56 325 ILE A O 1
ATOM 2685 N N . ALA A 1 326 ? 29.021 0.363 -11.355 1.00 96.75 326 ALA A N 1
ATOM 2686 C CA . ALA A 1 326 ? 29.035 1.525 -10.487 1.00 96.75 326 ALA A CA 1
ATOM 2687 C C . ALA A 1 326 ? 27.907 2.511 -10.808 1.00 96.75 326 ALA A C 1
ATOM 2689 O O . ALA A 1 326 ? 27.493 2.645 -11.964 1.00 96.75 326 ALA A O 1
ATOM 2690 N N . LYS A 1 327 ? 27.470 3.219 -9.770 1.00 97.38 327 LYS A N 1
ATOM 2691 C CA . LYS A 1 327 ? 26.597 4.393 -9.797 1.00 97.38 327 LYS A CA 1
ATOM 2692 C C . LYS A 1 327 ? 27.419 5.600 -9.361 1.00 97.38 327 LYS A C 1
ATOM 2694 O O . LYS A 1 327 ? 28.149 5.520 -8.378 1.00 97.38 327 LYS A O 1
ATOM 2699 N N . VAL A 1 328 ? 27.295 6.707 -10.078 1.00 98.00 328 VAL A N 1
ATOM 2700 C CA . VAL A 1 328 ? 27.888 8.000 -9.724 1.00 98.00 328 VAL A CA 1
ATOM 2701 C C . VAL A 1 328 ? 26.745 8.957 -9.424 1.00 98.00 328 VAL A C 1
ATOM 2703 O O . VAL A 1 328 ? 25.900 9.158 -10.293 1.00 98.00 328 VAL A O 1
ATOM 2706 N N . GLU A 1 329 ? 26.704 9.557 -8.237 1.00 96.81 329 GLU A N 1
ATOM 2707 C CA . GLU A 1 329 ? 25.709 10.590 -7.889 1.00 96.81 329 GLU A CA 1
ATOM 2708 C C . GLU A 1 329 ? 26.110 11.951 -8.461 1.00 96.81 329 GLU A C 1
ATOM 2710 O O . GLU A 1 329 ? 26.392 12.923 -7.766 1.00 96.81 329 GLU A O 1
ATOM 2715 N N . GLY A 1 330 ? 26.221 11.971 -9.783 1.00 95.94 330 GLY A N 1
ATOM 2716 C CA . GLY A 1 330 ? 26.652 13.096 -10.581 1.00 95.94 330 GLY A CA 1
ATOM 2717 C C . GLY A 1 330 ? 27.044 12.622 -11.971 1.00 95.94 330 GLY A C 1
ATOM 2718 O O . GLY A 1 330 ? 26.451 11.696 -12.529 1.00 95.94 330 GLY A O 1
ATOM 2719 N N . ILE A 1 331 ? 28.064 13.259 -12.538 1.00 95.06 331 ILE A N 1
ATOM 2720 C CA . ILE A 1 331 ? 28.584 12.945 -13.870 1.00 95.06 331 ILE A CA 1
ATOM 2721 C C . ILE A 1 331 ? 29.852 12.104 -13.715 1.00 95.06 331 ILE A C 1
ATOM 2723 O O . ILE A 1 331 ? 30.713 12.411 -12.892 1.00 95.06 331 ILE A O 1
ATOM 2727 N N . VAL A 1 332 ? 30.003 11.051 -14.524 1.00 94.19 332 VAL A N 1
ATOM 2728 C CA . VAL A 1 332 ? 31.241 10.252 -14.543 1.00 94.19 332 VAL A CA 1
ATOM 2729 C C . VAL A 1 332 ? 32.463 11.155 -14.746 1.00 94.19 332 VAL A C 1
ATOM 2731 O O . VAL A 1 332 ? 32.529 11.919 -15.707 1.00 94.19 332 VAL A O 1
ATOM 2734 N N . GLY A 1 333 ? 33.451 11.028 -13.858 1.00 90.75 333 GLY A N 1
ATOM 2735 C CA . GLY A 1 333 ? 34.693 11.804 -13.898 1.00 90.75 333 GLY A CA 1
ATOM 2736 C C . GLY A 1 333 ? 34.670 13.101 -13.085 1.00 90.75 333 GLY A C 1
ATOM 2737 O O . GLY A 1 333 ? 35.707 13.758 -13.007 1.00 90.75 333 GLY A O 1
ATOM 2738 N N . SER A 1 334 ? 33.544 13.460 -12.460 1.00 93.38 334 SER A N 1
ATOM 2739 C CA . SER A 1 334 ? 33.518 14.520 -11.451 1.00 93.38 334 SER A CA 1
ATOM 2740 C C . SER A 1 334 ? 33.996 14.020 -10.079 1.00 93.38 334 SER A C 1
ATOM 2742 O O . SER A 1 334 ? 34.352 12.854 -9.880 1.00 93.38 334 SER A O 1
ATOM 2744 N N . ASP A 1 335 ? 33.993 14.926 -9.110 1.00 93.31 335 ASP A N 1
ATOM 2745 C CA . ASP A 1 335 ? 34.215 14.676 -7.687 1.00 93.31 335 ASP A CA 1
ATOM 2746 C C . ASP A 1 335 ? 33.010 14.034 -6.972 1.00 93.31 335 ASP A C 1
ATOM 2748 O O . ASP A 1 335 ? 33.080 13.800 -5.770 1.00 93.31 335 ASP A O 1
ATOM 2752 N N . ALA A 1 336 ? 31.944 13.688 -7.703 1.00 95.25 336 ALA A N 1
ATOM 2753 C CA . ALA A 1 336 ? 30.737 13.073 -7.159 1.00 95.25 336 ALA A CA 1
ATOM 2754 C C . ALA A 1 336 ? 30.992 11.701 -6.520 1.00 95.25 336 ALA A C 1
ATOM 2756 O O . ALA A 1 336 ? 31.878 10.946 -6.941 1.00 95.25 336 ALA A O 1
ATOM 2757 N N . GLU A 1 337 ? 30.156 11.346 -5.547 1.00 96.38 337 GLU A N 1
ATOM 2758 C CA . GLU A 1 337 ? 30.226 10.052 -4.876 1.00 96.38 337 GLU A CA 1
ATOM 2759 C C . GLU A 1 337 ? 30.008 8.892 -5.850 1.00 96.38 337 GLU A C 1
ATOM 2761 O O . GLU A 1 337 ? 29.221 8.976 -6.798 1.00 96.38 337 GLU A O 1
ATOM 2766 N N . VAL A 1 338 ? 30.759 7.808 -5.633 1.00 97.44 338 VAL A N 1
ATOM 2767 C CA . VAL A 1 338 ? 30.689 6.598 -6.462 1.00 97.44 338 VAL A CA 1
ATOM 2768 C C . VAL A 1 338 ? 30.419 5.405 -5.579 1.00 97.44 338 VAL A C 1
ATOM 2770 O O . VAL A 1 338 ? 31.139 5.150 -4.612 1.00 97.44 338 VAL A O 1
ATOM 2773 N N . TYR A 1 339 ? 29.429 4.641 -6.000 1.00 97.50 339 TYR A N 1
ATOM 2774 C CA . TYR A 1 339 ? 28.994 3.426 -5.356 1.00 97.50 339 TYR A CA 1
ATOM 2775 C C . TYR A 1 339 ? 29.182 2.246 -6.300 1.00 97.50 339 TYR A C 1
ATOM 2777 O O . TYR A 1 339 ? 28.884 2.350 -7.489 1.00 97.50 339 TYR A O 1
ATOM 2785 N N . TYR A 1 340 ? 29.676 1.127 -5.784 1.00 97.25 340 TYR A N 1
ATOM 2786 C CA . TYR A 1 340 ? 29.995 -0.069 -6.558 1.00 97.25 340 TYR A CA 1
ATOM 2787 C C . TYR A 1 340 ? 28.982 -1.165 -6.277 1.00 97.25 340 TYR A C 1
ATOM 2789 O O . TYR A 1 340 ? 28.734 -1.494 -5.118 1.00 97.25 340 TYR A O 1
ATOM 2797 N N . TYR A 1 341 ? 28.418 -1.731 -7.341 1.00 95.88 341 TYR A N 1
ATOM 2798 C CA . TYR A 1 341 ? 27.436 -2.805 -7.255 1.00 95.88 341 TYR A CA 1
ATOM 2799 C C . TYR A 1 341 ? 28.115 -4.168 -7.157 1.00 95.88 341 TYR A C 1
ATOM 2801 O O . TYR A 1 341 ? 28.985 -4.499 -7.967 1.00 95.88 341 TYR A O 1
ATOM 2809 N N . HIS A 1 342 ? 27.645 -4.990 -6.225 1.00 93.56 342 HIS A N 1
ATOM 2810 C CA . HIS A 1 342 ? 28.076 -6.372 -6.055 1.00 93.56 342 HIS A CA 1
ATOM 2811 C C . HIS A 1 342 ? 26.895 -7.302 -6.310 1.00 93.56 342 HIS A C 1
ATOM 2813 O O . HIS A 1 342 ? 25.869 -7.246 -5.626 1.00 93.56 342 HIS A O 1
ATOM 2819 N N . HIS A 1 343 ? 27.052 -8.146 -7.325 1.00 90.50 343 HIS A N 1
ATOM 2820 C CA . HIS A 1 343 ? 25.999 -9.024 -7.826 1.00 90.50 343 HIS A CA 1
ATOM 2821 C C . HIS A 1 343 ? 26.168 -10.449 -7.316 1.00 90.50 343 HIS A C 1
ATOM 2823 O O . HIS A 1 343 ? 27.293 -10.924 -7.156 1.00 90.50 343 HIS A O 1
ATOM 2829 N N . ASP A 1 344 ? 25.059 -11.158 -7.147 1.00 86.19 344 ASP A N 1
ATOM 2830 C CA . ASP A 1 344 ? 25.079 -12.605 -6.954 1.00 86.19 344 ASP A CA 1
ATOM 2831 C C . ASP A 1 344 ? 25.282 -13.378 -8.274 1.00 86.19 344 ASP A C 1
ATOM 2833 O O . ASP A 1 344 ? 25.488 -12.817 -9.359 1.00 86.19 344 ASP A O 1
ATOM 2837 N N . ASN A 1 345 ? 25.245 -14.710 -8.182 1.00 83.75 345 ASN A N 1
ATOM 2838 C CA . ASN A 1 345 ? 25.400 -15.598 -9.333 1.00 83.75 345 ASN A CA 1
ATOM 2839 C C . ASN A 1 345 ? 24.241 -15.497 -10.344 1.00 83.75 345 ASN A C 1
ATOM 2841 O O . ASN A 1 345 ? 24.451 -15.806 -11.518 1.00 83.75 345 ASN A O 1
ATOM 2845 N N . LEU A 1 346 ? 23.055 -15.051 -9.920 1.00 85.12 346 LEU A N 1
ATOM 2846 C CA . LEU A 1 346 ? 21.891 -14.817 -10.778 1.00 85.12 346 LEU A CA 1
ATOM 2847 C C . LEU A 1 346 ? 21.924 -13.424 -11.427 1.00 85.12 346 LEU A C 1
ATOM 2849 O O . LEU A 1 346 ? 21.280 -13.209 -12.453 1.00 85.12 346 LEU A O 1
ATOM 2853 N N . GLY A 1 347 ? 22.747 -12.513 -10.902 1.00 83.81 347 GLY A N 1
ATOM 2854 C CA . GLY A 1 347 ? 22.920 -11.151 -11.398 1.00 83.81 347 GLY A CA 1
ATOM 2855 C C . GLY A 1 347 ? 22.106 -10.100 -10.645 1.00 83.81 347 GLY A C 1
ATOM 2856 O O . GLY A 1 347 ? 22.047 -8.967 -11.118 1.00 83.81 347 GLY A O 1
ATOM 2857 N N . SER A 1 348 ? 21.499 -10.450 -9.510 1.00 85.69 348 SER A N 1
ATOM 2858 C CA . SER A 1 348 ? 20.841 -9.491 -8.622 1.00 85.69 348 SER A CA 1
ATOM 2859 C C . SER A 1 348 ? 21.884 -8.733 -7.805 1.00 85.69 348 SER A C 1
ATOM 2861 O O . SER A 1 348 ? 22.821 -9.341 -7.282 1.00 85.69 348 SER A O 1
ATOM 2863 N N . THR A 1 349 ? 21.716 -7.420 -7.642 1.00 88.31 349 THR A N 1
ATOM 2864 C CA . THR A 1 349 ? 22.562 -6.626 -6.740 1.00 88.31 349 THR A CA 1
ATOM 2865 C C . THR A 1 349 ? 22.253 -7.013 -5.297 1.00 88.31 349 THR A C 1
ATOM 2867 O O . THR A 1 349 ? 21.136 -6.790 -4.840 1.00 88.31 349 THR A O 1
ATOM 2870 N N . ARG A 1 350 ? 23.221 -7.557 -4.559 1.00 87.81 350 ARG A N 1
ATOM 2871 C CA . ARG A 1 350 ? 23.056 -7.881 -3.129 1.00 87.81 350 ARG A CA 1
ATOM 2872 C C . ARG A 1 35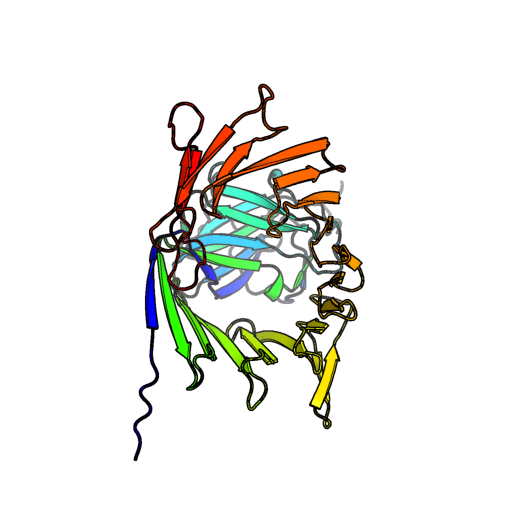0 ? 23.697 -6.873 -2.199 1.00 87.81 350 ARG A C 1
ATOM 2874 O O . ARG A 1 350 ? 23.287 -6.769 -1.055 1.00 87.81 350 ARG A O 1
ATOM 2881 N N . LEU A 1 351 ? 24.705 -6.156 -2.680 1.00 91.62 351 LEU A N 1
ATOM 2882 C CA . LEU A 1 351 ? 25.506 -5.261 -1.860 1.00 91.62 351 LEU A CA 1
ATOM 2883 C C . LEU A 1 351 ? 25.943 -4.055 -2.690 1.00 91.62 351 LEU A C 1
ATOM 2885 O O . LEU A 1 351 ? 26.210 -4.171 -3.890 1.00 91.62 351 LEU A O 1
ATOM 2889 N N . MET A 1 352 ? 26.045 -2.902 -2.040 1.00 95.38 352 MET A N 1
ATOM 2890 C CA . MET A 1 352 ? 26.652 -1.706 -2.602 1.00 95.38 352 MET A CA 1
ATOM 2891 C C . MET A 1 352 ? 27.705 -1.161 -1.641 1.00 95.38 352 MET A C 1
ATOM 2893 O O . MET A 1 352 ? 27.462 -1.065 -0.437 1.00 95.38 352 MET A O 1
ATOM 2897 N N . THR A 1 353 ? 28.875 -0.798 -2.165 1.00 97.44 353 THR A N 1
ATOM 2898 C CA . THR A 1 353 ? 29.955 -0.207 -1.361 1.00 97.44 353 THR A CA 1
ATOM 2899 C C . THR A 1 353 ? 30.336 1.177 -1.853 1.00 97.44 353 THR A C 1
ATOM 2901 O O . THR A 1 353 ? 30.259 1.445 -3.050 1.00 97.44 353 THR A O 1
ATOM 2904 N N . ASP A 1 354 ? 30.809 2.038 -0.958 1.00 96.44 354 ASP A N 1
ATOM 2905 C CA . ASP A 1 354 ? 31.457 3.294 -1.342 1.00 96.44 354 ASP A CA 1
ATOM 2906 C C . ASP A 1 354 ? 32.889 3.070 -1.879 1.00 96.44 354 ASP A C 1
ATOM 2908 O O . ASP A 1 354 ? 33.384 1.941 -1.981 1.00 96.44 354 ASP A O 1
ATOM 2912 N N . ARG A 1 355 ? 33.584 4.165 -2.215 1.00 94.62 355 ARG A N 1
ATOM 2913 C CA . ARG A 1 355 ? 34.977 4.153 -2.707 1.00 94.62 355 ARG A CA 1
ATOM 2914 C C . ARG A 1 355 ? 36.003 3.600 -1.714 1.00 94.62 355 ARG A C 1
ATOM 2916 O O . ARG A 1 355 ? 37.102 3.250 -2.136 1.00 94.62 355 ARG A O 1
ATOM 2923 N N . THR A 1 356 ? 35.672 3.516 -0.428 1.00 95.44 356 THR A N 1
ATOM 2924 C CA . THR A 1 356 ? 36.540 2.942 0.613 1.00 95.44 356 THR A CA 1
ATOM 2925 C C . THR A 1 356 ? 36.300 1.446 0.823 1.00 95.44 356 THR A C 1
ATOM 2927 O O . THR A 1 356 ? 37.064 0.799 1.538 1.00 95.44 356 THR A O 1
ATOM 2930 N N . GLY A 1 357 ? 35.269 0.884 0.182 1.00 93.31 357 GLY A N 1
ATOM 2931 C CA . GLY A 1 357 ? 34.837 -0.499 0.372 1.00 93.31 357 GLY A CA 1
ATOM 2932 C C . GLY A 1 357 ? 33.874 -0.680 1.547 1.00 93.31 357 GLY A C 1
ATOM 2933 O O . GLY A 1 357 ? 33.546 -1.817 1.884 1.00 93.31 357 GLY A O 1
ATOM 2934 N N . LYS A 1 358 ? 33.399 0.409 2.168 1.00 95.69 358 LYS A N 1
ATOM 2935 C CA . LYS A 1 358 ? 32.373 0.336 3.210 1.00 95.69 358 LYS A CA 1
ATOM 2936 C C . LYS A 1 358 ? 31.035 -0.015 2.571 1.00 95.69 358 LYS A C 1
ATOM 2938 O O . LYS A 1 358 ? 30.647 0.585 1.571 1.00 95.69 358 LYS A O 1
ATOM 2943 N N . VAL A 1 359 ? 30.320 -0.958 3.175 1.00 94.62 359 VAL A N 1
ATOM 2944 C CA . VAL A 1 359 ? 28.949 -1.308 2.795 1.00 94.62 359 VAL A CA 1
ATOM 2945 C C . VAL A 1 359 ? 28.017 -0.138 3.102 1.00 94.62 359 VAL A C 1
ATOM 2947 O O . VAL A 1 359 ? 27.980 0.344 4.233 1.00 94.62 359 VAL A O 1
ATOM 2950 N N . VAL A 1 360 ? 27.283 0.315 2.088 1.00 93.62 360 VAL A N 1
ATOM 2951 C CA . VAL A 1 360 ? 26.280 1.388 2.201 1.00 93.62 360 VAL A CA 1
ATOM 2952 C C . VAL A 1 360 ? 24.860 0.896 1.932 1.00 93.62 360 VAL A C 1
ATOM 2954 O O . VAL A 1 360 ? 23.908 1.623 2.185 1.00 93.62 360 VAL A O 1
ATOM 2957 N N . TRP A 1 361 ? 24.719 -0.320 1.399 1.00 91.00 361 TRP A N 1
ATOM 2958 C CA . TRP A 1 361 ? 23.438 -0.966 1.145 1.00 91.00 361 TRP A CA 1
ATOM 2959 C C . TRP A 1 361 ? 23.632 -2.479 1.002 1.00 91.00 361 TRP A C 1
ATOM 2961 O O . TRP A 1 361 ? 24.627 -2.918 0.418 1.00 91.00 361 TRP A O 1
ATOM 2971 N N . GLU A 1 362 ? 22.677 -3.260 1.500 1.00 88.31 362 GLU A N 1
ATOM 2972 C CA . GLU A 1 362 ? 22.629 -4.721 1.405 1.00 88.31 362 GLU A CA 1
ATOM 2973 C C . GLU A 1 362 ? 21.169 -5.183 1.282 1.00 88.31 362 GLU A C 1
ATOM 2975 O O . GLU A 1 362 ? 20.280 -4.550 1.848 1.00 88.31 362 GLU A O 1
ATOM 2980 N N . GLN A 1 363 ? 20.913 -6.257 0.527 1.00 81.62 363 GLN A N 1
ATOM 2981 C CA . GLN A 1 363 ? 19.564 -6.785 0.312 1.00 81.62 363 GLN A CA 1
ATOM 2982 C C . GLN A 1 363 ? 19.555 -8.285 0.008 1.00 81.62 363 GLN A C 1
ATOM 2984 O O . GLN A 1 363 ? 20.289 -8.775 -0.858 1.00 81.62 363 GLN A O 1
ATOM 2989 N N . ASP A 1 364 ? 18.604 -8.976 0.638 1.00 76.38 364 ASP A N 1
ATOM 2990 C CA . ASP A 1 364 ? 18.232 -10.356 0.330 1.00 76.38 364 ASP A CA 1
ATOM 2991 C C . ASP A 1 364 ? 16.924 -10.441 -0.460 1.00 76.38 364 ASP A C 1
ATOM 2993 O O . ASP A 1 364 ? 16.048 -9.585 -0.344 1.00 76.38 364 ASP A O 1
ATOM 2997 N N . TYR A 1 365 ? 16.765 -11.493 -1.263 1.00 72.81 365 TYR A N 1
ATOM 2998 C CA . TYR A 1 365 ? 15.612 -11.665 -2.148 1.00 72.81 365 TYR A CA 1
ATOM 2999 C C . TYR A 1 365 ? 14.840 -12.943 -1.816 1.00 72.81 365 TYR A C 1
ATOM 3001 O O . TYR A 1 365 ? 15.417 -14.018 -1.661 1.00 72.81 365 TYR A O 1
ATOM 3009 N N . LEU A 1 366 ? 13.514 -12.837 -1.778 1.00 70.94 366 LEU A N 1
ATOM 3010 C CA . LEU A 1 366 ? 12.602 -13.979 -1.768 1.00 70.94 366 LEU A CA 1
ATOM 3011 C C . LEU A 1 366 ? 12.616 -14.691 -3.142 1.00 70.94 366 LEU A C 1
ATOM 3013 O O . LEU A 1 366 ? 12.992 -14.071 -4.139 1.00 70.94 366 LEU A O 1
ATOM 3017 N N . PRO A 1 367 ? 12.136 -15.949 -3.257 1.00 59.44 367 PRO A N 1
ATOM 3018 C CA . PRO A 1 367 ? 12.234 -16.762 -4.483 1.00 59.44 367 PRO A CA 1
ATOM 3019 C C . PRO A 1 367 ? 11.687 -16.148 -5.787 1.00 59.44 367 PRO A C 1
ATOM 3021 O O . PRO A 1 367 ? 12.029 -16.613 -6.868 1.00 59.44 367 PRO A O 1
ATOM 3024 N N . PHE A 1 368 ? 10.861 -15.099 -5.708 1.00 65.81 368 PHE A N 1
ATOM 3025 C CA . PHE A 1 368 ? 10.341 -14.358 -6.868 1.00 65.81 368 PHE A CA 1
ATOM 3026 C C . PHE A 1 368 ? 10.852 -12.909 -6.938 1.00 65.81 368 PHE A C 1
ATOM 3028 O O . PHE A 1 368 ? 10.168 -12.034 -7.465 1.00 65.81 368 PHE A O 1
ATOM 3035 N N . GLY A 1 369 ? 12.028 -12.636 -6.367 1.00 60.59 369 GLY A N 1
ATOM 3036 C CA . GLY A 1 369 ? 12.720 -11.349 -6.482 1.00 60.59 369 GLY A CA 1
ATOM 3037 C C . GLY A 1 369 ? 12.126 -10.213 -5.650 1.00 60.59 369 GLY A C 1
ATOM 3038 O O . GLY A 1 369 ? 12.562 -9.075 -5.787 1.00 60.59 369 GLY A O 1
ATOM 3039 N N . ARG A 1 370 ? 11.144 -10.490 -4.780 1.00 64.88 370 ARG A N 1
ATOM 3040 C CA . ARG A 1 370 ? 10.705 -9.507 -3.780 1.00 64.88 370 ARG A CA 1
ATOM 3041 C C . ARG A 1 370 ? 11.797 -9.339 -2.733 1.00 64.88 370 ARG A C 1
ATOM 3043 O O . ARG A 1 370 ? 12.352 -10.342 -2.291 1.00 64.88 370 ARG A O 1
ATOM 3050 N N . SER A 1 371 ? 12.051 -8.106 -2.315 1.00 58.88 371 SER A N 1
ATOM 3051 C CA . SER A 1 371 ? 12.934 -7.820 -1.188 1.00 58.88 371 SER A CA 1
ATOM 3052 C C . SER A 1 371 ? 12.478 -8.602 0.043 1.00 58.88 371 SER A C 1
ATOM 3054 O O . SER A 1 371 ? 11.308 -8.542 0.431 1.00 58.88 371 SER A O 1
ATOM 3056 N N . CYS A 1 372 ? 13.393 -9.365 0.636 1.00 54.72 372 CYS A N 1
ATOM 3057 C CA . CYS A 1 372 ? 13.254 -9.789 2.018 1.00 54.72 372 CYS A CA 1
ATOM 3058 C C . CYS A 1 372 ? 13.412 -8.520 2.854 1.00 54.72 372 CYS A C 1
ATOM 3060 O O . CYS A 1 372 ? 14.412 -7.821 2.708 1.00 54.72 372 CYS A O 1
ATOM 3062 N N . ILE A 1 373 ? 12.409 -8.154 3.647 1.00 47.75 373 ILE A N 1
ATOM 3063 C CA . ILE A 1 373 ? 12.513 -6.970 4.499 1.00 47.75 373 ILE A CA 1
ATOM 3064 C C . ILE A 1 373 ? 13.554 -7.301 5.571 1.00 47.75 373 ILE A C 1
ATOM 3066 O O . ILE A 1 373 ? 13.234 -7.920 6.579 1.00 47.75 373 ILE A O 1
ATOM 3070 N N . SER A 1 374 ? 14.813 -6.938 5.334 1.00 39.50 374 SER A N 1
ATOM 3071 C CA . SER A 1 374 ? 15.807 -6.851 6.393 1.00 39.50 374 SER A CA 1
ATOM 3072 C C . SER A 1 374 ? 15.487 -5.589 7.183 1.00 39.50 374 SER A C 1
ATOM 3074 O O . SER A 1 374 ? 15.607 -4.474 6.673 1.00 39.50 374 SER A O 1
ATOM 3076 N N . LEU A 1 375 ? 15.011 -5.776 8.409 1.00 35.25 375 LEU A N 1
ATOM 3077 C CA . LEU A 1 375 ? 14.868 -4.703 9.381 1.00 35.25 375 LEU A CA 1
ATOM 3078 C C . LEU A 1 375 ? 16.236 -4.113 9.722 1.00 35.25 375 LEU A C 1
ATOM 3080 O O . LEU A 1 375 ? 17.166 -4.865 9.991 1.00 35.25 375 LEU A O 1
ATOM 3084 N N . GLY A 1 376 ? 16.290 -2.784 9.794 1.00 30.83 376 GLY A N 1
ATOM 3085 C CA . GLY A 1 376 ? 17.220 -2.042 10.646 1.00 30.83 376 GLY A CA 1
ATOM 3086 C C . GLY A 1 376 ? 18.700 -2.106 10.269 1.00 30.83 376 GLY A C 1
ATOM 3087 O O . GLY A 1 376 ? 19.407 -3.054 10.606 1.00 30.83 376 GLY A O 1
ATOM 3088 N N . GLN A 1 377 ? 19.202 -1.005 9.709 1.00 25.67 377 GLN A N 1
ATOM 3089 C CA . GLN A 1 377 ? 20.425 -0.418 10.261 1.00 25.67 377 GLN A CA 1
ATOM 3090 C C . GLN A 1 377 ? 20.057 0.785 11.112 1.00 25.67 377 GLN A C 1
ATOM 3092 O O . GLN A 1 377 ? 19.138 1.524 10.688 1.00 25.67 377 GLN A O 1
#

Secondary structure (DSSP, 8-state):
--------EEEEEEEEEEEEE-EEEEEETT-TTS-SPPB--SSSEEETTSTT-EEEEEEEEEEEEEEEEE---TT-------GGGEEEEEESSSSS-EEPPTTSEEEEE-TT--EEEEEEEEEEEEEEEEEE----B-TTSPBP----SEEEHHHHEEEEEEEEEEEEEEEE-TTS-EEEEEEEESEEEEEEEEE-TTS--EEEEEETTT--EEEEEE-TT--EEEEESSEEE-TTS-EEE--SSTT--EEEEEE-TTS-EEEEEETTEEEEEEEE-SS--EEEEEETTTEEEEEEE-TTS-EEEEEETTTTEEEEEEEETTEEEEEESS-TTSS--EEEEEE-TTS-EEEEE-TTS-EEEE--B-TTSPBP-----

Mean predicted aligned error: 8.63 Å

Sequence (377 aa):
MSVYMREYQVAEVEGTFYGERTGFLGLAEEDIFGTLSLVGPEDYWVKFDYKGNSIGVVLVEKASIGKIELKPAPEVLEHRVEKNTLSVYYSPDNFTFYKLPEDQWYFEKDEDGDITIIFEEPVEALAFKIHSKFDDRDMYFGFVDKSEFYGDLRNMVKIYQRTDGARLEYDYDAGGNRIAKRTIVGNTEEITYEYYGGSNRLKKMTNNRTGESFYYVCDENGNLIEKGNQFTVKEDRSVEFVKEGFDVEYWQYEYTVRDRLKAVYRNGKLQAKFIYDADGNRICSETEEEGNINYVFNYAGKVIYEDNISEGKKVSYIYAFARPIAKVEGIVGSDAEVYYYHHDNLGSTRLMTDRTGKVVWEQDYLPFGRSCISLGQ

Solvent-accessible surface area (backbone atoms only — not comparable to full-atom values): 20686 Å² total; per-residue (Å²): 136,82,81,79,77,71,66,72,50,76,46,82,42,69,27,87,39,76,15,74,57,70,55,51,62,22,37,20,76,65,20,74,82,60,53,63,44,66,38,75,58,96,55,55,70,39,56,43,48,32,45,7,11,28,43,37,41,37,37,84,58,70,44,37,34,24,38,39,40,40,35,52,31,79,89,38,63,65,56,86,81,48,71,90,44,50,46,48,32,37,11,79,74,49,60,61,58,43,75,57,60,79,86,48,43,47,74,45,67,53,91,66,53,39,32,40,38,38,37,75,63,59,47,74,28,23,17,41,36,44,23,26,68,35,50,51,54,48,101,82,70,46,76,51,92,73,58,44,38,33,28,48,50,84,71,20,56,49,40,20,30,46,38,67,39,36,42,38,36,38,37,46,49,97,88,68,48,66,37,34,40,35,45,37,34,102,42,76,47,40,37,38,42,44,57,42,86,100,54,91,48,70,32,34,38,35,33,73,77,82,66,50,35,38,41,44,43,57,50,94,92,59,52,69,36,36,36,24,49,38,71,47,76,46,97,89,70,51,74,50,65,49,54,70,65,81,93,46,53,20,36,41,42,42,61,43,101,79,79,40,77,31,35,34,28,48,53,85,40,83,46,34,38,45,42,61,52,96,92,58,53,67,37,31,41,40,33,78,87,75,32,37,33,37,45,42,63,47,100,86,75,44,75,36,35,38,42,26,68,70,77,71,45,41,36,21,45,44,70,55,97,94,35,73,42,30,43,25,64,25,58,85,90,57,92,46,57,47,36,36,50,39,60,51,96,90,62,52,70,35,35,31,21,41,87,86,67,49,78,78,46,74,55,51,66,41,102,83,71,46,73,44,60,76,72,80,132

pLDDT: mean 90.89, std 11.99, range [25.67, 98.56]

Organism: NCBI:txid1323375